Protein 2BM7 (pdb70)

B-factor: mean 30.58, std 14.45, range [1.15, 78.99]

Foldseek 3Di:
DEEPEEAEQEECALPEQELAEYECYEYAQYECENYEHDQYEYANYEHHQYEHAAYEHENYYYANYECHQYEHHAYHCPPHHYHAYECHNYEQALYEHEQHAQEQYEQALYEQHLNEHELYEHANYENHNYHQANHEHALYACHNYDDDLVNLVHYDHNNHHYDPVVVVSNVVSVVDDD/DAECEEEECAEQDQDECEQAEYECYEYAQYECANYEHEQHEYYLYEYHQYEHHQYEYENYAYANYEDHNYEHHQYNPPPYHDHAYEQACYECAPEECELYEQEQYECHLYECHLYHHECYEHAQYANHNYHQANHEHELYECENYHDDLVCLPRYDHHNYHYDPVVVQSSVVSVPDDDDDD/DEPEEAEQAEQPLHEQEQHEYEQYEAAAYEQENYEHANHEYELYERHQYEYAQYEQENYYYANYEDHNYEHHQYHPPPYHYHAYEQAQYEQACHEQEPYEQDQYEQACNEAHNYEYEQYEHAQHENHNYHQANHEHELYECENHDDDLVCLVHYDHHNYDYDPVVVLSSCVSVPDDDPPD

Solvent-accessible surface area: 23632 Å² total

Secondary structure (P-SEA, 3-state):
ccccccccccccccccccbbbbccbbbcccccccccccbbbbcccccccccccccccccbbbccccccbbbbccccccccccccccccccccccccccccccccccccccccccccccccccccccccccccccccccccccccccccaaaaaccccccccccaaaaaaaaaaacccc/cccccccccccccccccccbbbccbbbccccccccccccbbbcccccccccccccccccbbbccccccbbbbcccccccccccccccccccccccccccccccccccccccccccccccccccccccccccccccccccccccccccccccccccccccbbbcaaaaaaaaaaaccccccc/ccccccccccccccccccbbbccccccccccccccccbbbbcccccccccccccccccbbbcccccccccccccccccccccccccccccccccccccccccccccccccccccccccccccccccccccccccccccccccccccccccccccccccccccaaaaaaaaaaaccccccc

GO terms:
  GO:0008657 DNA topoisomerase type II (double strand cut, ATP-hydrolyzing) inhibitor activity (F, IDA)
  GO:0046677 response to antibiotic (P, IDA)
  GO:0042803 protein homodimerization activity (F, IPI)

Organism: Mycobacterium tuberculosis (strain CDC 1551 / Oshkosh) (NCBI:txid83331)

Structure (mmCIF, N/CA/C/O backbone):
data_2BM7
#
_entry.id   2BM7
#
_cell.length_a   84.080
_cell.length_b   84.080
_cell.length_c   147.122
_cell.angle_alpha   90.00
_cell.angle_beta   90.00
_cell.angle_gamma   120.00
#
_symmetry.space_group_name_H-M   'P 32 2 1'
#
loop_
_entity.id
_entity.type
_entity.pdbx_description
1 polymer 'PENTAPEPTIDE REPEAT FAMILY PROTEIN'
2 water water
#
loop_
_atom_site.group_PDB
_atom_site.id
_atom_site.type_symbol
_atom_site.label_atom_id
_atom_site.label_alt_id
_atom_site.label_comp_id
_atom_site.label_asym_id
_atom_site.label_entity_id
_atom_site.label_seq_id
_atom_site.pdbx_PDB_ins_code
_atom_site.Cartn_x
_atom_site.Cartn_y
_atom_site.Cartn_z
_atom_site.occupancy
_atom_site.B_iso_or_equiv
_atom_site.auth_seq_id
_atom_site.auth_comp_id
_atom_site.auth_asym_id
_atom_site.auth_atom_id
_atom_site.pdbx_PDB_model_num
ATOM 1 N N . GLN A 1 6 ? 17.972 54.074 -23.059 1.00 63.72 3 GLN A N 1
ATOM 2 C CA . GLN A 1 6 ? 17.683 55.396 -22.430 1.00 62.41 3 GLN A CA 1
ATOM 3 C C . GLN A 1 6 ? 16.393 56.050 -22.918 1.00 60.93 3 GLN A C 1
ATOM 4 O O . GLN A 1 6 ? 16.274 56.434 -24.082 1.00 60.93 3 GLN A O 1
ATOM 10 N N . TRP A 1 7 ? 15.422 56.162 -22.017 1.00 58.83 4 TRP A N 1
ATOM 11 C CA . TRP A 1 7 ? 14.150 56.791 -22.335 1.00 55.85 4 TRP A CA 1
ATOM 12 C C . TRP A 1 7 ? 14.163 58.170 -21.717 1.00 53.45 4 TRP A C 1
ATOM 13 O O . TRP A 1 7 ? 14.471 58.319 -20.544 1.00 52.37 4 TRP A O 1
ATOM 24 N N . VAL A 1 8 ? 13.820 59.178 -22.506 1.00 52.02 5 VAL A N 1
ATOM 25 C CA . VAL A 1 8 ? 13.831 60.553 -22.027 1.00 50.48 5 VAL A CA 1
ATOM 26 C C . VAL A 1 8 ? 12.683 61.364 -22.603 1.00 49.82 5 VAL A C 1
ATOM 27 O O . VAL A 1 8 ? 12.366 61.237 -23.790 1.00 48.89 5 VAL A O 1
ATOM 31 N N . ASP A 1 9 ? 12.072 62.197 -21.755 1.00 48.70 6 ASP A N 1
ATOM 32 C CA . ASP A 1 9 ? 10.966 63.057 -22.165 1.00 47.44 6 ASP A CA 1
ATOM 33 C C . ASP A 1 9 ? 9.905 62.242 -22.866 1.00 47.69 6 ASP A C 1
ATOM 34 O O . ASP A 1 9 ? 9.378 62.663 -23.901 1.00 48.38 6 ASP A O 1
ATOM 39 N N . CYS A 1 10 ? 9.616 61.060 -22.329 1.00 46.81 7 CYS A N 1
ATOM 40 C CA . CYS A 1 10 ? 8.606 60.206 -22.923 1.00 44.86 7 CYS A CA 1
ATOM 41 C C . CYS A 1 10 ? 7.663 59.757 -21.837 1.00 42.95 7 CYS A C 1
ATOM 42 O O . CYS A 1 10 ? 8.018 59.777 -20.667 1.00 42.83 7 CYS A O 1
ATOM 45 N N . GLU A 1 11 ? 6.451 59.389 -22.237 1.00 41.95 8 GLU A N 1
ATOM 46 C CA . GLU A 1 11 ? 5.422 58.931 -21.312 1.00 41.06 8 GLU A CA 1
ATOM 47 C C . GLU A 1 11 ? 5.092 57.484 -21.576 1.00 37.77 8 GLU A C 1
ATOM 48 O O . GLU A 1 11 ? 5.342 56.966 -22.654 1.00 38.83 8 GLU A O 1
ATOM 54 N N . PHE A 1 12 ? 4.503 56.843 -20.586 1.00 33.90 9 PHE A N 1
ATOM 55 C CA . PHE A 1 12 ? 4.133 55.450 -20.699 1.00 31.75 9 PHE A CA 1
ATOM 56 C C . PHE A 1 12 ? 2.920 55.327 -19.826 1.00 29.28 9 PHE A C 1
ATOM 57 O O . PHE A 1 12 ? 3.004 55.492 -18.608 1.00 29.04 9 PHE A O 1
ATOM 65 N N . THR A 1 13 ? 1.785 55.032 -20.430 1.00 26.65 10 THR A N 1
ATOM 66 C CA . THR A 1 13 ? 0.588 54.928 -19.627 1.00 25.14 10 THR A CA 1
ATOM 67 C C . THR A 1 13 ? -0.069 53.560 -19.734 1.00 24.09 10 THR A C 1
ATOM 68 O O . THR A 1 13 ? -0.307 53.068 -20.816 1.00 25.18 10 THR A O 1
ATOM 72 N N . GLY A 1 14 ? -0.345 52.940 -18.600 1.00 24.35 11 GLY A N 1
ATOM 73 C CA . GLY A 1 14 ? -1.003 51.653 -18.614 1.00 25.56 11 GLY A CA 1
ATOM 74 C C . GLY A 1 14 ? -0.260 50.456 -19.187 1.00 27.41 11 GLY A C 1
ATOM 75 O O . GLY A 1 14 ? -0.888 49.494 -19.628 1.00 26.42 11 GLY A O 1
ATOM 76 N N . ARG A 1 15 ? 1.063 50.473 -19.203 1.00 28.75 12 ARG A N 1
ATOM 77 C CA . ARG A 1 15 ? 1.721 49.301 -19.722 1.00 31.01 12 ARG A CA 1
ATOM 78 C C . ARG A 1 15 ? 2.363 48.419 -18.692 1.00 30.99 12 ARG A C 1
ATOM 79 O O . ARG A 1 15 ? 2.872 48.866 -17.665 1.00 31.00 12 ARG A O 1
ATOM 87 N N . ASP A 1 16 ? 2.290 47.139 -19.025 1.00 31.62 13 ASP A N 1
ATOM 88 C CA . ASP A 1 16 ? 2.769 46.016 -18.250 1.00 32.02 13 ASP A CA 1
ATOM 89 C C . ASP A 1 16 ? 4.202 45.605 -18.671 1.00 30.94 13 ASP A C 1
ATOM 90 O O . ASP A 1 16 ? 4.427 45.199 -19.803 1.00 30.48 13 ASP A O 1
ATOM 95 N N . PHE A 1 17 ? 5.154 45.762 -17.748 1.00 30.53 14 PHE A N 1
ATOM 96 C CA . PHE A 1 17 ? 6.569 45.425 -17.950 1.00 31.56 14 PHE A CA 1
ATOM 97 C C . PHE A 1 17 ? 6.877 44.142 -17.173 1.00 33.60 14 PHE A C 1
ATOM 98 O O . PHE A 1 17 ? 8.029 43.720 -17.096 1.00 34.30 14 PHE A O 1
ATOM 106 N N . ARG A 1 18 ? 5.856 43.545 -16.569 1.00 35.80 15 ARG A N 1
ATOM 107 C CA . ARG A 1 18 ? 6.043 42.325 -15.780 1.00 37.51 15 ARG A CA 1
ATOM 108 C C . ARG A 1 18 ? 7.160 41.405 -16.251 1.00 36.08 15 ARG A C 1
ATOM 109 O O . ARG A 1 18 ? 7.254 41.061 -17.427 1.00 33.04 15 ARG A O 1
ATOM 117 N N . ASP A 1 19 ? 7.996 41.032 -15.284 1.00 37.42 16 ASP A N 1
ATOM 118 C CA . ASP A 1 19 ? 9.134 40.128 -15.452 1.00 39.15 16 ASP A CA 1
ATOM 119 C C . ASP A 1 19 ? 10.196 40.479 -16.510 1.00 39.18 16 ASP A C 1
ATOM 120 O O . ASP A 1 19 ? 11.004 39.633 -16.875 1.00 39.53 16 ASP A O 1
ATOM 125 N N . GLU A 1 20 ? 10.215 41.715 -16.995 1.00 39.14 17 GLU A N 1
ATOM 126 C CA . GLU A 1 20 ? 11.223 42.086 -17.974 1.00 39.68 17 GLU A CA 1
ATOM 127 C C . GLU A 1 20 ? 12.505 42.445 -17.215 1.00 40.12 17 GLU A C 1
ATOM 128 O O . GLU A 1 20 ? 12.476 42.609 -15.994 1.00 40.71 17 GLU A O 1
ATOM 134 N N . ASP A 1 21 ? 13.621 42.570 -17.931 1.00 39.80 18 ASP A N 1
ATOM 135 C CA . ASP A 1 21 ? 14.903 42.928 -17.314 1.00 40.28 18 ASP A CA 1
ATOM 136 C C . ASP A 1 21 ? 15.373 44.323 -17.732 1.00 40.35 18 ASP A C 1
ATOM 137 O O . ASP A 1 21 ? 15.870 44.502 -18.845 1.00 39.92 18 ASP A O 1
ATOM 142 N N . LEU A 1 22 ? 15.253 45.298 -16.833 1.00 40.57 19 LEU A N 1
ATOM 143 C CA . LEU A 1 22 ? 15.666 46.665 -17.138 1.00 41.36 19 LEU A CA 1
ATOM 144 C C . LEU A 1 22 ? 16.958 47.075 -16.452 1.00 40.93 19 LEU A C 1
ATOM 145 O O . LEU A 1 22 ? 17.173 48.246 -16.155 1.00 41.66 19 LEU A O 1
ATOM 150 N N . SER A 1 23 ? 17.816 46.098 -16.215 1.00 41.42 20 SER A N 1
ATOM 151 C CA . SER A 1 23 ? 19.100 46.329 -15.580 1.00 42.19 20 SER A CA 1
ATOM 152 C C . SER A 1 23 ? 19.864 47.493 -16.199 1.00 42.30 20 SER A C 1
ATOM 153 O O . SER A 1 23 ? 19.891 47.651 -17.423 1.00 42.15 20 SER A O 1
ATOM 156 N N . ARG A 1 24 ? 20.479 48.299 -15.337 1.00 41.52 21 ARG A N 1
ATOM 157 C CA . ARG A 1 24 ? 21.270 49.445 -15.761 1.00 41.27 21 ARG A CA 1
ATOM 158 C C . ARG A 1 24 ? 20.518 50.537 -16.545 1.00 40.07 21 ARG A C 1
ATOM 159 O O . ARG A 1 24 ? 21.134 51.473 -17.043 1.00 39.16 21 ARG A O 1
ATOM 167 N N . LEU A 1 25 ? 19.189 50.433 -16.621 1.00 39.47 22 LEU A N 1
ATOM 168 C CA . LEU A 1 25 ? 18.345 51.409 -17.337 1.00 38.92 22 LEU A CA 1
ATOM 169 C C . LEU A 1 25 ? 18.446 52.849 -16.820 1.00 38.30 22 LEU A C 1
ATOM 170 O O . LEU A 1 25 ? 18.514 53.081 -15.610 1.00 39.57 22 LEU A O 1
ATOM 175 N N . HIS A 1 26 ? 18.447 53.813 -17.737 1.00 36.96 23 HIS A N 1
ATOM 176 C CA . HIS A 1 26 ? 18.506 55.229 -17.372 1.00 36.52 23 HIS A CA 1
ATOM 177 C C . HIS A 1 26 ? 17.297 55.946 -17.918 1.00 36.07 23 HIS A C 1
ATOM 178 O O . HIS A 1 26 ? 17.011 55.843 -19.108 1.00 36.11 23 HIS A O 1
ATOM 185 N N . THR A 1 27 ? 16.576 56.670 -17.066 1.00 35.98 24 THR A N 1
ATOM 186 C CA . THR A 1 27 ? 15.416 57.423 -17.548 1.00 35.38 24 THR A CA 1
ATOM 187 C C . THR A 1 27 ? 15.546 58.844 -17.074 1.00 36.18 24 THR A C 1
ATOM 188 O O . THR A 1 27 ? 16.095 59.096 -16.004 1.00 37.54 24 THR A O 1
ATOM 192 N N . GLU A 1 28 ? 15.052 59.776 -17.875 1.00 36.95 25 GLU A N 1
ATOM 193 C CA . GLU A 1 28 ? 15.076 61.177 -17.505 1.00 37.67 25 GLU A CA 1
ATOM 194 C C . GLU A 1 28 ? 13.770 61.824 -17.914 1.00 38.20 25 GLU A C 1
ATOM 195 O O . GLU A 1 28 ? 13.367 61.758 -19.079 1.00 38.31 25 GLU A O 1
ATOM 201 N N . ARG A 1 29 ? 13.123 62.462 -16.942 1.00 38.69 26 ARG A N 1
ATOM 202 C CA . ARG A 1 29 ? 11.843 63.114 -17.145 1.00 38.09 26 ARG A CA 1
ATOM 203 C C . ARG A 1 29 ? 10.930 62.109 -17.804 1.00 37.38 26 ARG A C 1
ATOM 204 O O . ARG A 1 29 ? 10.102 62.443 -18.645 1.00 38.53 26 ARG A O 1
ATOM 212 N N . ALA A 1 30 ? 11.106 60.853 -17.418 1.00 36.94 27 ALA A N 1
ATOM 213 C CA . ALA A 1 30 ? 10.275 59.784 -17.942 1.00 36.66 27 ALA A CA 1
ATOM 214 C C . ALA A 1 30 ? 9.056 59.724 -17.021 1.00 36.17 27 ALA A C 1
ATOM 215 O O . ALA A 1 30 ? 9.183 59.750 -15.790 1.00 36.67 27 ALA A O 1
ATOM 217 N N . MET A 1 31 ? 7.872 59.678 -17.613 1.00 35.17 28 MET A N 1
ATOM 218 C CA . MET A 1 31 ? 6.647 59.604 -16.828 1.00 33.89 28 MET A CA 1
ATOM 219 C C . MET A 1 31 ? 5.954 58.239 -17.005 1.00 31.31 28 MET A C 1
ATOM 220 O O . MET A 1 31 ? 5.560 57.869 -18.100 1.00 30.72 28 MET A O 1
ATOM 225 N N . PHE A 1 32 ? 5.833 57.480 -15.926 1.00 29.07 29 PHE A N 1
ATOM 226 C CA . PHE A 1 32 ? 5.191 56.171 -15.995 1.00 27.29 29 PHE A CA 1
ATOM 227 C C . PHE A 1 32 ? 3.907 56.181 -15.173 1.00 24.43 29 PHE A C 1
ATOM 228 O O . PHE A 1 32 ? 3.975 56.202 -13.958 1.00 21.86 29 PHE A O 1
ATOM 236 N N . SER A 1 33 ? 2.745 56.164 -15.811 1.00 23.56 30 SER A N 1
ATOM 237 C CA . SER A 1 33 ? 1.512 56.137 -15.033 1.00 25.16 30 SER A CA 1
ATOM 238 C C . SER A 1 33 ? 0.794 54.819 -15.150 1.00 24.59 30 SER A C 1
ATOM 239 O O . SER A 1 33 ? 0.484 54.361 -16.246 1.00 25.45 30 SER A O 1
ATOM 242 N N . GLU A 1 34 ? 0.522 54.211 -14.006 1.00 24.72 31 GLU A N 1
ATOM 243 C CA . GLU A 1 34 ? -0.179 52.930 -13.967 1.00 24.98 31 GLU A CA 1
ATOM 244 C C . GLU A 1 34 ? 0.528 51.856 -14.740 1.00 22.64 31 GLU A C 1
ATOM 245 O O . GLU A 1 34 ? -0.094 51.153 -15.528 1.00 21.41 31 GLU A O 1
ATOM 251 N N . CYS A 1 35 ? 1.828 51.739 -14.544 1.00 20.33 32 CYS A N 1
ATOM 252 C CA . CYS A 1 35 ? 2.547 50.720 -15.248 1.00 19.66 32 CYS A CA 1
ATOM 253 C C . CYS A 1 35 ? 2.812 49.620 -14.264 1.00 19.70 32 CYS A C 1
ATOM 254 O O . CYS A 1 35 ? 2.919 49.878 -13.073 1.00 19.60 32 CYS A O 1
ATOM 257 N N . ASP A 1 36 ? 2.854 48.379 -14.728 1.00 20.75 33 ASP A N 1
ATOM 258 C CA . ASP A 1 36 ? 3.139 47.295 -13.798 1.00 21.77 33 ASP A CA 1
ATOM 259 C C . ASP A 1 36 ? 4.566 46.791 -13.974 1.00 21.52 33 ASP A C 1
ATOM 260 O O . ASP A 1 36 ? 4.906 46.177 -14.984 1.00 24.63 33 ASP A O 1
ATOM 265 N N . PHE A 1 37 ? 5.398 47.065 -12.982 1.00 19.76 34 PHE A N 1
ATOM 266 C CA . PHE A 1 37 ? 6.786 46.670 -13.004 1.00 17.43 34 PHE A CA 1
ATOM 267 C C . PHE A 1 37 ? 6.941 45.479 -12.114 1.00 16.77 34 PHE A C 1
ATOM 268 O O . PHE A 1 37 ? 8.002 45.275 -11.516 1.00 15.63 34 PHE A O 1
ATOM 276 N N . SER A 1 38 ? 5.884 44.689 -12.002 1.00 17.87 35 SER A N 1
ATOM 277 C CA . SER A 1 38 ? 5.969 43.534 -11.130 1.00 20.05 35 SER A CA 1
ATOM 278 C C . SER A 1 38 ? 6.856 42.459 -11.736 1.00 21.47 35 SER A C 1
ATOM 279 O O . SER A 1 38 ? 6.750 42.132 -12.912 1.00 20.86 35 SER A O 1
ATOM 282 N N . GLY A 1 39 ? 7.777 41.961 -10.920 1.00 23.86 36 GLY A N 1
ATOM 283 C CA . GLY A 1 39 ? 8.692 40.922 -11.360 1.00 27.69 36 GLY A CA 1
ATOM 284 C C . GLY A 1 39 ? 9.880 41.429 -12.158 1.00 29.51 36 GLY A C 1
ATOM 285 O O . GLY A 1 39 ? 10.777 40.642 -12.512 1.00 29.90 36 GLY A O 1
ATOM 286 N N . VAL A 1 40 ? 9.884 42.737 -12.428 1.00 29.36 37 VAL A N 1
ATOM 287 C CA . VAL A 1 40 ? 10.939 43.401 -13.199 1.00 29.06 37 VAL A CA 1
ATOM 288 C C . VAL A 1 40 ? 12.265 43.513 -12.461 1.00 28.88 37 VAL A C 1
ATOM 289 O O . VAL A 1 40 ? 12.281 43.701 -11.241 1.00 28.78 37 VAL A O 1
ATOM 293 N N . ASN A 1 41 ? 13.373 43.394 -13.190 1.00 29.15 38 ASN A N 1
ATOM 294 C CA . ASN A 1 41 ? 14.685 43.566 -12.573 1.00 31.18 38 ASN A CA 1
ATOM 295 C C . ASN A 1 41 ? 15.192 44.946 -12.947 1.00 32.08 38 ASN A C 1
ATOM 296 O O . ASN A 1 41 ? 15.608 45.174 -14.086 1.00 32.77 38 ASN A O 1
ATOM 301 N N . LEU A 1 42 ? 15.155 45.862 -11.978 1.00 32.70 39 LEU A N 1
ATOM 302 C CA . LEU A 1 42 ? 15.641 47.225 -12.174 1.00 31.94 39 LEU A CA 1
ATOM 303 C C . LEU A 1 42 ? 16.940 47.554 -11.422 1.00 31.28 39 LEU A C 1
ATOM 304 O O . LEU A 1 42 ? 17.228 48.721 -11.163 1.00 33.02 39 LEU A O 1
ATOM 309 N N . ALA A 1 43 ? 17.728 46.533 -11.096 1.00 30.29 40 ALA A N 1
ATOM 310 C CA . ALA A 1 43 ? 18.990 46.736 -10.403 1.00 30.49 40 ALA A CA 1
ATOM 311 C C . ALA A 1 43 ? 19.855 47.748 -11.162 1.00 31.19 40 ALA A C 1
ATOM 312 O O . ALA A 1 43 ? 19.814 47.811 -12.394 1.00 30.91 40 ALA A O 1
ATOM 314 N N . GLU A 1 44 ? 20.638 48.530 -10.418 1.00 32.59 41 GLU A N 1
ATOM 315 C CA . GLU A 1 44 ? 21.531 49.554 -10.978 1.00 33.37 41 GLU A CA 1
ATOM 316 C C . GLU A 1 44 ? 20.821 50.674 -11.762 1.00 32.69 41 GLU A C 1
ATOM 317 O O . GLU A 1 44 ? 21.479 51.563 -12.286 1.00 33.28 41 GLU A O 1
ATOM 323 N N . SER A 1 45 ? 19.501 50.652 -11.870 1.00 32.29 42 SER A N 1
ATOM 324 C CA . SER A 1 45 ? 18.854 51.704 -12.649 1.00 32.27 42 SER A CA 1
ATOM 325 C C . SER A 1 45 ? 19.130 53.090 -12.087 1.00 32.43 42 SER A C 1
ATOM 326 O O . SER A 1 45 ? 19.371 53.241 -10.892 1.00 31.50 42 SER A O 1
ATOM 329 N N . GLN A 1 46 ? 19.124 54.085 -12.974 1.00 32.89 43 GLN A N 1
ATOM 330 C CA . GLN A 1 46 ? 19.352 55.492 -12.625 1.00 34.78 43 GLN A CA 1
ATOM 331 C C . GLN A 1 46 ? 18.245 56.384 -13.204 1.00 34.66 43 GLN A C 1
ATOM 332 O O . GLN A 1 46 ? 17.941 56.323 -14.407 1.00 34.39 43 GLN A O 1
ATOM 338 N N . HIS A 1 47 ? 17.661 57.232 -12.360 1.00 33.58 44 HIS A N 1
ATOM 339 C CA . HIS A 1 47 ? 16.566 58.088 -12.792 1.00 32.42 44 HIS A CA 1
ATOM 340 C C . HIS A 1 47 ? 16.745 59.524 -12.317 1.00 32.00 44 HIS A C 1
ATOM 341 O O . HIS A 1 47 ? 17.202 59.752 -11.205 1.00 32.57 44 HIS A O 1
ATOM 348 N N . ARG A 1 48 ? 16.374 60.481 -13.172 1.00 31.28 45 ARG A N 1
ATOM 349 C CA . ARG A 1 48 ? 16.490 61.905 -12.871 1.00 29.69 45 ARG A CA 1
ATOM 350 C C . ARG A 1 48 ? 15.215 62.632 -13.310 1.00 28.15 45 ARG A C 1
ATOM 351 O O . ARG A 1 48 ? 14.899 62.709 -14.496 1.00 26.62 45 ARG A O 1
ATOM 359 N N . GLY A 1 49 ? 14.473 63.157 -12.342 1.00 27.35 46 GLY A N 1
ATOM 360 C CA . GLY A 1 49 ? 13.249 63.876 -12.655 1.00 25.49 46 GLY A CA 1
ATOM 361 C C . GLY A 1 49 ? 12.139 63.041 -13.263 1.00 24.11 46 GLY A C 1
ATOM 362 O O . GLY A 1 49 ? 11.369 63.523 -14.077 1.00 23.98 46 GLY A O 1
ATOM 363 N N . SER A 1 50 ? 12.033 61.786 -12.872 1.00 23.06 47 SER A N 1
ATOM 364 C CA . SER A 1 50 ? 10.992 60.973 -13.445 1.00 22.97 47 SER A CA 1
ATOM 365 C C . SER A 1 50 ? 9.840 60.698 -12.486 1.00 21.87 47 SER A C 1
ATOM 366 O O . SER A 1 50 ? 9.960 60.865 -11.263 1.00 21.50 47 SER A O 1
ATOM 369 N N . ALA A 1 51 ? 8.710 60.301 -13.049 1.00 20.26 48 ALA A N 1
ATOM 370 C CA . ALA A 1 51 ? 7.548 60.023 -12.230 1.00 20.67 48 ALA A C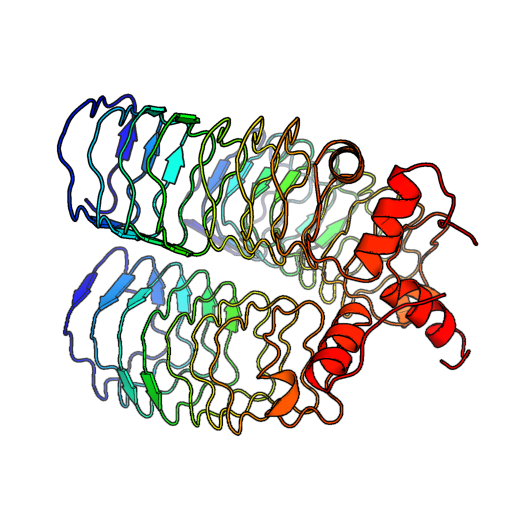A 1
ATOM 371 C C . ALA A 1 51 ? 7.011 58.614 -12.437 1.00 20.87 48 ALA A C 1
ATOM 372 O O . ALA A 1 51 ? 6.882 58.130 -13.570 1.00 20.81 48 ALA A O 1
ATOM 374 N N . PHE A 1 52 ? 6.731 57.945 -11.329 1.00 21.05 49 PHE A N 1
ATOM 375 C CA . PHE A 1 52 ? 6.170 56.594 -11.364 1.00 21.92 49 PHE A CA 1
ATOM 376 C C . PHE A 1 52 ? 4.872 56.789 -10.596 1.00 21.75 49 PHE A C 1
ATOM 377 O O . PHE A 1 52 ? 4.777 56.575 -9.377 1.00 21.62 49 PHE A O 1
ATOM 385 N N . ARG A 1 53 ? 3.885 57.246 -11.342 1.00 21.72 50 ARG A N 1
ATOM 386 C CA . ARG A 1 53 ? 2.599 57.556 -10.787 1.00 25.05 50 ARG A CA 1
ATOM 387 C C . ARG A 1 53 ? 1.656 56.358 -10.787 1.00 23.84 50 ARG A C 1
ATOM 388 O O . ARG A 1 53 ? 1.278 55.840 -11.832 1.00 24.01 50 ARG A O 1
ATOM 396 N N . ASN A 1 54 ? 1.301 55.912 -9.590 1.00 23.62 51 ASN A N 1
ATOM 397 C CA . ASN A 1 54 ? 0.388 54.786 -9.402 1.00 23.59 51 ASN A CA 1
ATOM 398 C C . ASN A 1 54 ? 0.804 53.533 -10.149 1.00 24.23 51 ASN A C 1
ATOM 399 O O . ASN A 1 54 ? -0.009 52.874 -10.798 1.00 25.71 51 ASN A O 1
ATOM 404 N N . CYS A 1 55 ? 2.085 53.211 -10.042 1.00 22.89 52 CYS A N 1
ATOM 405 C CA . CYS A 1 55 ? 2.615 52.039 -10.679 1.00 21.78 52 CYS A CA 1
ATOM 406 C C . CYS A 1 55 ? 2.589 50.889 -9.708 1.00 22.05 52 CYS A C 1
ATOM 407 O O . CYS A 1 55 ? 2.639 51.095 -8.505 1.00 23.24 52 CYS A O 1
ATOM 410 N N . THR A 1 56 ? 2.499 49.678 -10.240 1.00 22.29 53 THR A N 1
ATOM 411 C CA . THR A 1 56 ? 2.499 48.481 -9.420 1.00 22.93 53 THR A CA 1
ATOM 412 C C . THR A 1 56 ? 3.923 47.925 -9.386 1.00 23.77 53 THR A C 1
ATOM 413 O O . THR A 1 56 ? 4.525 47.681 -10.428 1.00 24.05 53 THR A O 1
ATOM 417 N N . PHE A 1 57 ? 4.458 47.738 -8.183 1.00 24.77 54 PHE A N 1
ATOM 418 C CA . PHE A 1 57 ? 5.811 47.217 -7.989 1.00 24.90 54 PHE A CA 1
ATOM 419 C C . PHE A 1 57 ? 5.753 46.000 -7.078 1.00 27.29 54 PHE A C 1
ATOM 420 O O . PHE A 1 57 ? 6.180 46.056 -5.921 1.00 26.60 54 PHE A O 1
ATOM 428 N N . GLU A 1 58 ? 5.199 44.906 -7.592 1.00 31.01 55 GLU A N 1
ATOM 429 C CA . GLU A 1 58 ? 5.100 43.676 -6.811 1.00 34.22 55 GLU A CA 1
ATOM 430 C C . GLU A 1 58 ? 6.339 42.854 -7.128 1.00 34.70 55 GLU A C 1
ATOM 431 O O . GLU A 1 58 ? 6.588 42.516 -8.286 1.00 35.05 55 GLU A O 1
ATOM 437 N N . ARG A 1 59 ? 7.122 42.557 -6.094 1.00 35.29 56 ARG A N 1
ATOM 438 C CA . ARG A 1 59 ? 8.364 41.791 -6.241 1.00 35.64 56 ARG A CA 1
ATOM 439 C C . ARG A 1 59 ? 9.240 42.303 -7.379 1.00 33.28 56 ARG A C 1
ATOM 440 O O . ARG A 1 59 ? 9.421 41.617 -8.376 1.00 33.11 56 ARG A O 1
ATOM 448 N N . THR A 1 60 ? 9.778 43.506 -7.222 1.00 31.53 57 THR A N 1
ATOM 449 C CA . THR A 1 60 ? 10.646 44.103 -8.229 1.00 30.22 57 THR A CA 1
ATOM 450 C C . THR A 1 60 ? 12.010 44.303 -7.598 1.00 28.38 57 THR A C 1
ATOM 451 O O . THR A 1 60 ? 12.115 44.488 -6.389 1.00 27.52 57 THR A O 1
ATOM 455 N N . THR A 1 61 ? 13.060 44.284 -8.398 1.00 27.32 58 THR A N 1
ATOM 456 C CA . THR A 1 61 ? 14.370 44.489 -7.812 1.00 27.00 58 THR A CA 1
ATOM 457 C C . THR A 1 61 ? 14.902 45.860 -8.182 1.00 28.96 58 THR A C 1
ATOM 458 O O . THR A 1 61 ? 15.217 46.127 -9.344 1.00 29.28 58 THR A O 1
ATOM 462 N N . LEU A 1 62 ? 14.992 46.728 -7.177 1.00 30.60 59 LEU A N 1
ATOM 463 C CA . LEU A 1 62 ? 15.462 48.087 -7.378 1.00 32.18 59 LEU A CA 1
ATOM 464 C C . LEU A 1 62 ? 16.727 48.404 -6.636 1.00 34.13 59 LEU A C 1
ATOM 465 O O . LEU A 1 62 ? 17.067 49.572 -6.521 1.00 34.70 59 LEU A O 1
ATOM 470 N N . TRP A 1 63 ? 17.439 47.404 -6.127 1.00 36.64 60 TRP A N 1
ATOM 471 C CA . TRP A 1 63 ? 18.644 47.736 -5.379 1.00 39.30 60 TRP A CA 1
ATOM 472 C C . TRP A 1 63 ? 19.827 48.290 -6.169 1.00 39.16 60 TRP A C 1
ATOM 473 O O . TRP A 1 63 ? 20.069 47.919 -7.315 1.00 39.53 60 TRP A O 1
ATOM 484 N N . HIS A 1 64 ? 20.554 49.190 -5.513 1.00 39.31 61 HIS A N 1
ATOM 485 C CA . HIS A 1 64 ? 21.702 49.898 -6.079 1.00 39.84 61 HIS A CA 1
ATOM 486 C C . HIS A 1 64 ? 21.230 50.885 -7.127 1.00 39.57 61 HIS A C 1
ATOM 487 O O . HIS A 1 64 ? 22.002 51.326 -7.971 1.00 40.75 61 HIS A O 1
ATOM 494 N N . SER A 1 65 ? 19.952 51.242 -7.057 1.00 39.23 62 SER A N 1
ATOM 495 C CA . SER A 1 65 ? 19.379 52.190 -7.994 1.00 37.94 62 SER A CA 1
ATOM 496 C C . SER A 1 65 ? 19.714 53.598 -7.549 1.00 36.63 62 SER A C 1
ATOM 497 O O . SER A 1 65 ? 20.441 53.800 -6.578 1.00 36.98 62 SER A O 1
ATOM 500 N N . THR A 1 66 ? 19.169 54.567 -8.270 1.00 35.08 63 THR A N 1
ATOM 501 C CA . THR A 1 66 ? 19.364 55.977 -7.965 1.00 34.45 63 THR A CA 1
ATOM 502 C C . THR A 1 66 ? 18.201 56.835 -8.500 1.00 35.15 63 THR A C 1
ATOM 503 O O . THR A 1 66 ? 18.050 57.019 -9.708 1.00 35.09 63 THR A O 1
ATOM 507 N N . PHE A 1 67 ? 17.373 57.349 -7.595 1.00 34.55 64 PHE A N 1
ATOM 508 C CA . PHE A 1 67 ? 16.257 58.194 -7.991 1.00 33.69 64 PHE A CA 1
ATOM 509 C C . PHE A 1 67 ? 16.575 59.599 -7.512 1.00 33.83 64 PHE A C 1
ATOM 510 O O . PHE A 1 67 ? 16.792 59.810 -6.321 1.00 33.91 64 PHE A O 1
ATOM 518 N N . ALA A 1 68 ? 16.614 60.553 -8.442 1.00 33.80 65 ALA A N 1
ATOM 519 C CA . ALA A 1 68 ? 16.913 61.944 -8.113 1.00 33.86 65 ALA A CA 1
ATOM 520 C C . ALA A 1 68 ? 15.783 62.864 -8.580 1.00 34.99 65 ALA A C 1
ATOM 521 O O . ALA A 1 68 ? 15.532 62.994 -9.787 1.00 35.30 65 ALA A O 1
ATOM 523 N N . GLN A 1 69 ? 15.114 63.513 -7.620 1.00 35.48 66 GLN A N 1
ATOM 524 C CA . GLN A 1 69 ? 13.977 64.392 -7.910 1.00 34.59 66 GLN A CA 1
ATOM 525 C C . GLN A 1 69 ? 13.010 63.565 -8.735 1.00 34.02 66 GLN A C 1
ATOM 526 O O . GLN A 1 69 ? 12.751 63.871 -9.900 1.00 34.46 66 GLN A O 1
ATOM 532 N N . CYS A 1 70 ? 12.520 62.486 -8.132 1.00 32.28 67 CYS A N 1
ATOM 533 C CA . CYS A 1 70 ? 11.579 61.596 -8.784 1.00 30.38 67 CYS A CA 1
ATOM 534 C C . CYS A 1 70 ? 10.363 61.451 -7.907 1.00 29.75 67 CYS A C 1
ATOM 535 O O . CYS A 1 70 ? 10.419 61.675 -6.689 1.00 29.45 67 CYS A O 1
ATOM 538 N N . SER A 1 71 ? 9.262 61.066 -8.531 1.00 28.40 68 SER A N 1
ATOM 539 C CA . SER A 1 71 ? 8.032 60.874 -7.799 1.00 28.29 68 SER A CA 1
ATOM 540 C C . SER A 1 71 ? 7.608 59.411 -7.804 1.00 28.19 68 SER A C 1
ATOM 541 O O . SER A 1 71 ? 7.811 58.689 -8.793 1.00 28.11 68 SER A O 1
ATOM 544 N N . MET A 1 72 ? 7.021 58.989 -6.685 1.00 26.35 69 MET A N 1
ATOM 545 C CA . MET A 1 72 ? 6.492 57.638 -6.518 1.00 24.46 69 MET A CA 1
ATOM 546 C C . MET A 1 72 ? 5.032 57.817 -6.073 1.00 22.43 69 MET A C 1
ATOM 547 O O . MET A 1 72 ? 4.455 56.958 -5.400 1.00 20.83 69 MET A O 1
ATOM 552 N N . LEU A 1 73 ? 4.450 58.952 -6.447 1.00 20.87 70 LEU A N 1
ATOM 553 C CA . LEU A 1 73 ? 3.074 59.253 -6.074 1.00 21.84 70 LEU A CA 1
ATOM 554 C C . LEU A 1 73 ? 2.186 58.062 -6.268 1.00 21.38 70 LEU A C 1
ATOM 555 O O . LEU A 1 73 ? 2.024 57.595 -7.388 1.00 22.86 70 LEU A O 1
ATOM 560 N N . GLY A 1 74 ? 1.636 57.569 -5.166 1.00 20.80 71 GLY A N 1
ATOM 561 C CA . GLY A 1 74 ? 0.729 56.442 -5.203 1.00 21.36 71 GLY A CA 1
ATOM 562 C C . GLY A 1 74 ? 1.198 55.057 -5.627 1.00 22.41 71 GLY A C 1
ATOM 563 O O . GLY A 1 74 ? 0.408 54.104 -5.573 1.00 23.01 71 GLY A O 1
ATOM 564 N N . SER A 1 75 ? 2.446 54.907 -6.058 1.00 22.33 72 SER A N 1
ATOM 565 C CA . SER A 1 75 ? 2.903 53.577 -6.458 1.00 21.45 72 SER A CA 1
ATOM 566 C C . SER A 1 75 ? 2.849 52.581 -5.289 1.00 23.35 72 SER A C 1
ATOM 567 O O . SER A 1 75 ? 2.960 52.971 -4.112 1.00 23.03 72 SER A O 1
ATOM 570 N N . VAL A 1 76 ? 2.657 51.300 -5.622 1.00 24.33 73 VAL A N 1
ATOM 571 C CA . VAL A 1 76 ? 2.521 50.254 -4.617 1.00 25.69 73 VAL A CA 1
ATOM 572 C C . VAL A 1 76 ? 3.626 49.205 -4.639 1.00 26.40 73 VAL A C 1
ATOM 573 O O . VAL A 1 76 ? 3.757 48.452 -5.606 1.00 26.89 73 VAL A O 1
ATOM 577 N N . PHE A 1 77 ? 4.380 49.133 -3.539 1.00 25.80 74 PHE A N 1
ATOM 578 C CA . PHE A 1 77 ? 5.511 48.227 -3.413 1.00 24.10 74 PHE A CA 1
ATOM 579 C C . PHE A 1 77 ? 5.208 47.034 -2.539 1.00 24.56 74 PHE A C 1
ATOM 580 O O . PHE A 1 77 ? 4.880 47.196 -1.363 1.00 26.43 74 PHE A O 1
ATOM 588 N N . VAL A 1 78 ? 5.341 45.835 -3.105 1.00 23.19 75 VAL A N 1
ATOM 589 C CA . VAL A 1 78 ? 5.066 44.617 -2.355 1.00 22.41 75 VAL A CA 1
ATOM 590 C C . VAL A 1 78 ? 6.228 43.648 -2.470 1.00 22.73 75 VAL A C 1
ATOM 591 O O . VAL A 1 78 ? 6.565 43.210 -3.568 1.00 21.62 75 VAL A O 1
ATOM 595 N N . ALA A 1 79 ? 6.828 43.304 -1.329 1.00 24.63 76 ALA A N 1
ATOM 596 C CA . ALA A 1 79 ? 7.983 42.407 -1.297 1.00 26.34 76 ALA A CA 1
ATOM 597 C C . ALA A 1 79 ? 8.971 42.808 -2.394 1.00 28.66 76 ALA A C 1
ATOM 598 O O . ALA A 1 79 ? 9.172 42.077 -3.370 1.00 29.44 76 ALA A O 1
ATOM 600 N N . CYS A 1 80 ? 9.565 43.987 -2.236 1.00 30.26 77 CYS A N 1
ATOM 601 C CA . CYS A 1 80 ? 10.532 44.516 -3.194 1.00 31.29 77 CYS A CA 1
ATOM 602 C C . CYS A 1 80 ? 11.926 44.600 -2.592 1.00 31.57 77 CYS A C 1
ATOM 603 O O . CYS A 1 80 ? 12.099 44.675 -1.379 1.00 32.27 77 CYS A O 1
ATOM 606 N N . ARG A 1 81 ? 12.928 44.605 -3.444 1.00 31.82 78 ARG A N 1
ATOM 607 C CA . ARG A 1 81 ? 14.276 44.711 -2.956 1.00 33.78 78 ARG A CA 1
ATOM 608 C C . ARG A 1 81 ? 14.623 46.188 -3.099 1.00 33.56 78 ARG A C 1
ATOM 609 O O . ARG A 1 81 ? 14.897 46.666 -4.195 1.00 34.80 78 ARG A O 1
ATOM 617 N N . LEU A 1 82 ? 14.580 46.923 -1.994 1.00 32.70 79 LEU A N 1
ATOM 618 C CA . LEU A 1 82 ? 14.871 48.347 -2.053 1.00 32.56 79 LEU A CA 1
ATOM 619 C C . LEU A 1 82 ? 16.176 48.766 -1.396 1.00 33.06 79 LEU A C 1
ATOM 620 O O . LEU A 1 82 ? 16.386 49.958 -1.162 1.00 33.62 79 LEU A O 1
ATOM 625 N N . ARG A 1 83 ? 17.057 47.820 -1.094 1.00 32.67 80 ARG A N 1
ATOM 626 C CA . ARG A 1 83 ? 18.296 48.212 -0.449 1.00 32.24 80 ARG A CA 1
ATOM 627 C C . ARG A 1 83 ? 19.546 47.415 -0.780 1.00 31.80 80 ARG A C 1
ATOM 628 O O . ARG A 1 83 ? 19.509 46.185 -0.910 1.00 31.60 80 ARG A O 1
ATOM 636 N N . PRO A 1 84 ? 20.692 48.112 -0.856 1.00 30.85 81 PRO A N 1
ATOM 637 C CA . PRO A 1 84 ? 20.800 49.558 -0.635 1.00 30.11 81 PRO A CA 1
ATOM 638 C C . PRO A 1 84 ? 20.093 50.330 -1.725 1.00 29.97 81 PRO A C 1
ATOM 639 O O . PRO A 1 84 ? 19.755 49.778 -2.753 1.00 30.27 81 PRO A O 1
ATOM 643 N N . LEU A 1 85 ? 19.889 51.620 -1.509 1.00 30.58 82 LEU A N 1
ATOM 644 C CA . LEU A 1 85 ? 19.198 52.437 -2.491 1.00 31.50 82 LEU A CA 1
ATOM 645 C C . LEU A 1 85 ? 19.525 53.897 -2.246 1.00 32.15 82 LEU A C 1
ATOM 646 O O . LEU A 1 85 ? 19.694 54.316 -1.097 1.00 33.37 82 LEU A O 1
ATOM 651 N N . THR A 1 86 ? 19.614 54.677 -3.314 1.00 32.18 83 THR A N 1
ATOM 652 C CA . THR A 1 86 ? 19.930 56.086 -3.148 1.00 33.34 83 THR A CA 1
ATOM 653 C C . THR A 1 86 ? 18.808 57.015 -3.557 1.00 34.31 83 THR A C 1
ATOM 654 O O . THR A 1 86 ? 18.541 57.224 -4.738 1.00 34.44 83 THR A O 1
ATOM 658 N N . LEU A 1 87 ? 18.156 57.581 -2.560 1.00 35.51 84 LEU A N 1
ATOM 659 C CA . LEU A 1 87 ? 17.067 58.493 -2.814 1.00 36.64 84 LEU A CA 1
ATOM 660 C C . LEU A 1 87 ? 17.589 59.890 -2.590 1.00 37.72 84 LEU A C 1
ATOM 661 O O . LEU A 1 87 ? 18.236 60.176 -1.579 1.00 40.05 84 LEU A O 1
ATOM 666 N N . ASP A 1 88 ? 17.348 60.755 -3.558 1.00 37.69 85 ASP A N 1
ATOM 667 C CA . ASP A 1 88 ? 17.771 62.137 -3.437 1.00 36.35 85 ASP A CA 1
ATOM 668 C C . ASP A 1 88 ? 16.566 62.952 -3.854 1.00 34.71 85 ASP A C 1
ATOM 669 O O . ASP A 1 88 ? 16.328 63.198 -5.036 1.00 32.96 85 ASP A O 1
ATOM 674 N N . ASP A 1 89 ? 15.788 63.327 -2.842 1.00 34.34 86 ASP A N 1
ATOM 675 C CA . ASP A 1 89 ? 14.566 64.094 -3.020 1.00 31.99 86 ASP A CA 1
ATOM 676 C C . ASP A 1 89 ? 13.570 63.297 -3.893 1.00 28.63 86 ASP A C 1
ATOM 677 O O . ASP A 1 89 ? 13.401 63.565 -5.084 1.00 27.80 86 ASP A O 1
ATOM 682 N N . VAL A 1 90 ? 12.944 62.292 -3.283 1.00 24.88 87 VAL A N 1
ATOM 683 C CA . VAL A 1 90 ? 11.965 61.445 -3.963 1.00 21.75 87 VAL A CA 1
ATOM 684 C C . VAL A 1 90 ? 10.634 61.689 -3.271 1.00 19.54 87 VAL A C 1
ATOM 685 O O . VAL A 1 90 ? 10.579 61.730 -2.050 1.00 18.22 87 VAL A O 1
ATOM 689 N N . ASP A 1 91 ? 9.557 61.861 -4.025 1.00 18.44 88 ASP A N 1
ATOM 690 C CA . ASP A 1 91 ? 8.270 62.122 -3.381 1.00 19.76 88 ASP A CA 1
ATOM 691 C C . ASP A 1 91 ? 7.429 60.869 -3.209 1.00 21.42 88 ASP A C 1
ATOM 692 O O . ASP A 1 91 ? 6.921 60.316 -4.180 1.00 22.54 88 ASP A O 1
ATOM 697 N N . PHE A 1 92 ? 7.267 60.429 -1.969 1.00 21.51 89 PHE A N 1
ATOM 698 C CA . PHE A 1 92 ? 6.490 59.223 -1.727 1.00 22.07 89 PHE A CA 1
ATOM 699 C C . PHE A 1 92 ? 5.062 59.491 -1.318 1.00 21.89 89 PHE A C 1
ATOM 700 O O . PHE A 1 92 ? 4.463 58.668 -0.648 1.00 22.34 89 PHE A O 1
ATOM 708 N N . THR A 1 93 ? 4.515 60.638 -1.701 1.00 21.15 90 THR A N 1
ATOM 709 C CA . THR A 1 93 ? 3.131 60.913 -1.348 1.00 21.65 90 THR A CA 1
ATOM 710 C C . THR A 1 93 ? 2.259 59.717 -1.755 1.00 21.51 90 THR A C 1
ATOM 711 O O . THR A 1 93 ? 2.422 59.155 -2.834 1.00 21.84 90 THR A O 1
ATOM 715 N N . LEU A 1 94 ? 1.367 59.310 -0.860 1.00 21.62 91 LEU A N 1
ATOM 716 C CA . LEU A 1 94 ? 0.439 58.207 -1.107 1.00 22.14 91 LEU A CA 1
ATOM 717 C C . LEU A 1 94 ? 1.006 56.837 -1.561 1.00 22.43 91 LEU A C 1
ATOM 718 O O . LEU A 1 94 ? 0.262 56.005 -2.057 1.00 24.02 91 LEU A O 1
ATOM 723 N N . ALA A 1 95 ? 2.295 56.583 -1.396 1.00 21.18 92 ALA A N 1
ATOM 724 C CA . ALA A 1 95 ? 2.843 55.301 -1.834 1.00 21.21 92 ALA A CA 1
ATOM 725 C C . ALA A 1 95 ? 2.556 54.192 -0.823 1.00 20.86 92 ALA A C 1
ATOM 726 O O . ALA A 1 95 ? 2.328 54.454 0.362 1.00 22.05 92 ALA A O 1
ATOM 728 N N . VAL A 1 96 ? 2.563 52.952 -1.274 1.00 18.73 93 VAL A N 1
ATOM 729 C CA . VAL A 1 96 ? 2.331 51.854 -0.344 1.00 20.51 93 VAL A CA 1
ATOM 730 C C . VAL A 1 96 ? 3.638 51.067 -0.143 1.00 20.45 93 VAL A C 1
ATOM 731 O O . VAL A 1 96 ? 4.084 50.332 -1.030 1.00 21.35 93 VAL A O 1
ATOM 735 N N . LEU A 1 97 ? 4.247 51.224 1.027 1.00 19.47 94 LEU A N 1
ATOM 736 C CA . LEU A 1 97 ? 5.500 50.547 1.322 1.00 19.88 94 LEU A CA 1
ATOM 737 C C . LEU A 1 97 ? 5.332 49.500 2.402 1.00 19.51 94 LEU A C 1
ATOM 738 O O . LEU A 1 97 ? 6.315 49.053 3.010 1.00 19.47 94 LEU A O 1
ATOM 743 N N . GLY A 1 98 ? 4.080 49.118 2.639 1.00 19.54 95 GLY A N 1
ATOM 744 C CA . GLY A 1 98 ? 3.778 48.122 3.654 1.00 18.56 95 GLY A CA 1
ATOM 745 C C . GLY A 1 98 ? 4.636 46.863 3.586 1.00 17.85 95 GLY A C 1
ATOM 746 O O . GLY A 1 98 ? 4.882 46.304 2.511 1.00 17.84 95 GLY A O 1
ATOM 747 N N . GLY A 1 99 ? 5.118 46.438 4.749 1.00 17.24 96 GLY A N 1
ATOM 748 C CA . GLY A 1 99 ? 5.928 45.240 4.838 1.00 17.58 96 GLY A CA 1
ATOM 749 C C . GLY A 1 99 ? 7.235 45.161 4.078 1.00 18.10 96 GLY A C 1
ATOM 750 O O . GLY A 1 99 ? 7.823 44.085 4.002 1.00 18.81 96 GLY A O 1
ATOM 751 N N . ASN A 1 100 ? 7.695 46.264 3.499 1.00 18.85 97 ASN A N 1
ATOM 752 C CA . ASN A 1 100 ? 8.968 46.240 2.791 1.00 18.91 97 ASN A CA 1
ATOM 753 C C . ASN A 1 100 ? 10.092 46.489 3.778 1.00 20.10 97 ASN A C 1
ATOM 754 O O . ASN A 1 100 ? 9.858 46.955 4.902 1.00 19.36 97 ASN A O 1
ATOM 759 N N . ASP A 1 101 ? 11.316 46.167 3.360 1.00 22.04 98 ASP A N 1
ATOM 760 C CA . ASP A 1 101 ? 12.500 46.387 4.191 1.00 22.62 98 ASP A CA 1
ATOM 761 C C . ASP A 1 101 ? 13.244 47.597 3.640 1.00 21.57 98 ASP A C 1
ATOM 762 O O . ASP A 1 101 ? 13.755 47.563 2.519 1.00 22.33 98 ASP A O 1
ATOM 767 N N . LEU A 1 102 ? 13.274 48.682 4.406 1.00 20.79 99 LEU A N 1
ATOM 768 C CA . LEU A 1 102 ? 13.979 49.882 3.956 1.00 21.02 99 LEU A CA 1
ATOM 769 C C . LEU A 1 102 ? 15.085 50.262 4.937 1.00 20.86 99 LEU A C 1
ATOM 770 O O . LEU A 1 102 ? 15.531 51.418 4.988 1.00 19.51 99 LEU A O 1
ATOM 775 N N . ARG A 1 103 ? 15.541 49.262 5.690 1.00 20.24 100 ARG A N 1
ATOM 776 C CA . ARG A 1 103 ? 16.566 49.477 6.685 1.00 21.32 100 ARG A CA 1
ATOM 777 C C . ARG A 1 103 ? 17.837 50.100 6.164 1.00 19.90 100 ARG A C 1
ATOM 778 O O . ARG A 1 103 ? 18.436 49.621 5.202 1.00 19.19 100 ARG A O 1
ATOM 786 N N . GLY A 1 104 ? 18.235 51.175 6.835 1.00 18.46 101 GLY A N 1
ATOM 787 C CA . GLY A 1 104 ? 19.430 51.890 6.465 1.00 18.94 101 GLY A CA 1
ATOM 788 C C . GLY A 1 104 ? 19.243 52.916 5.375 1.00 19.50 101 GLY A C 1
ATOM 789 O O . GLY A 1 104 ? 20.155 53.685 5.114 1.00 19.49 101 GLY A O 1
ATOM 790 N N . LEU A 1 105 ? 18.085 52.949 4.726 1.00 20.25 102 LEU A N 1
ATOM 791 C CA . LEU A 1 105 ? 17.902 53.938 3.660 1.00 21.57 102 LEU A CA 1
ATOM 792 C C . LEU A 1 105 ? 17.879 55.375 4.169 1.00 22.07 102 LEU A C 1
ATOM 793 O O . LEU A 1 105 ? 17.186 55.703 5.130 1.00 22.23 102 LEU A O 1
ATOM 798 N N . ASN A 1 106 ? 18.662 56.229 3.525 1.00 22.81 103 ASN A N 1
ATOM 799 C CA . ASN A 1 106 ? 18.678 57.636 3.875 1.00 23.11 103 ASN A CA 1
ATOM 800 C C . ASN A 1 106 ? 17.476 58.221 3.119 1.00 22.94 103 ASN A C 1
ATOM 801 O O . ASN A 1 106 ? 17.442 58.204 1.888 1.00 24.03 103 ASN A O 1
ATOM 806 N N . LEU A 1 107 ? 16.488 58.730 3.845 1.00 21.23 104 LEU A N 1
ATOM 807 C CA . LEU A 1 107 ? 15.296 59.264 3.201 1.00 19.57 104 LEU A CA 1
ATOM 808 C C . LEU A 1 107 ? 15.144 60.717 3.531 1.00 18.89 104 LEU A C 1
ATOM 809 O O . LEU A 1 107 ? 14.015 61.234 3.595 1.00 18.69 104 LEU A O 1
ATOM 814 N N . THR A 1 108 ? 16.294 61.353 3.755 1.00 17.71 105 THR A N 1
ATOM 815 C CA . THR A 1 108 ? 16.411 62.770 4.093 1.00 14.86 105 THR A CA 1
ATOM 816 C C . THR A 1 108 ? 15.603 63.679 3.194 1.00 15.14 105 THR A C 1
ATOM 817 O O . THR A 1 108 ? 15.751 63.667 1.967 1.00 13.29 105 THR A O 1
ATOM 821 N N . GLY A 1 109 ? 14.753 64.468 3.846 1.00 16.80 106 GLY A N 1
ATOM 822 C CA . GLY A 1 109 ? 13.901 65.414 3.157 1.00 19.38 106 GLY A CA 1
ATOM 823 C C . GLY A 1 109 ? 12.992 64.770 2.140 1.00 21.25 106 GLY A C 1
ATOM 824 O O . GLY A 1 109 ? 12.686 65.359 1.112 1.00 23.09 106 GLY A O 1
ATOM 825 N N . CYS A 1 110 ? 12.557 63.550 2.404 1.00 22.55 107 CYS A N 1
ATOM 826 C CA . CYS A 1 110 ? 11.677 62.907 1.459 1.00 24.15 107 CYS A CA 1
ATOM 827 C C . CYS A 1 110 ? 10.251 63.055 1.929 1.00 23.17 107 CYS A C 1
ATOM 828 O O . CYS A 1 110 ? 9.976 62.965 3.126 1.00 24.05 107 CYS A O 1
ATOM 831 N N . ARG A 1 111 ? 9.354 63.316 0.988 1.00 22.53 108 ARG A N 1
ATOM 832 C CA . ARG A 1 111 ? 7.926 63.458 1.284 1.00 23.17 108 ARG A CA 1
ATOM 833 C C . ARG A 1 111 ? 7.270 62.081 1.464 1.00 20.68 108 ARG A C 1
ATOM 834 O O . ARG A 1 111 ? 7.290 61.259 0.544 1.00 19.54 108 ARG A O 1
ATOM 842 N N . LEU A 1 112 ? 6.684 61.847 2.638 1.00 18.76 109 LEU A N 1
ATOM 843 C CA . LEU A 1 112 ? 5.972 60.600 2.943 1.00 17.15 109 LEU A CA 1
ATOM 844 C C . LEU A 1 112 ? 4.587 60.970 3.462 1.00 16.59 109 LEU A C 1
ATOM 845 O O . LEU A 1 112 ? 4.136 60.458 4.475 1.00 18.20 109 LEU A O 1
ATOM 850 N N . ARG A 1 113 ? 3.916 61.880 2.774 1.00 16.24 110 ARG A N 1
ATOM 851 C CA . ARG A 1 113 ? 2.597 62.323 3.195 1.00 16.20 110 ARG A CA 1
ATOM 852 C C . ARG A 1 113 ? 1.562 61.285 2.797 1.00 14.51 110 ARG A C 1
ATOM 853 O O . ARG A 1 113 ? 1.432 60.981 1.614 1.00 14.90 110 ARG A O 1
ATOM 861 N N . GLU A 1 114 ? 0.824 60.750 3.772 1.00 13.39 111 GLU A N 1
ATOM 862 C CA . GLU A 1 114 ? -0.199 59.746 3.498 1.00 13.84 111 GLU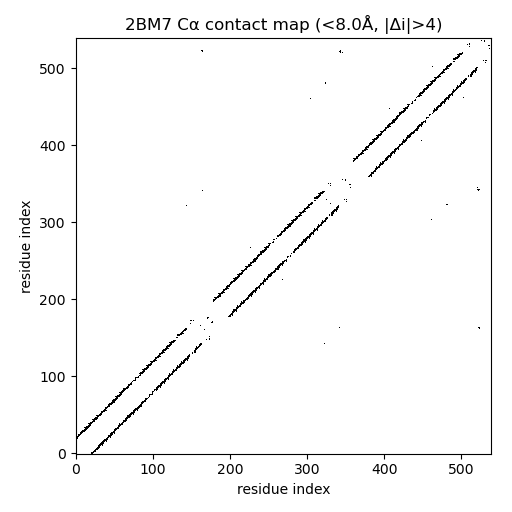 A CA 1
ATOM 863 C C . GLU A 1 114 ? 0.437 58.423 3.076 1.00 14.70 111 GLU A C 1
ATOM 864 O O . GLU A 1 114 ? -0.222 57.580 2.474 1.00 16.64 111 GLU A O 1
ATOM 870 N N . THR A 1 115 ? 1.712 58.233 3.351 1.00 13.52 112 THR A N 1
ATOM 871 C CA . THR A 1 115 ? 2.346 57.001 2.947 1.00 13.85 112 THR A CA 1
ATOM 872 C C . THR A 1 115 ? 1.990 55.868 3.876 1.00 12.37 112 THR A C 1
ATOM 873 O O . THR A 1 115 ? 1.883 56.059 5.071 1.00 12.60 112 THR A O 1
ATOM 877 N N . SER A 1 116 ? 1.801 54.679 3.327 1.00 13.48 113 SER A N 1
ATOM 878 C CA . SER A 1 116 ? 1.512 53.527 4.174 1.00 14.65 113 SER A CA 1
ATOM 879 C C . SER A 1 116 ? 2.821 52.877 4.581 1.00 15.07 113 SER A C 1
ATOM 880 O O . SER A 1 116 ? 3.559 52.383 3.740 1.00 15.58 113 SER A O 1
ATOM 883 N N . LEU A 1 117 ? 3.109 52.874 5.873 1.00 16.34 114 LEU A N 1
ATOM 884 C CA . LEU A 1 117 ? 4.327 52.247 6.349 1.00 17.91 114 LEU A CA 1
ATOM 885 C C . LEU A 1 117 ? 4.018 51.090 7.290 1.00 20.22 114 LEU A C 1
ATOM 886 O O . LEU A 1 117 ? 4.837 50.794 8.165 1.00 21.74 114 LEU A O 1
ATOM 891 N N . VAL A 1 118 ? 2.863 50.428 7.096 1.00 20.99 115 VAL A N 1
ATOM 892 C CA . VAL A 1 118 ? 2.422 49.305 7.951 1.00 20.50 115 VAL A CA 1
ATOM 893 C C . VAL A 1 118 ? 3.343 48.101 7.856 1.00 18.01 115 VAL A C 1
ATOM 894 O O . VAL A 1 118 ? 3.620 47.591 6.782 1.00 17.99 115 VAL A O 1
ATOM 898 N N . ASP A 1 119 ? 3.807 47.642 9.001 1.00 17.43 116 ASP A N 1
ATOM 899 C CA . ASP A 1 119 ? 4.734 46.527 9.038 1.00 20.36 116 ASP A CA 1
ATOM 900 C C . ASP A 1 119 ? 5.953 46.821 8.201 1.00 21.26 116 ASP A C 1
ATOM 901 O O . ASP A 1 119 ? 6.666 45.907 7.794 1.00 21.86 116 ASP A O 1
ATOM 906 N N . THR A 1 120 ? 6.180 48.105 7.938 1.00 21.05 117 THR A N 1
ATOM 907 C CA . THR A 1 120 ? 7.338 48.517 7.190 1.00 20.47 117 THR A CA 1
ATOM 908 C C . THR A 1 120 ? 8.524 48.562 8.135 1.00 21.13 117 THR A C 1
ATOM 909 O O . THR A 1 120 ? 8.456 49.126 9.233 1.00 23.06 117 THR A O 1
ATOM 913 N N . ASP A 1 121 ? 9.606 47.934 7.703 1.00 21.35 118 ASP A N 1
ATOM 914 C CA . ASP A 1 121 ? 10.847 47.885 8.463 1.00 21.68 118 ASP A CA 1
ATOM 915 C C . ASP A 1 121 ? 11.664 49.151 8.130 1.00 21.47 118 ASP A C 1
ATOM 916 O O . ASP A 1 121 ? 12.176 49.279 7.018 1.00 23.20 118 ASP A O 1
ATOM 921 N N . LEU A 1 122 ? 11.779 50.093 9.062 1.00 20.64 119 LEU A N 1
ATOM 922 C CA . LEU A 1 122 ? 12.564 51.304 8.796 1.00 19.37 119 LEU A CA 1
ATOM 923 C C . LEU A 1 122 ? 13.743 51.503 9.769 1.00 20.46 119 LEU A C 1
ATOM 924 O O . LEU A 1 122 ? 14.297 52.608 9.869 1.00 19.96 119 LEU A O 1
ATOM 929 N N . ARG A 1 123 ? 14.122 50.437 10.477 1.00 19.94 120 ARG A N 1
ATOM 930 C CA . ARG A 1 123 ? 15.217 50.507 11.437 1.00 20.95 120 ARG A CA 1
ATOM 931 C C . ARG A 1 123 ? 16.518 51.114 10.928 1.00 21.49 120 ARG A C 1
ATOM 932 O O . ARG A 1 123 ? 17.002 50.784 9.849 1.00 22.07 120 ARG A O 1
ATOM 940 N N . LYS A 1 124 ? 17.075 52.012 11.735 1.00 21.88 121 LYS A N 1
ATOM 941 C CA . LYS A 1 124 ? 18.316 52.699 11.428 1.00 21.78 121 LYS A CA 1
ATOM 942 C C . LYS A 1 124 ? 18.186 53.687 10.267 1.00 21.73 121 LYS A C 1
ATOM 943 O O . LYS A 1 124 ? 19.172 54.328 9.889 1.00 22.55 121 LYS A O 1
ATOM 949 N N . CYS A 1 125 ? 16.995 53.802 9.686 1.00 20.77 122 CYS A N 1
ATOM 950 C CA . CYS A 1 125 ? 16.788 54.755 8.594 1.00 21.70 122 CYS A CA 1
ATOM 951 C C . CYS A 1 125 ? 17.029 56.187 9.068 1.00 21.79 122 CYS A C 1
ATOM 952 O O . CYS A 1 125 ? 16.871 56.506 10.252 1.00 21.84 122 CYS A O 1
ATOM 955 N N . VAL A 1 126 ? 17.396 57.037 8.113 1.00 21.25 123 VAL A N 1
ATOM 956 C CA . VAL A 1 126 ? 17.654 58.454 8.330 1.00 19.57 123 VAL A CA 1
ATOM 957 C C . VAL A 1 126 ? 16.455 59.180 7.704 1.00 20.34 123 VAL A C 1
ATOM 958 O O . VAL A 1 126 ? 16.226 59.092 6.490 1.00 20.28 123 VAL A O 1
ATOM 962 N N . LEU A 1 127 ? 15.693 59.875 8.546 1.00 20.70 124 LEU A N 1
ATOM 963 C CA . LEU A 1 127 ? 14.494 60.607 8.138 1.00 18.84 124 LEU A CA 1
ATOM 964 C C . LEU A 1 127 ? 14.611 62.087 8.477 1.00 19.67 124 LEU A C 1
ATOM 965 O O . LEU A 1 127 ? 13.603 62.808 8.529 1.00 17.96 124 LEU A O 1
ATOM 970 N N . ARG A 1 128 ? 15.843 62.542 8.710 1.00 19.87 125 ARG A N 1
ATOM 971 C CA . ARG A 1 128 ? 16.051 63.950 9.019 1.00 20.13 125 ARG A CA 1
ATOM 972 C C . ARG A 1 128 ? 15.265 64.802 8.037 1.00 17.62 125 ARG A C 1
ATOM 973 O O . ARG A 1 128 ? 15.367 64.625 6.841 1.00 17.94 125 ARG A O 1
ATOM 981 N N . GLY A 1 129 ? 14.437 65.692 8.557 1.00 17.40 126 GLY A N 1
ATOM 982 C CA . GLY A 1 129 ? 13.658 66.579 7.708 1.00 16.90 126 GLY A CA 1
ATOM 983 C C . GLY A 1 129 ? 12.548 66.022 6.837 1.00 17.67 126 GLY A C 1
ATOM 984 O O . GLY A 1 129 ? 11.961 66.744 6.026 1.00 19.00 126 GLY A O 1
ATOM 985 N N . ALA A 1 130 ? 12.207 64.755 6.991 1.00 18.00 127 ALA A N 1
ATOM 986 C CA . ALA A 1 130 ? 11.162 64.208 6.126 1.00 16.91 127 ALA A CA 1
ATOM 987 C C . ALA A 1 130 ? 9.765 64.533 6.635 1.00 15.52 127 ALA A C 1
ATOM 988 O O . ALA A 1 130 ? 9.562 64.755 7.834 1.00 14.57 127 ALA A O 1
ATOM 990 N N . ASP A 1 131 ? 8.809 64.540 5.713 1.00 14.37 128 ASP A N 1
ATOM 991 C CA . ASP A 1 131 ? 7.415 64.828 6.034 1.00 14.68 128 ASP A CA 1
ATOM 992 C C . ASP A 1 131 ? 6.554 63.554 6.076 1.00 14.17 128 ASP A C 1
ATOM 993 O O . ASP A 1 131 ? 6.282 62.958 5.031 1.00 12.90 128 ASP A O 1
ATOM 998 N N . LEU A 1 132 ? 6.134 63.140 7.278 1.00 14.80 129 LEU A N 1
ATOM 999 C CA . LEU A 1 132 ? 5.305 61.930 7.430 1.00 16.77 129 LEU A CA 1
ATOM 1000 C C . LEU A 1 132 ? 3.864 62.262 7.789 1.00 16.79 129 LEU A C 1
ATOM 1001 O O . LEU A 1 132 ? 3.110 61.398 8.206 1.00 18.27 129 LEU A O 1
ATOM 1006 N N . SER A 1 133 ? 3.479 63.516 7.655 1.00 18.48 130 SER A N 1
ATOM 1007 C CA . SER A 1 133 ? 2.108 63.909 7.987 1.00 18.65 130 SER A CA 1
ATOM 1008 C C . SER A 1 133 ? 1.095 62.969 7.345 1.00 17.53 130 SER A C 1
ATOM 1009 O O . SER A 1 133 ? 1.039 62.839 6.119 1.00 15.36 130 SER A O 1
ATOM 1012 N N . GLY A 1 134 ? 0.306 62.303 8.183 1.00 17.51 131 GLY A N 1
ATOM 1013 C CA . GLY A 1 134 ? -0.715 61.402 7.673 1.00 17.35 131 GLY A CA 1
ATOM 1014 C C . GLY A 1 134 ? -0.246 60.047 7.180 1.00 18.51 131 GLY A C 1
ATOM 1015 O O . GLY A 1 134 ? -0.940 59.382 6.389 1.00 19.14 131 GLY A O 1
ATOM 1016 N N . ALA A 1 135 ? 0.931 59.627 7.620 1.00 15.95 132 ALA A N 1
ATOM 1017 C CA . ALA A 1 135 ? 1.419 58.334 7.203 1.00 16.46 132 ALA A CA 1
ATOM 1018 C C . ALA A 1 135 ? 0.730 57.324 8.106 1.00 16.81 132 ALA A C 1
ATOM 1019 O O . ALA A 1 135 ? 0.328 57.660 9.233 1.00 16.58 132 ALA A O 1
ATOM 1021 N N . ARG A 1 136 ? 0.577 56.098 7.610 1.00 18.95 133 ARG A N 1
ATOM 1022 C CA . ARG A 1 136 ? -0.026 55.039 8.411 1.00 21.13 133 ARG A CA 1
ATOM 1023 C C . ARG A 1 136 ? 1.162 54.199 8.889 1.00 19.04 133 ARG A C 1
ATOM 1024 O O . ARG A 1 136 ? 1.879 53.594 8.083 1.00 18.76 133 ARG A O 1
ATOM 1032 N N . THR A 1 137 ? 1.365 54.214 10.212 1.00 17.57 134 THR A N 1
ATOM 1033 C CA . THR A 1 137 ? 2.505 53.566 10.863 1.00 17.85 134 THR A CA 1
ATOM 1034 C C . THR A 1 137 ? 2.251 52.340 11.751 1.00 17.85 134 THR A C 1
ATOM 1035 O O . THR A 1 137 ? 3.062 51.994 12.616 1.00 18.21 134 THR A O 1
ATOM 1039 N N . THR A 1 138 ? 1.122 51.694 11.531 1.00 18.69 135 THR A N 1
ATOM 1040 C CA . THR A 1 138 ? 0.749 50.487 12.261 1.00 18.92 135 THR A CA 1
ATOM 1041 C C . THR A 1 138 ? 1.832 49.402 12.058 1.00 18.76 135 THR A C 1
ATOM 1042 O O . THR A 1 138 ? 2.077 48.959 10.937 1.00 18.13 135 THR A O 1
ATOM 1046 N N . GLY A 1 139 ? 2.478 48.976 13.138 1.00 19.88 136 GLY A N 1
ATOM 1047 C CA . GLY A 1 139 ? 3.521 47.961 13.029 1.00 20.14 136 GLY A CA 1
ATOM 1048 C C . GLY A 1 139 ? 4.824 48.465 12.409 1.00 21.29 136 GLY A C 1
ATOM 1049 O O . GLY A 1 139 ? 5.764 47.681 12.145 1.00 21.00 136 GLY A O 1
ATOM 1050 N N . ALA A 1 140 ? 4.882 49.777 12.168 1.00 19.06 137 ALA A N 1
ATOM 1051 C CA . ALA A 1 140 ? 6.055 50.400 11.573 1.00 17.07 137 ALA A CA 1
ATOM 1052 C C . ALA A 1 140 ? 7.226 50.299 12.546 1.00 17.16 137 ALA A C 1
ATOM 1053 O O . ALA A 1 140 ? 7.069 50.519 13.744 1.00 15.82 137 ALA A O 1
ATOM 1055 N N . ARG A 1 141 ? 8.398 49.940 12.036 1.00 19.20 138 ARG A N 1
ATOM 1056 C CA . ARG A 1 141 ? 9.586 49.812 12.900 1.00 21.10 138 ARG A CA 1
ATOM 1057 C C . ARG A 1 141 ? 10.589 50.952 12.701 1.00 20.06 138 ARG A C 1
ATOM 1058 O O . ARG A 1 141 ? 11.320 50.985 11.706 1.00 21.62 138 ARG A O 1
ATOM 1066 N N . LEU A 1 142 ? 10.623 51.883 13.648 1.00 17.17 139 LEU A N 1
ATOM 1067 C CA . LEU A 1 142 ? 11.521 53.020 13.526 1.00 16.38 139 LEU A CA 1
ATOM 1068 C C . LEU A 1 142 ? 12.672 53.027 14.527 1.00 16.85 139 LEU A C 1
ATOM 1069 O O . LEU A 1 142 ? 13.285 54.067 14.764 1.00 16.36 139 LEU A O 1
ATOM 1074 N N . ASP A 1 143 ? 12.954 51.852 15.097 1.00 17.59 140 ASP A N 1
ATOM 1075 C CA . ASP A 1 143 ? 14.014 51.634 16.083 1.00 16.74 140 ASP A CA 1
ATOM 1076 C C . ASP A 1 143 ? 15.361 52.083 15.582 1.00 16.17 140 ASP A C 1
ATOM 1077 O O . ASP A 1 143 ? 15.870 51.523 14.621 1.00 15.11 140 ASP A O 1
ATOM 1082 N N . ASP A 1 144 ? 15.936 53.080 16.253 1.00 16.46 141 ASP A N 1
ATOM 1083 C CA . ASP A 1 144 ? 17.242 53.656 15.893 1.00 16.30 141 ASP A CA 1
ATOM 1084 C C . ASP A 1 144 ? 17.154 54.535 14.698 1.00 16.33 141 ASP A C 1
ATOM 1085 O O . ASP A 1 144 ? 18.168 54.862 14.105 1.00 18.76 141 ASP A O 1
ATOM 1090 N N . ALA A 1 145 ? 15.957 54.895 14.298 1.00 15.89 142 ALA A N 1
ATOM 1091 C CA . ALA A 1 145 ? 15.871 55.759 13.160 1.00 17.59 142 ALA A CA 1
ATOM 1092 C C . ALA A 1 145 ? 16.202 57.167 13.619 1.00 18.98 142 ALA A C 1
ATOM 1093 O O . ALA A 1 145 ? 15.950 57.550 14.772 1.00 21.29 142 ALA A O 1
ATOM 1095 N N . ASP A 1 146 ? 16.777 57.936 12.705 1.00 18.77 143 ASP A N 1
ATOM 1096 C CA . ASP A 1 146 ? 17.134 59.308 12.964 1.00 17.63 143 ASP A CA 1
ATOM 1097 C C . ASP A 1 146 ? 15.915 60.158 12.549 1.00 18.15 143 ASP A C 1
ATOM 1098 O O . ASP A 1 146 ? 15.706 60.450 11.362 1.00 17.39 143 ASP A O 1
ATOM 1103 N N . LEU A 1 147 ? 15.103 60.549 13.529 1.00 17.10 144 LEU A N 1
ATOM 1104 C CA . LEU A 1 147 ? 13.907 61.313 13.227 1.00 16.56 144 LEU A CA 1
ATOM 1105 C C . LEU A 1 147 ? 14.055 62.825 13.291 1.00 16.56 144 LEU A C 1
ATOM 1106 O O . LEU A 1 147 ? 13.069 63.559 13.146 1.00 18.38 144 LEU A O 1
ATOM 1111 N N . ARG A 1 148 ? 15.279 63.304 13.458 1.00 16.72 145 ARG A N 1
ATOM 1112 C CA . ARG A 1 148 ? 15.486 64.740 13.599 1.00 15.18 145 ARG A CA 1
ATOM 1113 C C . ARG A 1 148 ? 14.871 65.679 12.581 1.00 15.39 145 ARG A C 1
ATOM 1114 O O . ARG A 1 148 ? 15.086 65.571 11.364 1.00 14.33 145 ARG A O 1
ATOM 1122 N N . GLY A 1 149 ? 14.062 66.596 13.104 1.00 14.94 146 GLY A N 1
ATOM 1123 C CA . GLY A 1 149 ? 13.435 67.591 12.261 1.00 14.69 146 GLY A CA 1
ATOM 1124 C C . GLY A 1 149 ? 12.351 67.099 11.334 1.00 16.48 146 GLY A C 1
ATOM 1125 O O . GLY A 1 149 ? 11.859 67.858 10.488 1.00 16.20 146 GLY A O 1
ATOM 1126 N N . ALA A 1 150 ? 11.946 65.842 11.483 1.00 16.36 147 ALA A N 1
ATOM 1127 C CA . ALA A 1 150 ? 10.910 65.338 10.607 1.00 15.57 147 ALA A CA 1
ATOM 1128 C C . ALA A 1 150 ? 9.534 65.720 11.171 1.00 15.11 147 ALA A C 1
ATOM 1129 O O . ALA A 1 150 ? 9.371 65.903 12.381 1.00 14.79 147 ALA A O 1
ATOM 1131 N N . THR A 1 151 ? 8.553 65.874 10.292 1.00 13.54 148 THR A N 1
ATOM 1132 C CA . THR A 1 151 ? 7.217 66.205 10.747 1.00 14.46 148 THR A CA 1
ATOM 1133 C C . THR A 1 151 ? 6.445 64.904 10.956 1.00 15.04 148 THR A C 1
ATOM 1134 O O . THR A 1 151 ? 6.376 64.067 10.050 1.00 16.39 148 THR A O 1
ATOM 1138 N N . VAL A 1 152 ? 5.874 64.720 12.145 1.00 13.86 149 VAL A N 1
ATOM 1139 C CA . VAL A 1 152 ? 5.151 63.493 12.400 1.00 13.05 149 VAL A CA 1
ATOM 1140 C C . VAL A 1 152 ? 3.928 63.709 13.257 1.00 14.40 149 VAL A C 1
ATOM 1141 O O . VAL A 1 152 ? 3.981 64.459 14.229 1.00 14.98 149 VAL A O 1
ATOM 1145 N N . ASP A 1 153 ? 2.825 63.046 12.896 1.00 13.81 150 ASP A N 1
ATOM 1146 C CA . ASP A 1 153 ? 1.590 63.157 13.669 1.00 12.47 150 ASP A CA 1
ATOM 1147 C C . ASP A 1 153 ? 1.712 62.525 15.042 1.00 12.68 150 ASP A C 1
ATOM 1148 O O . ASP A 1 153 ? 2.560 61.671 15.280 1.00 12.44 150 ASP A O 1
ATOM 1153 N N . PRO A 1 154 ? 0.848 62.938 15.968 1.00 13.00 151 PRO A N 1
ATOM 1154 C CA . PRO A 1 154 ? 0.870 62.384 17.325 1.00 12.78 151 PRO A CA 1
ATOM 1155 C C . PRO A 1 154 ? 0.690 60.875 17.318 1.00 13.50 151 PRO A C 1
ATOM 1156 O O . PRO A 1 154 ? 1.332 60.170 18.088 1.00 15.89 151 PRO A O 1
ATOM 1160 N N . VAL A 1 155 ? -0.184 60.393 16.434 1.00 14.70 152 VAL A N 1
ATOM 1161 C CA . VAL A 1 155 ? -0.471 58.964 16.298 1.00 12.97 152 VAL A CA 1
ATOM 1162 C C . VAL A 1 155 ? 0.779 58.104 16.072 1.00 13.58 152 VAL A C 1
ATOM 1163 O O . VAL A 1 155 ? 0.806 56.947 16.494 1.00 13.46 152 VAL A O 1
ATOM 1167 N N . LEU A 1 156 ? 1.795 58.646 15.399 1.00 13.23 153 LEU A N 1
ATOM 1168 C CA . LEU A 1 156 ? 3.031 57.885 15.175 1.00 14.93 153 LEU A CA 1
ATOM 1169 C C . LEU A 1 156 ? 3.667 57.471 16.508 1.00 17.20 153 LEU A C 1
ATOM 1170 O O . LEU A 1 156 ? 3.944 56.270 16.713 1.00 16.99 153 LEU A O 1
ATOM 1175 N N . TRP A 1 157 ? 3.865 58.448 17.411 1.00 18.32 154 TRP A N 1
ATOM 1176 C CA . TRP A 1 157 ? 4.469 58.198 18.735 1.00 19.11 154 TRP A CA 1
ATOM 1177 C C . TRP A 1 157 ? 3.766 57.062 19.450 1.00 21.13 154 TRP A C 1
ATOM 1178 O O . TRP A 1 157 ? 4.343 56.404 20.304 1.00 23.16 154 TRP A O 1
ATOM 1189 N N . ARG A 1 158 ? 2.510 56.826 19.114 1.00 22.80 155 ARG A N 1
ATOM 1190 C CA . ARG A 1 158 ? 1.794 55.761 19.778 1.00 24.47 155 ARG A CA 1
ATOM 1191 C C . ARG A 1 158 ? 1.589 54.503 18.943 1.00 24.77 155 ARG A C 1
ATOM 1192 O O . ARG A 1 158 ? 0.760 53.671 19.311 1.00 25.16 155 ARG A O 1
ATOM 1200 N N . THR A 1 159 ? 2.307 54.348 17.827 1.00 23.30 156 THR A N 1
ATOM 1201 C CA . THR A 1 159 ? 2.122 53.142 17.019 1.00 22.63 156 THR A CA 1
ATOM 1202 C C . THR A 1 159 ? 3.371 52.449 16.539 1.00 21.90 156 THR A C 1
ATOM 1203 O O . THR A 1 159 ? 3.340 51.253 16.260 1.00 23.49 156 THR A O 1
ATOM 1207 N N . ALA A 1 160 ? 4.451 53.202 16.404 1.00 20.57 157 ALA A N 1
ATOM 1208 C CA . ALA A 1 160 ? 5.722 52.661 15.922 1.00 19.31 157 ALA A CA 1
ATOM 1209 C C . ALA A 1 160 ? 6.694 52.220 17.040 1.00 18.50 157 ALA A C 1
ATOM 1210 O O . ALA A 1 160 ? 6.697 52.786 18.139 1.00 18.96 157 ALA A O 1
ATOM 1212 N N . SER A 1 161 ? 7.506 51.195 16.800 1.00 16.12 158 SER A N 1
ATOM 1213 C CA . SER A 1 161 ? 8.446 50.856 17.859 1.00 16.86 158 SER A CA 1
ATOM 1214 C C . SER A 1 161 ? 9.531 51.924 17.674 1.00 16.16 158 SER A C 1
ATOM 1215 O O . SER A 1 161 ? 9.995 52.157 16.545 1.00 15.62 158 SER A O 1
ATOM 1218 N N . LEU A 1 162 ? 9.899 52.591 18.766 1.00 14.31 159 LEU A N 1
ATOM 1219 C CA . LEU A 1 162 ? 10.885 53.673 18.719 1.00 14.94 159 LEU A CA 1
ATOM 1220 C C . LEU A 1 162 ? 12.159 53.499 19.578 1.00 14.99 159 LEU A C 1
ATOM 1221 O O . LEU A 1 162 ? 12.855 54.472 19.868 1.00 14.57 159 LEU A O 1
ATOM 1226 N N . VAL A 1 163 ? 12.467 52.265 19.959 1.00 13.82 160 VAL A N 1
ATOM 1227 C CA . VAL A 1 163 ? 13.626 52.000 20.793 1.00 14.09 160 VAL A CA 1
ATOM 1228 C C . VAL A 1 163 ? 14.879 52.565 20.184 1.00 13.85 160 VAL A C 1
ATOM 1229 O O . VAL A 1 163 ? 15.358 52.061 19.176 1.00 16.16 160 VAL A O 1
ATOM 1233 N N . GLY A 1 164 ? 15.424 53.604 20.795 1.00 14.33 161 GLY A N 1
ATOM 1234 C CA . GLY A 1 164 ? 16.630 54.199 20.250 1.00 13.45 161 GLY A CA 1
ATOM 1235 C C . GLY A 1 164 ? 16.395 55.150 19.084 1.00 13.54 161 GLY A C 1
ATOM 1236 O O . GLY A 1 164 ? 17.350 55.640 18.501 1.00 16.39 161 GLY A O 1
ATOM 1237 N N . ALA A 1 165 ? 15.148 55.407 18.709 1.00 13.90 162 ALA A N 1
ATOM 1238 C CA . ALA A 1 165 ? 14.881 56.360 17.632 1.00 13.87 162 ALA A CA 1
ATOM 1239 C C . ALA A 1 165 ? 15.447 57.714 18.113 1.00 12.96 162 ALA A C 1
ATOM 1240 O O . ALA A 1 165 ? 15.239 58.098 19.264 1.00 12.32 162 ALA A O 1
ATOM 1242 N N . ARG A 1 166 ? 16.155 58.433 17.253 1.00 11.18 163 ARG A N 1
ATOM 1243 C CA . ARG A 1 166 ? 16.733 59.698 17.683 1.00 11.41 163 ARG A CA 1
ATOM 1244 C C . ARG A 1 166 ? 15.852 60.890 17.339 1.00 11.70 163 ARG A C 1
ATOM 1245 O O . ARG A 1 166 ? 15.480 61.111 16.180 1.00 13.76 163 ARG A O 1
ATOM 1253 N N . VAL A 1 167 ? 15.527 61.665 18.365 1.00 10.20 164 VAL A N 1
ATOM 1254 C CA . VAL A 1 167 ? 14.602 62.774 18.215 1.00 9.52 164 VAL A CA 1
ATOM 1255 C C . VAL A 1 167 ? 15.113 64.144 18.640 1.00 10.29 164 VAL A C 1
ATOM 1256 O O . VAL A 1 167 ? 16.161 64.282 19.276 1.00 9.97 164 VAL A O 1
ATOM 1260 N N . ASP A 1 168 ? 14.335 65.160 18.288 1.00 10.81 165 ASP A N 1
ATOM 1261 C CA . ASP A 1 168 ? 14.645 66.536 18.636 1.00 11.72 165 ASP A CA 1
ATOM 1262 C C . ASP A 1 168 ? 13.770 67.014 19.827 1.00 13.61 165 ASP A C 1
ATOM 1263 O O . ASP A 1 168 ? 12.791 66.364 20.201 1.00 14.88 165 ASP A O 1
ATOM 1268 N N . VAL A 1 169 ? 14.132 68.144 20.428 1.00 15.43 166 VAL A N 1
ATOM 1269 C CA . VAL A 1 169 ? 13.373 68.666 21.557 1.00 16.15 166 VAL A CA 1
ATOM 1270 C C . VAL A 1 169 ? 11.872 68.714 21.249 1.00 16.89 166 VAL A C 1
ATOM 1271 O O . VAL A 1 169 ? 11.040 68.374 22.101 1.00 16.98 166 VAL A O 1
ATOM 1275 N N . ASP A 1 170 ? 11.523 69.125 20.033 1.00 16.33 167 ASP A N 1
ATOM 1276 C CA . ASP A 1 170 ? 10.111 69.203 19.676 1.00 17.20 167 ASP A CA 1
ATOM 1277 C C . ASP A 1 170 ? 9.447 67.838 19.750 1.00 16.45 167 ASP A C 1
ATOM 1278 O O . ASP A 1 170 ? 8.369 67.701 20.336 1.00 15.75 167 ASP A O 1
ATOM 1283 N N . GLN A 1 171 ? 10.100 66.832 19.165 1.00 14.49 168 GLN A N 1
ATOM 1284 C CA . GLN A 1 171 ? 9.553 65.500 19.171 1.00 13.08 168 GLN A CA 1
ATOM 1285 C C . GLN A 1 171 ? 9.466 64.906 20.583 1.00 14.90 168 GLN A C 1
ATOM 1286 O O . GLN A 1 171 ? 8.416 64.347 20.966 1.00 15.65 168 GLN A O 1
ATOM 1292 N N . ALA A 1 172 ? 10.542 65.019 21.363 1.00 13.53 169 ALA A N 1
ATOM 1293 C CA . ALA A 1 172 ? 10.515 64.506 22.734 1.00 11.96 169 ALA A CA 1
ATOM 1294 C C . ALA A 1 172 ? 9.308 65.086 23.464 1.00 11.53 169 ALA A C 1
ATOM 1295 O O . ALA A 1 172 ? 8.609 64.360 24.176 1.00 11.23 169 ALA A O 1
ATOM 1297 N N . VAL A 1 173 ? 9.080 66.394 23.293 1.00 9.81 170 VAL A N 1
ATOM 1298 C CA . VAL A 1 173 ? 7.948 67.078 23.930 1.00 9.88 170 VAL A CA 1
ATOM 1299 C C . VAL A 1 173 ? 6.592 66.549 23.433 1.00 10.69 170 VAL A C 1
ATOM 1300 O O . VAL A 1 173 ? 5.666 66.342 24.225 1.00 12.38 170 VAL A O 1
ATOM 1304 N N . ALA A 1 174 ? 6.478 66.339 22.130 1.00 9.76 171 ALA A N 1
ATOM 1305 C CA . ALA A 1 174 ? 5.232 65.853 21.547 1.00 12.24 171 ALA A CA 1
ATOM 1306 C C . ALA A 1 174 ? 4.932 64.391 21.931 1.00 13.77 171 ALA A C 1
ATOM 1307 O O . ALA A 1 174 ? 3.770 63.968 21.919 1.00 13.37 171 ALA A O 1
ATOM 1309 N N . PHE A 1 175 ? 5.990 63.642 22.272 1.00 15.26 172 PHE A N 1
ATOM 1310 C CA . PHE A 1 175 ? 5.878 62.236 22.667 1.00 15.28 172 PHE A CA 1
ATOM 1311 C C . PHE A 1 175 ? 5.094 62.171 23.974 1.00 16.23 172 PHE A C 1
ATOM 1312 O O . PHE A 1 175 ? 4.163 61.364 24.100 1.00 16.06 172 PHE A O 1
ATOM 1320 N N . ALA A 1 176 ? 5.498 63.028 24.923 1.00 16.28 173 ALA A N 1
ATOM 1321 C CA . ALA A 1 176 ? 4.886 63.184 26.258 1.00 16.68 173 ALA A CA 1
ATOM 1322 C C . ALA A 1 176 ? 3.450 63.692 26.128 1.00 17.75 173 ALA A C 1
ATOM 1323 O O . ALA A 1 176 ? 2.580 63.353 26.925 1.00 17.30 173 ALA A O 1
ATOM 1325 N N . ALA A 1 177 ? 3.232 64.543 25.129 1.00 18.87 174 ALA A N 1
ATOM 1326 C CA . ALA A 1 177 ? 1.926 65.106 24.854 1.00 18.64 174 ALA A CA 1
ATOM 1327 C C . ALA A 1 177 ? 1.034 63.979 24.358 1.00 19.67 174 ALA A C 1
ATOM 1328 O O . ALA A 1 177 ? -0.094 63.836 24.801 1.00 20.79 174 ALA A O 1
ATOM 1330 N N . ALA A 1 178 ? 1.556 63.167 23.443 1.00 20.01 175 ALA A N 1
ATOM 1331 C CA . ALA A 1 178 ? 0.786 62.066 22.899 1.00 19.80 175 ALA A CA 1
ATOM 1332 C C . ALA A 1 178 ? 0.493 61.036 23.982 1.00 21.23 175 ALA A C 1
ATOM 1333 O O . ALA A 1 178 ? -0.121 59.999 23.707 1.00 22.39 175 ALA A O 1
ATOM 1335 N N . HIS A 1 179 ? 0.938 61.321 25.207 1.00 20.95 176 HIS A N 1
ATOM 1336 C CA . HIS A 1 179 ? 0.697 60.439 26.345 1.00 21.56 176 HIS A CA 1
ATOM 1337 C C . HIS A 1 179 ? -0.016 61.204 27.447 1.00 21.49 176 HIS A C 1
ATOM 1338 O O . HIS A 1 179 ? 0.050 60.845 28.617 1.00 19.82 176 HIS A O 1
ATOM 1345 N N . GLY A 1 180 ? -0.684 62.280 27.051 1.00 21.44 177 GLY A N 1
ATOM 1346 C CA . GLY A 1 180 ? -1.443 63.071 27.989 1.00 22.00 177 GLY A CA 1
ATOM 1347 C C . GLY A 1 180 ? -0.742 63.982 28.969 1.00 23.24 177 GLY A C 1
ATOM 1348 O O . GLY A 1 180 ? -1.437 64.671 29.711 1.00 22.58 177 GLY A O 1
ATOM 1349 N N . LEU A 1 181 ? 0.594 63.983 29.013 1.00 25.13 178 LEU A N 1
ATOM 1350 C CA . LEU A 1 181 ? 1.310 64.873 29.938 1.00 27.96 178 LEU A CA 1
ATOM 1351 C C . LEU A 1 181 ? 1.252 66.278 29.359 1.00 29.75 178 LEU A C 1
ATOM 1352 O O . LEU A 1 181 ? 1.357 66.458 28.143 1.00 28.97 178 LEU A O 1
ATOM 1357 N N . CYS A 1 182 ? 1.100 67.275 30.224 1.00 32.34 179 CYS A N 1
ATOM 1358 C CA . CYS A 1 182 ? 0.980 68.657 29.756 1.00 35.40 179 CYS A CA 1
ATOM 1359 C C . CYS A 1 182 ? 2.168 69.589 29.988 1.00 35.03 179 CYS A C 1
ATOM 1360 O O . CYS A 1 182 ? 2.721 69.651 31.084 1.00 33.33 179 CYS A O 1
ATOM 1363 N N . LEU A 1 183 ? 2.553 70.307 28.934 1.00 37.46 180 LEU A N 1
ATOM 1364 C CA . LEU A 1 183 ? 3.683 71.236 29.002 1.00 40.99 180 LEU A CA 1
ATOM 1365 C C . LEU A 1 183 ? 3.328 72.664 28.640 1.00 42.53 180 LEU A C 1
ATOM 1366 O O . LEU A 1 183 ? 2.310 72.875 27.960 1.00 44.68 180 LEU A O 1
ATOM 1371 N N . ALA A 1 184 ? 4.103 73.557 29.026 1.00 45.98 181 ALA A N 1
ATOM 1372 N N . GLN B 1 6 ? 1.035 73.926 -26.057 1.00 66.03 3 GLN B N 1
ATOM 1373 C CA . GLN B 1 6 ? 2.262 73.423 -25.371 1.00 66.06 3 GLN B CA 1
ATOM 1374 C C . GLN B 1 6 ? 3.513 74.168 -25.807 1.00 64.05 3 GLN B C 1
ATOM 1375 O O . GLN B 1 6 ? 4.108 73.844 -26.829 1.00 63.59 3 GLN B O 1
ATOM 1381 N N . TRP B 1 7 ? 3.911 75.167 -25.025 1.00 62.39 4 TRP B N 1
ATOM 1382 C CA . TRP B 1 7 ? 5.102 75.937 -25.344 1.00 60.58 4 TRP B CA 1
ATOM 1383 C C . TRP B 1 7 ? 6.316 75.279 -24.709 1.00 59.24 4 TRP B C 1
ATOM 1384 O O . TRP B 1 7 ? 6.390 75.114 -23.493 1.00 58.99 4 TRP B O 1
ATOM 1395 N N . VAL B 1 8 ? 7.263 74.888 -25.551 1.00 57.98 5 VAL B N 1
ATOM 1396 C CA . VAL B 1 8 ? 8.467 74.233 -25.080 1.00 57.19 5 VAL B CA 1
ATOM 1397 C C . VAL B 1 8 ? 9.735 74.985 -25.493 1.00 57.76 5 VAL B C 1
ATOM 1398 O O . VAL B 1 8 ? 9.765 75.663 -26.521 1.00 57.63 5 VAL B O 1
ATOM 1402 N N . ASP B 1 9 ? 10.762 74.881 -24.649 1.00 58.14 6 ASP B N 1
ATOM 1403 C CA . ASP B 1 9 ? 12.080 75.483 -24.864 1.00 58.48 6 ASP B CA 1
ATOM 1404 C C . ASP B 1 9 ? 12.140 76.820 -25.605 1.00 59.04 6 ASP B C 1
ATOM 1405 O O . ASP B 1 9 ? 13.077 77.060 -26.375 1.00 59.77 6 ASP B O 1
ATOM 1410 N N . CYS B 1 10 ? 11.164 77.693 -25.366 1.00 59.07 7 CYS B N 1
ATOM 1411 C CA . CYS B 1 10 ? 11.128 78.997 -26.033 1.00 58.81 7 CYS B CA 1
ATOM 1412 C C . CYS B 1 10 ? 11.100 80.170 -25.058 1.00 58.29 7 CYS B C 1
ATOM 1413 O O . CYS B 1 10 ? 10.681 80.030 -23.909 1.00 58.53 7 CYS B O 1
ATOM 1416 N N . GLU B 1 11 ? 11.554 81.330 -25.526 1.00 57.68 8 GLU B N 1
ATOM 1417 C CA . GLU B 1 11 ? 11.567 82.534 -24.704 1.00 56.19 8 GLU B CA 1
ATOM 1418 C C . GLU B 1 11 ? 10.489 83.472 -25.187 1.00 54.56 8 GLU B C 1
ATOM 1419 O O . GLU B 1 11 ? 9.930 83.288 -26.263 1.00 54.60 8 GLU B O 1
ATOM 1425 N N . PHE B 1 12 ? 10.212 84.479 -24.369 1.00 52.87 9 PHE B N 1
ATOM 1426 C CA . PHE B 1 12 ? 9.219 85.500 -24.657 1.00 50.49 9 PHE B CA 1
ATOM 1427 C C . PHE B 1 12 ? 9.687 86.705 -23.847 1.00 47.39 9 PHE B C 1
ATOM 1428 O O . PHE B 1 12 ? 10.247 86.548 -22.761 1.00 46.67 9 PHE B O 1
ATOM 1436 N N . THR B 1 13 ? 9.479 87.902 -24.379 1.00 43.96 10 THR B N 1
ATOM 1437 C CA . THR B 1 13 ? 9.911 89.116 -23.695 1.00 40.78 10 THR B CA 1
ATOM 1438 C C . THR B 1 13 ? 9.052 90.322 -24.029 1.00 39.60 10 THR B C 1
ATOM 1439 O O . THR B 1 13 ? 8.928 90.685 -25.185 1.00 39.90 10 THR B O 1
ATOM 1443 N N . GLY B 1 14 ? 8.477 90.957 -23.019 1.00 39.03 11 GLY B N 1
ATOM 1444 C CA . GLY B 1 14 ? 7.637 92.109 -23.280 1.00 40.41 11 GLY B CA 1
ATOM 1445 C C . GLY B 1 14 ? 6.367 91.691 -24.004 1.00 41.22 11 GLY B C 1
ATOM 1446 O O . GLY B 1 14 ? 5.612 92.527 -24.499 1.00 39.21 11 GLY B O 1
ATOM 1447 N N . ARG B 1 15 ? 6.139 90.380 -24.057 1.00 42.21 12 ARG B N 1
ATOM 1448 C CA . ARG B 1 15 ? 4.975 89.823 -24.723 1.00 42.97 12 ARG B CA 1
ATOM 1449 C C . ARG B 1 15 ? 3.714 90.176 -23.963 1.00 42.08 12 ARG B C 1
ATOM 1450 O O . ARG B 1 15 ? 3.668 90.041 -22.739 1.00 43.05 12 ARG B O 1
ATOM 1458 N N . ASP B 1 16 ? 2.696 90.630 -24.693 1.00 40.11 13 ASP B N 1
ATOM 1459 C CA . ASP B 1 16 ? 1.420 91.003 -24.095 1.00 37.92 13 ASP B CA 1
ATOM 1460 C C . ASP B 1 16 ? 0.325 89.947 -24.331 1.00 37.75 13 ASP B C 1
ATOM 1461 O O . ASP B 1 16 ? -0.168 89.755 -25.447 1.00 37.96 13 ASP B O 1
ATOM 1466 N N . PHE B 1 17 ? -0.054 89.265 -23.256 1.00 37.59 14 PHE B N 1
ATOM 1467 C CA . PHE B 1 17 ? -1.066 88.221 -23.323 1.00 36.89 14 PHE B CA 1
ATOM 1468 C C . PHE B 1 17 ? -2.368 88.646 -22.685 1.00 36.28 14 PHE B C 1
ATOM 1469 O O . PHE B 1 17 ? -3.275 87.834 -22.524 1.00 36.13 14 PHE B O 1
ATOM 1477 N N . ARG B 1 18 ? -2.461 89.919 -22.324 1.00 36.49 15 ARG B N 1
ATOM 1478 C CA . ARG B 1 18 ? -3.665 90.436 -21.686 1.00 37.81 15 ARG B CA 1
ATOM 1479 C C . ARG B 1 18 ? -4.984 89.859 -22.194 1.00 37.81 15 ARG B C 1
ATOM 1480 O O . ARG B 1 18 ? -5.229 89.776 -23.398 1.00 37.00 15 ARG B O 1
ATOM 1488 N N . ASP B 1 19 ? -5.818 89.458 -21.239 1.00 39.18 16 ASP B N 1
ATOM 1489 C CA . ASP B 1 19 ? -7.166 88.934 -21.478 1.00 39.41 16 ASP B CA 1
ATOM 1490 C C . ASP B 1 19 ? -7.350 87.743 -22.419 1.00 39.15 16 ASP B C 1
ATOM 1491 O O . ASP B 1 19 ? -8.429 87.589 -22.980 1.00 38.76 16 ASP B O 1
ATOM 1496 N N . GLU B 1 20 ? -6.329 86.911 -22.605 1.00 38.81 17 GLU B N 1
ATOM 1497 C CA . GLU B 1 20 ? -6.486 85.750 -23.479 1.00 39.97 17 GLU B CA 1
ATOM 1498 C C . GLU B 1 20 ? -6.828 84.498 -22.663 1.00 41.33 17 GLU B C 1
ATOM 1499 O O . GLU B 1 20 ? -6.656 84.466 -21.441 1.00 39.87 17 GLU B O 1
ATOM 1505 N N . ASP B 1 21 ? -7.318 83.466 -23.348 1.00 42.65 18 ASP B N 1
ATOM 1506 C CA . ASP B 1 21 ? -7.707 82.222 -22.688 1.00 43.18 18 ASP B CA 1
ATOM 1507 C C . ASP B 1 21 ? -6.698 81.083 -22.875 1.00 42.43 18 ASP B C 1
ATOM 1508 O O . ASP B 1 21 ? -6.808 80.293 -23.816 1.00 41.48 18 ASP B O 1
ATOM 1513 N N . LEU B 1 22 ? -5.733 80.990 -21.963 1.00 41.64 19 LEU B N 1
ATOM 1514 C CA . LEU B 1 22 ? -4.709 79.949 -22.036 1.00 40.89 19 LEU B CA 1
ATOM 1515 C C . LEU B 1 22 ? -5.028 78.771 -21.109 1.00 41.15 19 LEU B C 1
ATOM 1516 O O . LEU B 1 22 ? -4.122 78.214 -20.484 1.00 41.65 19 LEU B O 1
ATOM 1521 N N . SER B 1 23 ? -6.311 78.405 -21.018 1.00 41.16 20 SER B N 1
ATOM 1522 C CA . SER B 1 23 ? -6.753 77.296 -20.176 1.00 39.81 20 SER B CA 1
ATOM 1523 C C . SER B 1 23 ? -5.961 76.065 -20.541 1.00 40.11 20 SER B C 1
ATOM 1524 O O . SER B 1 23 ? -5.511 75.920 -21.669 1.00 39.30 20 SER B O 1
ATOM 1527 N N . ARG B 1 24 ? -5.800 75.180 -19.568 1.00 42.09 21 ARG B N 1
ATOM 1528 C CA . ARG B 1 24 ? -5.067 73.932 -19.731 1.00 42.94 21 ARG B CA 1
ATOM 1529 C C . ARG B 1 24 ? -3.713 74.072 -20.422 1.00 42.31 21 ARG B C 1
ATOM 1530 O O . ARG B 1 24 ? -3.162 73.095 -20.910 1.00 42.71 21 ARG B O 1
ATOM 1538 N N . LEU B 1 25 ? -3.162 75.279 -20.449 1.00 42.00 22 LEU B N 1
ATOM 1539 C CA . LEU B 1 25 ? -1.870 75.502 -21.089 1.00 42.47 22 LEU B CA 1
ATOM 1540 C C . LEU B 1 25 ? -0.725 74.747 -20.411 1.00 43.16 22 LEU B C 1
ATOM 1541 O O . LEU B 1 25 ? -0.681 74.637 -19.180 1.00 43.22 22 LEU B O 1
ATOM 1546 N N . HIS B 1 26 ? 0.198 74.246 -21.232 1.00 43.69 23 HIS B N 1
ATOM 1547 C CA . HIS B 1 26 ? 1.371 73.486 -20.791 1.00 44.82 23 HIS B CA 1
ATOM 1548 C C . HIS B 1 26 ? 2.628 74.162 -21.312 1.00 44.77 23 HIS B C 1
ATOM 1549 O O . HIS B 1 26 ? 2.685 74.518 -22.487 1.00 44.66 23 HIS B O 1
ATOM 1556 N N . THR B 1 27 ? 3.631 74.351 -20.459 1.00 44.55 24 THR B N 1
ATOM 1557 C CA . THR B 1 27 ? 4.897 74.925 -20.922 1.00 44.81 24 THR B CA 1
ATOM 1558 C C . THR B 1 27 ? 5.991 74.116 -20.269 1.00 45.40 24 THR B C 1
ATOM 1559 O O . THR B 1 27 ? 5.790 73.543 -19.199 1.00 44.48 24 THR B O 1
ATOM 1563 N N . GLU B 1 28 ? 7.138 74.041 -20.926 1.00 46.93 25 GLU B N 1
ATOM 1564 C CA . GLU B 1 28 ? 8.265 73.312 -20.375 1.00 49.16 25 GLU B CA 1
ATOM 1565 C C . GLU B 1 28 ? 9.529 74.069 -20.731 1.00 49.22 25 GLU B C 1
ATOM 1566 O O . GLU B 1 28 ? 9.874 74.202 -21.906 1.00 49.98 25 GLU B O 1
ATOM 1572 N N . ARG B 1 29 ? 10.219 74.563 -19.710 1.00 48.57 26 ARG B N 1
ATOM 1573 C CA . ARG B 1 29 ? 11.433 75.329 -19.919 1.00 47.39 26 ARG B CA 1
ATOM 1574 C C . ARG B 1 29 ? 11.124 76.558 -20.758 1.00 46.00 26 ARG B C 1
ATOM 1575 O O . ARG B 1 29 ? 11.959 77.005 -21.534 1.00 47.24 26 ARG B O 1
ATOM 1583 N N . ALA B 1 30 ? 9.912 77.083 -20.619 1.00 43.71 27 ALA B N 1
ATOM 1584 C CA . ALA B 1 30 ? 9.520 78.285 -21.337 1.00 41.81 27 ALA B CA 1
ATOM 1585 C C . ALA B 1 30 ? 9.904 79.425 -20.415 1.00 40.97 27 ALA B C 1
ATOM 1586 O O . ALA B 1 30 ? 9.709 79.327 -19.209 1.00 40.13 27 ALA B O 1
ATOM 1588 N N . MET B 1 31 ? 10.458 80.499 -20.959 1.00 40.93 28 MET B N 1
ATOM 1589 C CA . MET B 1 31 ? 10.836 81.621 -20.115 1.00 41.39 28 MET B CA 1
ATOM 1590 C C . MET B 1 31 ? 10.197 82.914 -20.617 1.00 40.38 28 MET B C 1
ATOM 1591 O O . MET B 1 31 ? 10.365 83.297 -21.771 1.00 41.41 28 MET B O 1
ATOM 1596 N N . PHE B 1 32 ? 9.443 83.573 -19.748 1.00 38.80 29 PHE B N 1
ATOM 1597 C CA . PHE B 1 32 ? 8.770 84.824 -20.087 1.00 37.84 29 PHE B CA 1
ATOM 1598 C C . PHE B 1 32 ? 9.395 85.956 -19.276 1.00 37.26 29 PHE B 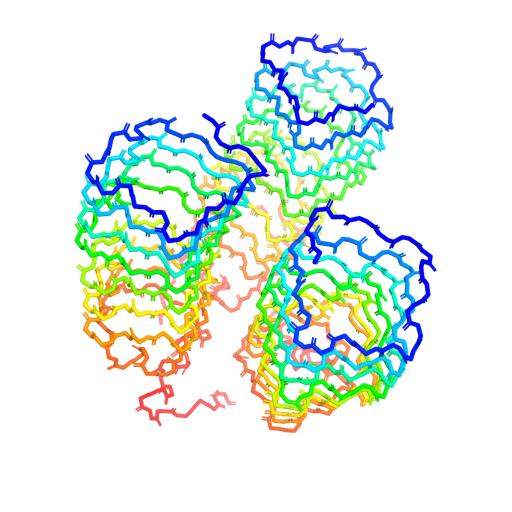C 1
ATOM 1599 O O . PHE B 1 32 ? 9.682 85.772 -18.098 1.00 38.96 29 PHE B O 1
ATOM 1607 N N . SER B 1 33 ? 9.612 87.121 -19.878 1.00 35.58 30 SER B N 1
ATOM 1608 C CA . SER B 1 33 ? 10.160 88.249 -19.121 1.00 35.01 30 SER B CA 1
ATOM 1609 C C . SER B 1 33 ? 9.319 89.482 -19.381 1.00 35.40 30 SER B C 1
ATOM 1610 O O . SER B 1 33 ? 9.075 89.839 -20.532 1.00 36.68 30 SER B O 1
ATOM 1613 N N . GLU B 1 34 ? 8.880 90.144 -18.322 1.00 34.33 31 GLU B N 1
ATOM 1614 C CA . GLU B 1 34 ? 8.073 91.344 -18.481 1.00 33.47 31 GLU B CA 1
ATOM 1615 C C . GLU B 1 34 ? 6.868 91.104 -19.381 1.00 32.32 31 GLU B C 1
ATOM 1616 O O . GLU B 1 34 ? 6.558 91.925 -20.250 1.00 32.50 31 GLU B O 1
ATOM 1622 N N . CYS B 1 35 ? 6.183 89.986 -19.182 1.00 29.18 32 CYS B N 1
ATOM 1623 C CA . CYS B 1 35 ? 5.018 89.712 -19.996 1.00 27.44 32 CYS B CA 1
ATOM 1624 C C . CYS B 1 35 ? 3.791 90.045 -19.174 1.00 27.06 32 CYS B C 1
ATOM 1625 O O . CYS B 1 35 ? 3.833 89.900 -17.951 1.00 28.59 32 CYS B O 1
ATOM 1628 N N . ASP B 1 36 ? 2.721 90.529 -19.811 1.00 25.51 33 ASP B N 1
ATOM 1629 C CA . ASP B 1 36 ? 1.487 90.839 -19.068 1.00 24.82 33 ASP B CA 1
ATOM 1630 C C . ASP B 1 36 ? 0.424 89.755 -19.281 1.00 23.81 33 ASP B C 1
ATOM 1631 O O . ASP B 1 36 ? -0.013 89.521 -20.404 1.00 25.05 33 ASP B O 1
ATOM 1636 N N . PHE B 1 37 ? 0.013 89.101 -18.203 1.00 21.83 34 PHE B N 1
ATOM 1637 C CA . PHE B 1 37 ? -0.993 88.052 -18.257 1.00 20.12 34 PHE B CA 1
ATOM 1638 C C . PHE B 1 37 ? -2.198 88.554 -17.504 1.00 21.25 34 PHE B C 1
ATOM 1639 O O . PHE B 1 37 ? -2.977 87.749 -17.015 1.00 23.49 34 PHE B O 1
ATOM 1647 N N . SER B 1 38 ? -2.366 89.862 -17.371 1.00 21.77 35 SER B N 1
ATOM 1648 C CA . SER B 1 38 ? -3.524 90.351 -16.623 1.00 22.81 35 SER B CA 1
ATOM 1649 C C . SER B 1 38 ? -4.811 89.926 -17.308 1.00 24.46 35 SER B C 1
ATOM 1650 O O . SER B 1 38 ? -4.897 89.940 -18.531 1.00 25.25 35 SER B O 1
ATOM 1653 N N . GLY B 1 39 ? -5.806 89.517 -16.520 1.00 26.19 36 GLY B N 1
ATOM 1654 C CA . GLY B 1 39 ? -7.070 89.071 -17.097 1.00 26.55 36 GLY B CA 1
ATOM 1655 C C . GLY B 1 39 ? -7.038 87.680 -17.735 1.00 25.69 36 GLY B C 1
ATOM 1656 O O . GLY B 1 39 ? -8.067 87.106 -18.071 1.00 24.49 36 GLY B O 1
ATOM 1657 N N . VAL B 1 40 ? -5.843 87.138 -17.919 1.00 25.47 37 VAL B N 1
ATOM 1658 C CA . VAL B 1 40 ? -5.689 85.811 -18.497 1.00 23.86 37 VAL B CA 1
ATOM 1659 C C . VAL B 1 40 ? -6.300 84.721 -17.613 1.00 23.81 37 VAL B C 1
ATOM 1660 O O . VAL B 1 40 ? -6.341 84.829 -16.386 1.00 23.11 37 VAL B O 1
ATOM 1664 N N . ASN B 1 41 ? -6.801 83.677 -18.257 1.00 24.79 38 ASN B N 1
ATOM 1665 C CA . ASN B 1 41 ? -7.343 82.529 -17.548 1.00 25.36 38 ASN B CA 1
ATOM 1666 C C . ASN B 1 41 ? -6.320 81.421 -17.758 1.00 25.34 38 ASN B C 1
ATOM 1667 O O . ASN B 1 41 ? -6.221 80.892 -18.868 1.00 24.96 38 ASN B O 1
ATOM 1672 N N . LEU B 1 42 ? -5.539 81.097 -16.718 1.00 25.64 39 LEU B N 1
ATOM 1673 C CA . LEU B 1 42 ? -4.563 79.993 -16.798 1.00 24.51 39 LEU B CA 1
ATOM 1674 C C . LEU B 1 42 ? -4.990 78.801 -15.921 1.00 22.83 39 LEU B C 1
ATOM 1675 O O . LEU B 1 42 ? -4.150 78.081 -15.390 1.00 22.85 39 LEU B O 1
ATOM 1680 N N . ALA B 1 43 ? -6.300 78.610 -15.782 1.00 21.21 40 ALA B N 1
ATOM 1681 C CA . ALA B 1 43 ? -6.858 77.522 -14.996 1.00 21.37 40 ALA B CA 1
ATOM 1682 C C . ALA B 1 43 ? -6.275 76.232 -15.540 1.00 22.76 40 ALA B C 1
ATOM 1683 O O . ALA B 1 43 ? -5.903 76.172 -16.698 1.00 23.02 40 ALA B O 1
ATOM 1685 N N . GLU B 1 44 ? -6.205 75.205 -14.701 1.00 24.25 41 GLU B N 1
ATOM 1686 C CA . GLU B 1 44 ? -5.661 73.903 -15.068 1.00 27.32 41 GLU B CA 1
ATOM 1687 C C . GLU B 1 44 ? -4.358 73.940 -15.846 1.00 27.98 41 GLU B C 1
ATOM 1688 O O . GLU B 1 44 ? -3.990 72.931 -16.439 1.00 29.39 41 GLU B O 1
ATOM 1694 N N . SER B 1 45 ? -3.642 75.055 -15.874 1.00 28.49 42 SER B N 1
ATOM 1695 C CA . SER B 1 45 ? -2.402 75.032 -16.643 1.00 29.60 42 SER B CA 1
ATOM 1696 C C . SER B 1 45 ? -1.329 74.284 -15.870 1.00 30.40 42 SER B C 1
ATOM 1697 O O . SER B 1 45 ? -1.424 74.103 -14.651 1.00 29.05 42 SER B O 1
ATOM 1700 N N . GLN B 1 46 ? -0.319 73.826 -16.597 1.00 31.98 43 GLN B N 1
ATOM 1701 C CA . GLN B 1 46 ? 0.791 73.106 -15.987 1.00 33.91 43 GLN B CA 1
ATOM 1702 C C . GLN B 1 46 ? 2.114 73.594 -16.580 1.00 33.28 43 GLN B C 1
ATOM 1703 O O . GLN B 1 46 ? 2.257 73.759 -17.807 1.00 31.06 43 GLN B O 1
ATOM 1709 N N . HIS B 1 47 ? 3.076 73.831 -15.692 1.00 33.12 44 HIS B N 1
ATOM 1710 C CA . HIS B 1 47 ? 4.374 74.331 -16.102 1.00 33.72 44 HIS B CA 1
ATOM 1711 C C . HIS B 1 47 ? 5.490 73.574 -15.391 1.00 35.16 44 HIS B C 1
ATOM 1712 O O . HIS B 1 47 ? 5.399 73.280 -14.196 1.00 34.97 44 HIS B O 1
ATOM 1719 N N . ARG B 1 48 ? 6.535 73.263 -16.157 1.00 37.84 45 ARG B N 1
ATOM 1720 C CA . ARG B 1 48 ? 7.712 72.541 -15.680 1.00 39.18 45 ARG B CA 1
ATOM 1721 C C . ARG B 1 48 ? 8.952 73.372 -16.018 1.00 38.32 45 ARG B C 1
ATOM 1722 O O . ARG B 1 48 ? 9.183 73.704 -17.182 1.00 38.03 45 ARG B O 1
ATOM 1730 N N . GLY B 1 49 ? 9.738 73.707 -14.998 1.00 37.60 46 GLY B N 1
ATOM 1731 C CA . GLY B 1 49 ? 10.964 74.463 -15.198 1.00 35.33 46 GLY B CA 1
ATOM 1732 C C . GLY B 1 49 ? 10.817 75.775 -15.934 1.00 34.83 46 GLY B C 1
ATOM 1733 O O . GLY B 1 49 ? 11.769 76.249 -16.555 1.00 34.53 46 GLY B O 1
ATOM 1734 N N . SER B 1 50 ? 9.624 76.362 -15.883 1.00 34.45 47 SER B N 1
ATOM 1735 C CA . SER B 1 50 ? 9.380 77.646 -16.541 1.00 32.28 47 SER B CA 1
ATOM 1736 C C . SER B 1 50 ? 9.753 78.786 -15.615 1.00 30.09 47 SER B C 1
ATOM 1737 O O . SER B 1 50 ? 9.862 78.614 -14.394 1.00 27.76 47 SER B O 1
ATOM 1740 N N . ALA B 1 51 ? 9.952 79.951 -16.214 1.00 29.60 48 ALA B N 1
ATOM 1741 C CA . ALA B 1 51 ? 10.324 81.142 -15.468 1.00 30.39 48 ALA B CA 1
ATOM 1742 C C . ALA B 1 51 ? 9.420 82.294 -15.832 1.00 30.55 48 ALA B C 1
ATOM 1743 O O . ALA B 1 51 ? 9.118 82.503 -16.999 1.00 32.06 48 ALA B O 1
ATOM 1745 N N . PHE B 1 52 ? 8.979 83.048 -14.836 1.00 30.95 49 PHE B N 1
ATOM 1746 C CA . PHE B 1 52 ? 8.129 84.202 -15.099 1.00 30.39 49 PHE B CA 1
ATOM 1747 C C . PHE B 1 52 ? 8.824 85.395 -14.479 1.00 30.79 49 PHE B C 1
ATOM 1748 O O . PHE B 1 52 ? 8.391 85.933 -13.461 1.00 32.85 49 PHE B O 1
ATOM 1756 N N . ARG B 1 53 ? 9.934 85.793 -15.089 1.00 30.36 50 ARG B N 1
ATOM 1757 C CA . ARG B 1 53 ? 10.710 86.923 -14.594 1.00 30.25 50 ARG B CA 1
ATOM 1758 C C . ARG B 1 53 ? 10.042 88.291 -14.792 1.00 27.36 50 ARG B C 1
ATOM 1759 O O . ARG B 1 53 ? 9.722 88.703 -15.910 1.00 26.61 50 ARG B O 1
ATOM 1767 N N . ASN B 1 54 ? 9.832 88.986 -13.683 1.00 25.30 51 ASN B N 1
ATOM 1768 C CA . ASN B 1 54 ? 9.206 90.311 -13.687 1.00 23.05 51 ASN B CA 1
ATOM 1769 C C . ASN B 1 54 ? 7.999 90.346 -14.595 1.0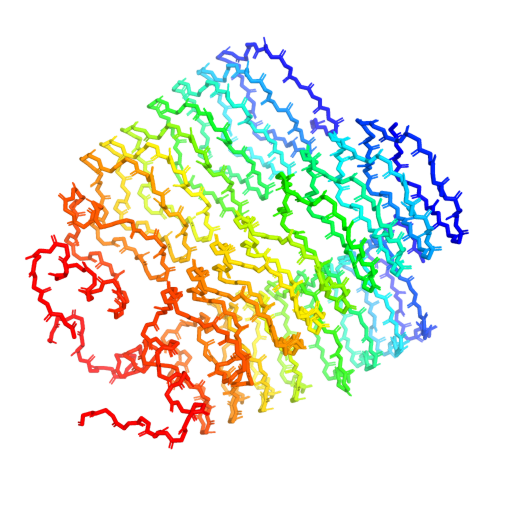0 20.81 51 ASN B C 1
ATOM 1770 O O . ASN B 1 54 ? 7.982 91.096 -15.555 1.00 20.05 51 ASN B O 1
ATOM 1775 N N . CYS B 1 55 ? 6.993 89.532 -14.298 1.00 19.87 52 CYS B N 1
ATOM 1776 C CA . CYS B 1 55 ? 5.782 89.495 -15.108 1.00 19.41 52 CYS B CA 1
ATOM 1777 C C . CYS B 1 55 ? 4.598 90.029 -14.342 1.00 19.26 52 CYS B C 1
ATOM 1778 O O . CYS B 1 55 ? 4.622 90.067 -13.124 1.00 21.11 52 CYS B O 1
ATOM 1781 N N . THR B 1 56 ? 3.558 90.446 -15.046 1.00 19.45 53 THR B N 1
ATOM 1782 C CA . THR B 1 56 ? 2.384 91.005 -14.376 1.00 19.71 53 THR B CA 1
ATOM 1783 C C . THR B 1 56 ? 1.142 90.100 -14.403 1.00 20.17 53 THR B C 1
ATOM 1784 O O . THR B 1 56 ? 0.636 89.770 -15.466 1.00 20.06 53 THR B O 1
ATOM 1788 N N . PHE B 1 57 ? 0.647 89.701 -13.237 1.00 20.00 54 PHE B N 1
ATOM 1789 C CA . PHE B 1 57 ? -0.556 88.871 -13.185 1.00 19.96 54 PHE B CA 1
ATOM 1790 C C . PHE B 1 57 ? -1.634 89.668 -12.463 1.00 20.59 54 PHE B C 1
ATOM 1791 O O . PHE B 1 57 ? -1.912 89.432 -11.293 1.00 21.40 54 PHE B O 1
ATOM 1799 N N . GLU B 1 58 ? -2.228 90.634 -13.145 1.00 21.23 55 GLU B N 1
ATOM 1800 C CA . GLU B 1 58 ? -3.271 91.422 -12.517 1.00 23.50 55 GLU B CA 1
ATOM 1801 C C . GLU B 1 58 ? -4.660 90.809 -12.839 1.00 24.13 55 GLU B C 1
ATOM 1802 O O . GLU B 1 58 ? -5.095 90.747 -14.011 1.00 22.60 55 GLU B O 1
ATOM 1808 N N . ARG B 1 59 ? -5.327 90.325 -11.785 1.00 25.77 56 ARG B N 1
ATOM 1809 C CA . ARG B 1 59 ? -6.649 89.687 -11.892 1.00 27.53 56 ARG B CA 1
ATOM 1810 C C . ARG B 1 59 ? -6.536 88.426 -12.742 1.00 27.38 56 ARG B C 1
ATOM 1811 O O . ARG B 1 59 ? -7.413 88.123 -13.548 1.00 28.55 56 ARG B O 1
ATOM 1819 N N . THR B 1 60 ? -5.439 87.700 -12.568 1.00 26.48 57 THR B N 1
ATOM 1820 C CA . THR B 1 60 ? -5.195 86.480 -13.325 1.00 25.62 57 THR B CA 1
ATOM 1821 C C . THR B 1 60 ? -5.726 85.226 -12.616 1.00 25.60 57 THR B C 1
ATOM 1822 O O . THR B 1 60 ? -5.560 85.033 -11.394 1.00 24.21 57 THR B O 1
ATOM 1826 N N . THR B 1 61 ? -6.358 84.363 -13.399 1.00 25.19 58 THR B N 1
ATOM 1827 C CA . THR B 1 61 ? -6.914 83.127 -12.853 1.00 25.77 58 THR B CA 1
ATOM 1828 C C . THR B 1 61 ? -5.921 81.954 -12.940 1.00 25.26 58 THR B C 1
ATOM 1829 O O . THR B 1 61 ? -5.546 81.493 -14.033 1.00 25.43 58 THR B O 1
ATOM 1833 N N . LEU B 1 62 ? -5.513 81.467 -11.776 1.00 23.72 59 LEU B N 1
ATOM 1834 C CA . LEU B 1 62 ? -4.573 80.383 -11.727 1.00 23.84 59 LEU B CA 1
ATOM 1835 C C . LEU B 1 62 ? -5.037 79.133 -10.966 1.00 24.70 59 LEU B C 1
ATOM 1836 O O . LEU B 1 62 ? -4.255 78.175 -10.838 1.00 26.25 59 LEU B O 1
ATOM 1841 N N . TRP B 1 63 ? -6.276 79.088 -10.477 1.00 21.83 60 TRP B N 1
ATOM 1842 C CA . TRP B 1 63 ? -6.657 77.902 -9.720 1.00 21.54 60 TRP B CA 1
ATOM 1843 C C . TRP B 1 63 ? -6.592 76.575 -10.462 1.00 22.95 60 TRP B C 1
ATOM 1844 O O . TRP B 1 63 ? -6.824 76.496 -11.672 1.00 22.99 60 TRP B O 1
ATOM 1855 N N . HIS B 1 64 ? -6.259 75.537 -9.696 1.00 23.38 61 HIS B N 1
ATOM 1856 C CA . HIS B 1 64 ? -6.113 74.164 -10.174 1.00 24.02 61 HIS B CA 1
ATOM 1857 C C . HIS B 1 64 ? -4.935 73.989 -11.117 1.00 23.45 61 HIS B C 1
ATOM 1858 O O . HIS B 1 64 ? -4.896 73.053 -11.912 1.00 24.88 61 HIS B O 1
ATOM 1865 N N . SER B 1 65 ? -3.957 74.869 -11.018 1.00 22.16 62 SER B N 1
ATOM 1866 C CA . SER B 1 65 ? -2.802 74.751 -11.888 1.00 23.68 62 SER B CA 1
ATOM 1867 C C . SER B 1 65 ? -1.664 74.067 -11.140 1.00 22.57 62 SER B C 1
ATOM 1868 O O . SER B 1 65 ? -1.736 73.900 -9.930 1.00 22.62 62 SER B O 1
ATOM 1871 N N . THR B 1 66 ? -0.630 73.662 -11.870 1.00 22.91 63 THR B N 1
ATOM 1872 C CA . THR B 1 66 ? 0.546 73.026 -11.282 1.00 24.45 63 THR B CA 1
ATOM 1873 C C . THR B 1 66 ? 1.841 73.661 -11.791 1.00 26.60 63 THR B C 1
ATOM 1874 O O . THR B 1 66 ? 2.119 73.687 -12.995 1.00 26.83 63 THR B O 1
ATOM 1878 N N . PHE B 1 67 ? 2.631 74.186 -10.865 1.00 27.57 64 PHE B N 1
ATOM 1879 C CA . PHE B 1 67 ? 3.912 74.768 -11.229 1.00 27.78 64 PHE B CA 1
ATOM 1880 C C . PHE B 1 67 ? 4.924 73.881 -10.533 1.00 27.41 64 PHE B C 1
ATOM 1881 O O . PHE B 1 67 ? 4.891 73.728 -9.308 1.00 29.24 64 PHE B O 1
ATOM 1889 N N . ALA B 1 68 ? 5.804 73.269 -11.302 1.00 26.38 65 ALA B N 1
ATOM 1890 C CA . ALA B 1 68 ? 6.824 72.431 -10.702 1.00 25.85 65 ALA B CA 1
ATOM 1891 C C . ALA B 1 68 ? 8.194 72.979 -11.149 1.00 25.58 65 ALA B C 1
ATOM 1892 O O . ALA B 1 68 ? 8.417 73.199 -12.343 1.00 24.29 65 ALA B O 1
ATOM 1894 N N . GLN B 1 69 ? 9.088 73.228 -10.189 1.00 25.46 66 GLN B N 1
ATOM 1895 C CA . GLN B 1 69 ? 10.422 73.763 -10.490 1.00 26.74 66 GLN B CA 1
ATOM 1896 C C . GLN B 1 69 ? 10.315 75.038 -11.319 1.00 26.70 66 GLN B C 1
ATOM 1897 O O . GLN B 1 69 ? 10.944 75.156 -12.367 1.00 27.48 66 GLN B O 1
ATOM 1903 N N . CYS B 1 70 ? 9.501 75.985 -10.871 1.00 26.82 67 CYS B N 1
ATOM 1904 C CA . CYS B 1 70 ? 9.332 77.227 -11.616 1.00 26.04 67 CYS B CA 1
ATOM 1905 C C . CYS B 1 70 ? 9.824 78.450 -10.845 1.00 24.66 67 CYS B C 1
ATOM 1906 O O . CYS B 1 70 ? 9.919 78.449 -9.614 1.00 21.73 67 CYS B O 1
ATOM 1909 N N . SER B 1 71 ? 10.142 79.483 -11.610 1.00 24.18 68 SER B N 1
ATOM 1910 C CA . SER B 1 71 ? 10.628 80.743 -11.077 1.00 26.33 68 SER B CA 1
ATOM 1911 C C . SER B 1 71 ? 9.562 81.811 -11.266 1.00 27.24 68 SER B C 1
ATOM 1912 O O . SER B 1 71 ? 8.984 81.938 -12.351 1.00 28.52 68 SER B O 1
ATOM 1915 N N . MET B 1 72 ? 9.303 82.583 -10.222 1.00 27.38 69 MET B N 1
ATOM 1916 C CA . MET B 1 72 ? 8.320 83.649 -10.319 1.00 28.14 69 MET B CA 1
ATOM 1917 C C . MET B 1 72 ? 9.012 84.955 -9.970 1.00 27.44 69 MET B C 1
ATOM 1918 O O . MET B 1 72 ? 8.368 85.945 -9.613 1.00 27.91 69 MET B O 1
ATOM 1923 N N . LEU B 1 73 ? 10.337 84.943 -10.082 1.00 26.34 70 LEU B N 1
ATOM 1924 C CA . LEU B 1 73 ? 11.161 86.103 -9.751 1.00 25.87 70 LEU B CA 1
ATOM 1925 C C . LEU B 1 73 ? 10.624 87.468 -10.153 1.00 25.93 70 LEU B C 1
ATOM 1926 O O . LEU B 1 73 ? 10.356 87.726 -11.327 1.00 28.60 70 LEU B O 1
ATOM 1931 N N . GLY B 1 74 ? 10.474 88.343 -9.172 1.00 24.24 71 GLY B N 1
ATOM 1932 C CA . GLY B 1 74 ? 10.026 89.694 -9.446 1.00 21.97 71 GLY B CA 1
ATOM 1933 C C . GLY B 1 74 ? 8.615 89.945 -9.933 1.00 20.99 71 GLY B C 1
ATOM 1934 O O . GLY B 1 74 ? 8.260 91.094 -10.152 1.00 21.17 71 GLY B O 1
ATOM 1935 N N . SER B 1 75 ? 7.783 88.922 -10.088 1.00 19.99 72 SER B N 1
ATOM 1936 C CA . SER B 1 75 ? 6.436 89.196 -10.585 1.00 18.99 72 SER B CA 1
ATOM 1937 C C . SER B 1 75 ? 5.429 89.781 -9.592 1.00 17.84 72 SER B C 1
ATOM 1938 O O . SER B 1 75 ? 5.548 89.629 -8.380 1.00 17.92 72 SER B O 1
ATOM 1941 N N . VAL B 1 76 ? 4.443 90.478 -10.141 1.00 17.66 73 VAL B N 1
ATOM 1942 C CA . VAL B 1 76 ? 3.401 91.153 -9.369 1.00 17.34 73 VAL B CA 1
ATOM 1943 C C . VAL B 1 76 ? 2.043 90.528 -9.566 1.00 18.17 73 VAL B C 1
ATOM 1944 O O . VAL B 1 76 ? 1.491 90.551 -10.680 1.00 18.59 73 VAL B O 1
ATOM 1948 N N . PHE B 1 77 ? 1.515 89.974 -8.476 1.00 18.25 74 PHE B N 1
ATOM 1949 C CA . PHE B 1 77 ? 0.212 89.318 -8.483 1.00 16.97 74 PHE B CA 1
ATOM 1950 C C . PHE B 1 77 ? -0.791 90.216 -7.801 1.00 15.56 74 PHE B C 1
ATOM 1951 O O . PHE B 1 77 ? -0.564 90.693 -6.697 1.00 15.98 74 PHE B O 1
ATOM 1959 N N . VAL B 1 78 ? -1.898 90.467 -8.470 1.00 14.71 75 VAL B N 1
ATOM 1960 C CA . VAL B 1 78 ? -2.903 91.334 -7.893 1.00 15.14 75 VAL B CA 1
ATOM 1961 C C . VAL B 1 78 ? -4.280 90.716 -8.007 1.00 15.27 75 VAL B C 1
ATOM 1962 O O . VAL B 1 78 ? -4.753 90.423 -9.117 1.00 14.32 75 VAL B O 1
ATOM 1966 N N . ALA B 1 79 ? -4.900 90.501 -6.852 1.00 15.82 76 ALA B N 1
ATOM 1967 C CA . ALA B 1 79 ? -6.241 89.922 -6.783 1.00 19.16 76 ALA B CA 1
ATOM 1968 C C . ALA B 1 79 ? -6.401 88.742 -7.723 1.00 20.57 76 ALA B C 1
ATOM 1969 O O . ALA B 1 79 ? -7.335 88.703 -8.526 1.00 21.19 76 ALA B O 1
ATOM 1971 N N . CYS B 1 80 ? -5.480 87.793 -7.620 1.00 21.94 77 CYS B N 1
ATOM 1972 C CA . CYS B 1 80 ? -5.510 86.586 -8.430 1.00 23.83 77 CYS B CA 1
ATOM 1973 C C . CYS B 1 80 ? -6.290 85.481 -7.725 1.00 25.06 77 CYS B C 1
ATOM 1974 O O . CYS B 1 80 ? -6.448 85.494 -6.500 1.00 25.07 77 CYS B O 1
ATOM 1977 N N . ARG B 1 81 ? -6.794 84.534 -8.510 1.00 27.29 78 ARG B N 1
ATOM 1978 C CA . ARG B 1 81 ? -7.503 83.377 -7.956 1.00 28.82 78 ARG B CA 1
ATOM 1979 C C . ARG B 1 81 ? -6.397 82.326 -7.891 1.00 28.96 78 ARG B C 1
ATOM 1980 O O . ARG B 1 81 ? -6.149 81.642 -8.901 1.00 28.91 78 ARG B O 1
ATOM 1988 N N . LEU B 1 82 ? -5.729 82.204 -6.738 1.00 27.22 79 LEU B N 1
ATOM 1989 C CA . LEU B 1 82 ? -4.627 81.258 -6.615 1.00 27.31 79 LEU B CA 1
ATOM 1990 C C . LEU B 1 82 ? -4.926 79.952 -5.888 1.00 30.38 79 LEU B C 1
ATOM 1991 O O . LEU B 1 82 ? -4.017 79.147 -5.645 1.00 31.64 79 LEU B O 1
ATOM 1996 N N . ARG B 1 83 ? -6.179 79.714 -5.528 1.00 31.94 80 ARG B N 1
ATOM 1997 C CA . ARG B 1 83 ? -6.466 78.493 -4.798 1.00 32.12 80 ARG B CA 1
ATOM 1998 C C . ARG B 1 83 ? -7.639 77.734 -5.329 1.00 34.03 80 ARG B C 1
ATOM 1999 O O . ARG B 1 83 ? -8.668 78.321 -5.649 1.00 34.98 80 ARG B O 1
ATOM 2007 N N . PRO B 1 84 ? -7.493 76.402 -5.439 1.00 35.24 81 PRO B N 1
ATOM 2008 C CA . PRO B 1 84 ? -6.266 75.693 -5.071 1.00 34.84 81 PRO B CA 1
ATOM 2009 C C . PRO B 1 84 ? -5.244 75.868 -6.171 1.00 34.99 81 PRO B C 1
ATOM 2010 O O . PRO B 1 84 ? -5.572 76.293 -7.270 1.00 36.65 81 PRO B O 1
ATOM 2014 N N . LEU B 1 85 ? -4.008 75.499 -5.881 1.00 35.55 82 LEU B N 1
ATOM 2015 C CA . LEU B 1 85 ? -2.910 75.648 -6.826 1.00 34.61 82 LEU B CA 1
ATOM 2016 C C . LEU B 1 85 ? -1.800 74.734 -6.322 1.00 34.11 82 LEU B C 1
ATOM 2017 O O . LEU B 1 85 ? -1.734 74.447 -5.141 1.00 32.59 82 LEU B O 1
ATOM 2022 N N . THR B 1 86 ? -0.932 74.267 -7.204 1.00 35.78 83 THR B N 1
ATOM 2023 C CA . THR B 1 86 ? 0.148 73.383 -6.772 1.00 38.36 83 THR B CA 1
ATOM 2024 C C . THR B 1 86 ? 1.545 73.955 -7.028 1.00 40.09 83 THR B C 1
ATOM 2025 O O . THR B 1 86 ? 2.052 73.937 -8.155 1.00 40.75 83 THR B O 1
ATOM 2029 N N . LEU B 1 87 ? 2.161 74.456 -5.966 1.00 41.15 84 LEU B N 1
ATOM 2030 C CA . LEU B 1 87 ? 3.498 75.021 -6.042 1.00 42.28 84 LEU B CA 1
ATOM 2031 C C . LEU B 1 87 ? 4.470 74.027 -5.442 1.00 43.57 84 LEU B C 1
ATOM 2032 O O . LEU B 1 87 ? 4.548 73.861 -4.220 1.00 43.81 84 LEU B O 1
ATOM 2037 N N . ASP B 1 88 ? 5.205 73.357 -6.312 1.00 43.10 85 ASP B N 1
ATOM 2038 C CA . ASP B 1 88 ? 6.181 72.382 -5.881 1.00 43.63 85 ASP B CA 1
ATOM 2039 C C . ASP B 1 88 ? 7.515 72.958 -6.365 1.00 42.29 85 ASP B C 1
ATOM 2040 O O . ASP B 1 88 ? 7.754 72.965 -7.571 1.00 43.73 85 ASP B O 1
ATOM 2045 N N . ASP B 1 89 ? 8.377 73.420 -5.445 1.00 39.76 86 ASP B N 1
ATOM 2046 C CA . ASP B 1 89 ? 9.654 74.067 -5.805 1.00 37.64 86 ASP B CA 1
ATOM 2047 C C . ASP B 1 89 ? 9.442 75.370 -6.558 1.00 35.55 86 ASP B C 1
ATOM 2048 O O . ASP B 1 89 ? 9.959 75.561 -7.657 1.00 36.49 86 ASP B O 1
ATOM 2053 N N . VAL B 1 90 ? 8.672 76.276 -5.993 1.00 32.27 87 VAL B N 1
ATOM 2054 C CA . VAL B 1 90 ? 8.494 77.525 -6.695 1.00 29.10 87 VAL B CA 1
ATOM 2055 C C . VAL B 1 90 ? 9.217 78.671 -6.009 1.00 26.54 87 VAL B C 1
ATOM 2056 O O . VAL B 1 90 ? 9.132 78.850 -4.790 1.00 25.03 87 VAL B O 1
ATOM 2060 N N . ASP B 1 91 ? 9.933 79.439 -6.825 1.00 24.50 88 ASP B N 1
ATOM 2061 C CA . ASP B 1 91 ? 10.704 80.584 -6.366 1.00 23.54 88 ASP B CA 1
ATOM 2062 C C . ASP B 1 91 ? 9.870 81.882 -6.438 1.00 24.38 88 ASP B C 1
ATOM 2063 O O . ASP B 1 91 ? 9.441 82.290 -7.524 1.00 24.64 88 ASP B O 1
ATOM 2068 N N . PHE B 1 92 ? 9.615 82.513 -5.292 1.00 22.94 89 PHE B N 1
ATOM 2069 C CA . PHE B 1 92 ? 8.854 83.756 -5.285 1.00 22.30 89 PHE B CA 1
ATOM 2070 C C . PHE B 1 92 ? 9.739 84.876 -4.795 1.00 21.95 89 PHE B C 1
ATOM 2071 O O . PHE B 1 92 ? 9.286 85.822 -4.161 1.00 25.05 89 PHE B O 1
ATOM 2079 N N . THR B 1 93 ? 11.021 84.762 -5.086 1.00 20.20 90 THR B N 1
ATOM 2080 C CA . THR B 1 93 ? 11.961 85.786 -4.675 1.00 19.29 90 THR B CA 1
ATOM 2081 C C . THR B 1 93 ? 11.556 87.152 -5.263 1.00 19.66 90 THR B C 1
ATOM 2082 O O . THR B 1 93 ? 11.218 87.271 -6.455 1.00 17.96 90 THR B O 1
ATOM 2086 N N . LEU B 1 94 ? 11.594 88.170 -4.402 1.00 19.66 91 LEU B N 1
ATOM 2087 C CA . LEU B 1 94 ? 11.279 89.551 -4.765 1.00 17.88 91 LEU B CA 1
ATOM 2088 C C . LEU B 1 94 ? 9.948 89.738 -5.461 1.00 18.09 91 LEU B C 1
ATOM 2089 O O . LEU B 1 94 ? 9.724 90.801 -6.049 1.00 17.64 91 LEU B O 1
ATOM 2094 N N . ALA B 1 95 ? 9.078 88.718 -5.427 1.00 16.50 92 ALA B N 1
ATOM 2095 C CA . ALA B 1 95 ? 7.766 88.842 -6.067 1.00 13.95 92 ALA B CA 1
ATOM 2096 C C . ALA B 1 95 ? 6.860 89.587 -5.131 1.00 13.32 92 ALA B C 1
ATOM 2097 O O . ALA B 1 95 ? 7.125 89.737 -3.937 1.00 13.91 92 ALA B O 1
ATOM 2099 N N . VAL B 1 96 ? 5.749 90.023 -5.672 1.00 12.76 93 VAL B N 1
ATOM 2100 C CA . VAL B 1 96 ? 4.799 90.771 -4.883 1.00 10.21 93 VAL B CA 1
ATOM 2101 C C . VAL B 1 96 ? 3.511 90.002 -4.881 1.00 7.70 93 VAL B C 1
ATOM 2102 O O . VAL B 1 96 ? 2.946 89.780 -5.949 1.00 6.70 93 VAL B O 1
ATOM 2106 N N . LEU B 1 97 ? 3.059 89.591 -3.701 1.00 6.79 94 LEU B N 1
ATOM 2107 C CA . LEU B 1 97 ? 1.796 88.850 -3.569 1.00 9.08 94 LEU B CA 1
ATOM 2108 C C . LEU B 1 97 ? 0.895 89.615 -2.598 1.00 10.95 94 LEU B C 1
ATOM 2109 O O . LEU B 1 97 ? -0.102 89.084 -2.096 1.00 11.23 94 LEU B O 1
ATOM 2114 N N . GLY B 1 98 ? 1.262 90.864 -2.322 1.00 10.85 95 GLY B N 1
ATOM 2115 C CA . GLY B 1 98 ? 0.478 91.653 -1.399 1.00 13.42 95 GLY B CA 1
ATOM 2116 C C . GLY B 1 98 ? -0.985 91.690 -1.791 1.00 14.66 95 GLY B C 1
ATOM 2117 O O . GLY B 1 98 ? -1.308 91.768 -2.976 1.00 14.53 95 GLY B O 1
ATOM 2118 N N . GLY B 1 99 ? -1.861 91.612 -0.790 1.00 16.17 96 GLY B N 1
ATOM 2119 C CA . GLY B 1 99 ? -3.295 91.654 -1.025 1.00 17.32 96 GLY B CA 1
ATOM 2120 C C . GLY B 1 99 ? -3.935 90.343 -1.441 1.00 17.41 96 GLY B C 1
ATOM 2121 O O . GLY B 1 99 ? -5.122 90.109 -1.212 1.00 18.01 96 GLY B O 1
ATOM 2122 N N . ASN B 1 100 ? -3.164 89.486 -2.082 1.00 17.32 97 ASN B N 1
ATOM 2123 C CA . ASN B 1 100 ? -3.697 88.199 -2.479 1.00 17.83 97 ASN B CA 1
ATOM 2124 C C . ASN B 1 100 ? -4.183 87.331 -1.325 1.00 18.98 97 ASN B C 1
ATOM 2125 O O . ASN B 1 100 ? -3.756 87.476 -0.173 1.00 20.70 97 ASN B O 1
ATOM 2130 N N . ASP B 1 101 ? -5.082 86.415 -1.662 1.00 20.45 98 ASP B N 1
ATOM 2131 C CA . ASP B 1 101 ? -5.642 85.458 -0.717 1.00 21.15 98 ASP B CA 1
ATOM 2132 C C . ASP B 1 101 ? -4.999 84.105 -1.058 1.00 21.11 98 ASP B C 1
ATOM 2133 O O . ASP B 1 101 ? -5.298 83.518 -2.089 1.00 21.41 98 ASP B O 1
ATOM 2138 N N . LEU B 1 102 ? -4.064 83.649 -0.224 1.00 21.65 99 LEU B N 1
ATOM 2139 C CA . LEU B 1 102 ? -3.391 82.363 -0.465 1.00 22.80 99 LEU B CA 1
ATOM 2140 C C . LEU B 1 102 ? -3.675 81.422 0.696 1.00 22.47 99 LEU B C 1
ATOM 2141 O O . LEU B 1 102 ? -2.837 80.591 1.050 1.00 24.41 99 LEU B O 1
ATOM 2146 N N . ARG B 1 103 ? -4.862 81.576 1.279 1.00 21.13 100 ARG B N 1
ATOM 2147 C CA . ARG B 1 103 ? -5.314 80.769 2.397 1.00 19.53 100 ARG B CA 1
ATOM 2148 C C . ARG B 1 103 ? -5.314 79.271 2.094 1.00 18.24 100 ARG B C 1
ATOM 2149 O O . ARG B 1 103 ? -5.753 78.831 1.024 1.00 17.46 100 ARG B O 1
ATOM 2157 N N . GLY B 1 104 ? -4.801 78.510 3.059 1.00 16.36 101 GLY B N 1
ATOM 2158 C CA . GLY B 1 104 ? -4.749 77.069 2.964 1.00 14.83 101 GLY B CA 1
ATOM 2159 C C . GLY B 1 104 ? -3.835 76.471 1.931 1.00 15.54 101 GLY B C 1
ATOM 2160 O O . GLY B 1 104 ? -3.813 75.254 1.795 1.00 16.46 101 GLY B O 1
ATOM 2161 N N . LEU B 1 105 ? -3.092 77.290 1.194 1.00 15.31 102 LEU B N 1
ATOM 2162 C CA . LEU B 1 105 ? -2.176 76.759 0.190 1.00 16.53 102 LEU B CA 1
ATOM 2163 C C . LEU B 1 105 ? -0.945 76.134 0.830 1.00 16.88 102 LEU B C 1
ATOM 2164 O O . LEU B 1 105 ? -0.466 76.649 1.825 1.00 18.02 102 LEU B O 1
ATOM 2169 N N . ASN B 1 106 ? -0.434 75.032 0.275 1.00 17.88 103 ASN B N 1
ATOM 2170 C CA . ASN B 1 106 ? 0.783 74.422 0.814 1.00 19.19 103 ASN B CA 1
ATOM 2171 C C . ASN B 1 106 ? 1.965 75.134 0.151 1.00 21.07 103 ASN B C 1
ATOM 2172 O O . ASN B 1 106 ? 2.142 75.049 -1.069 1.00 20.92 103 ASN B O 1
ATOM 2177 N N . LEU B 1 107 ? 2.768 75.843 0.936 1.00 21.89 104 LEU B N 1
ATOM 2178 C CA . LEU B 1 107 ? 3.898 76.561 0.359 1.00 25.73 104 LEU B CA 1
ATOM 2179 C C . LEU B 1 107 ? 5.250 75.980 0.781 1.00 28.23 104 LEU B C 1
ATOM 2180 O O . LEU B 1 107 ? 6.304 76.640 0.680 1.00 27.35 104 LEU B O 1
ATOM 2185 N N . THR B 1 108 ? 5.205 74.732 1.242 1.00 29.03 105 THR B N 1
ATOM 2186 C CA . THR B 1 108 ? 6.392 74.051 1.690 1.00 30.10 105 THR B CA 1
ATOM 2187 C C . THR B 1 108 ? 7.543 74.207 0.717 1.00 30.80 105 THR B C 1
ATOM 2188 O O . THR B 1 108 ? 7.361 74.193 -0.503 1.00 28.46 105 THR B O 1
ATOM 2192 N N . GLY B 1 109 ? 8.733 74.387 1.283 1.00 32.61 106 GLY B N 1
ATOM 2193 C CA . GLY B 1 109 ? 9.907 74.554 0.465 1.00 35.83 106 GLY B CA 1
ATOM 2194 C C . GLY B 1 109 ? 9.654 75.466 -0.727 1.00 37.98 106 GLY B C 1
ATOM 2195 O O . GLY B 1 109 ? 9.688 75.032 -1.885 1.00 40.82 106 GLY B O 1
ATOM 2196 N N . CYS B 1 110 ? 9.341 76.728 -0.456 1.00 37.16 107 CYS B N 1
ATOM 2197 C CA . CYS B 1 110 ? 9.154 77.689 -1.531 1.00 34.27 107 CYS B CA 1
ATOM 2198 C C . CYS B 1 110 ? 10.028 78.829 -1.145 1.00 30.29 107 CYS B C 1
ATOM 2199 O O . CYS B 1 110 ? 10.239 79.084 0.039 1.00 29.55 107 CYS B O 1
ATOM 2202 N N . ARG B 1 111 ? 10.572 79.505 -2.133 1.00 25.84 108 ARG B N 1
ATOM 2203 C CA . ARG B 1 111 ? 11.420 80.620 -1.800 1.00 22.85 108 ARG B CA 1
ATOM 2204 C C . ARG B 1 111 ? 10.595 81.896 -1.710 1.00 18.21 108 ARG B C 1
ATOM 2205 O O . ARG B 1 111 ? 10.032 82.357 -2.694 1.00 17.30 108 ARG B O 1
ATOM 2213 N N . LEU B 1 112 ? 10.511 82.437 -0.510 1.00 13.67 109 LEU B N 1
ATOM 2214 C CA . LEU B 1 112 ? 9.777 83.647 -0.293 1.00 14.44 109 LEU B CA 1
ATOM 2215 C C . LEU B 1 112 ? 10.670 84.830 0.114 1.00 14.12 109 LEU B C 1
ATOM 2216 O O . LEU B 1 112 ? 10.211 85.836 0.642 1.00 13.99 109 LEU B O 1
ATOM 2221 N N . ARG B 1 113 ? 11.952 84.690 -0.185 1.00 14.22 110 ARG B N 1
ATOM 2222 C CA . ARG B 1 113 ? 12.990 85.675 0.106 1.00 17.22 110 ARG B CA 1
ATOM 2223 C C . ARG B 1 113 ? 12.728 87.051 -0.500 1.00 16.44 110 ARG B C 1
ATOM 2224 O O . ARG B 1 113 ? 12.599 87.201 -1.720 1.00 14.91 110 ARG B O 1
ATOM 2232 N N . GLU B 1 114 ? 12.677 88.060 0.357 1.00 17.31 111 GLU B N 1
ATOM 2233 C CA . GLU B 1 114 ? 12.402 89.407 -0.101 1.00 19.35 111 GLU B CA 1
ATOM 2234 C C . GLU B 1 114 ? 11.044 89.420 -0.811 1.00 17.60 111 GLU B C 1
ATOM 2235 O O . GLU B 1 114 ? 10.844 90.216 -1.710 1.00 19.40 111 GLU B O 1
ATOM 2241 N N . THR B 1 115 ? 10.120 88.548 -0.420 1.00 14.66 112 THR B N 1
ATOM 2242 C CA . THR B 1 115 ? 8.805 88.497 -1.068 1.00 14.26 112 THR B CA 1
ATOM 2243 C C . THR B 1 115 ? 7.799 89.447 -0.437 1.00 13.30 112 THR B C 1
ATOM 2244 O O . THR B 1 115 ? 7.688 89.493 0.782 1.00 15.40 112 THR B O 1
ATOM 2248 N N . SER B 1 116 ? 7.054 90.220 -1.210 1.00 11.09 113 SER B N 1
ATOM 2249 C CA . SER B 1 116 ? 6.107 91.059 -0.496 1.00 12.81 113 SER B CA 1
ATOM 2250 C C . SER B 1 116 ? 4.837 90.287 -0.113 1.00 14.01 113 SER B C 1
ATOM 2251 O O . SER B 1 116 ? 4.190 89.645 -0.964 1.00 14.09 113 SER B O 1
ATOM 2254 N N . LEU B 1 117 ? 4.489 90.343 1.169 1.00 13.23 114 LEU B N 1
ATOM 2255 C CA . LEU B 1 117 ? 3.319 89.635 1.669 1.00 15.50 114 LEU B CA 1
ATOM 2256 C C . LEU B 1 117 ? 2.407 90.613 2.390 1.00 18.84 114 LEU B C 1
ATOM 2257 O O . LEU B 1 117 ? 1.552 90.209 3.177 1.00 21.78 114 LEU B O 1
ATOM 2262 N N . VAL B 1 118 ? 2.587 91.905 2.108 1.00 20.32 115 VAL B N 1
ATOM 2263 C CA . VAL B 1 118 ? 1.789 92.958 2.743 1.00 19.95 115 VAL B CA 1
ATOM 2264 C C . VAL B 1 118 ? 0.289 92.689 2.549 1.00 20.18 115 VAL B C 1
ATOM 2265 O O . VAL B 1 118 ? -0.211 92.626 1.420 1.00 19.53 115 VAL B O 1
ATOM 2269 N N . ASP B 1 119 ? -0.408 92.508 3.665 1.00 20.55 116 ASP B N 1
ATOM 2270 C CA . ASP B 1 119 ? -1.832 92.204 3.665 1.00 22.72 116 ASP B CA 1
ATOM 2271 C C . ASP B 1 119 ? -2.103 90.961 2.866 1.00 21.07 116 ASP B C 1
ATOM 2272 O O . ASP B 1 119 ? -3.135 90.842 2.205 1.00 21.28 116 ASP B O 1
ATOM 2277 N N . THR B 1 120 ? -1.166 90.033 2.892 1.00 18.96 117 THR B N 1
ATOM 2278 C CA . THR B 1 120 ? -1.412 88.816 2.174 1.00 18.91 117 THR B CA 1
ATOM 2279 C C . THR B 1 120 ? -2.079 87.873 3.145 1.00 17.51 117 THR B C 1
ATOM 2280 O O . THR B 1 120 ? -1.703 87.814 4.303 1.00 18.35 117 THR B O 1
ATOM 2284 N N . ASP B 1 121 ? -3.088 87.161 2.673 1.00 16.24 118 ASP B N 1
ATOM 2285 C CA . ASP B 1 121 ? -3.824 86.227 3.508 1.00 17.02 118 ASP B CA 1
ATOM 2286 C C . ASP B 1 121 ? -3.221 84.817 3.367 1.00 16.68 118 ASP B C 1
ATOM 2287 O O . ASP B 1 121 ? -3.446 84.118 2.370 1.00 18.15 118 ASP B O 1
ATOM 2292 N N . LEU B 1 122 ? -2.442 84.426 4.372 1.00 15.33 119 LEU B N 1
ATOM 2293 C CA . LEU B 1 122 ? -1.765 83.133 4.416 1.00 16.62 119 LEU B CA 1
ATOM 2294 C C . LEU B 1 122 ? -2.308 82.236 5.522 1.00 17.20 119 LEU B C 1
ATOM 2295 O O . LEU B 1 122 ? -1.639 81.301 5.947 1.00 18.03 119 LEU B O 1
ATOM 2300 N N . ARG B 1 123 ? -3.516 82.525 5.997 1.00 18.78 120 ARG B N 1
ATOM 2301 C CA . ARG B 1 123 ? -4.106 81.728 7.063 1.00 18.46 120 ARG B CA 1
ATOM 2302 C C . ARG B 1 123 ? -4.191 80.257 6.707 1.00 18.54 120 ARG B C 1
ATOM 2303 O O . ARG B 1 123 ? -4.399 79.885 5.542 1.00 17.87 120 ARG B O 1
ATOM 2311 N N . LYS B 1 124 ? -3.989 79.426 7.726 1.00 17.70 121 LYS B N 1
ATOM 2312 C CA . LYS B 1 124 ? -3.978 77.981 7.567 1.00 17.40 121 LYS B CA 1
ATOM 2313 C C . LYS B 1 124 ? -3.025 77.483 6.469 1.00 16.47 121 LYS B C 1
ATOM 2314 O O . LYS B 1 124 ? -3.173 76.364 5.970 1.00 18.17 121 LYS B O 1
ATOM 2320 N N . CYS B 1 125 ? -2.042 78.297 6.100 1.00 13.32 122 CYS B N 1
ATOM 2321 C CA . CYS B 1 125 ? -1.073 77.883 5.091 1.00 13.42 122 CYS B CA 1
ATOM 2322 C C . CYS B 1 125 ? -0.024 76.966 5.719 1.00 13.24 122 CYS B C 1
ATOM 2323 O O . CYS B 1 125 ? 0.192 76.971 6.932 1.00 12.92 122 CYS B O 1
ATOM 2326 N N . VAL B 1 126 ? 0.656 76.190 4.898 1.00 12.07 123 VAL B N 1
ATOM 2327 C CA . VAL B 1 126 ? 1.687 75.338 5.447 1.00 12.50 123 VAL B CA 1
ATOM 2328 C C . VAL B 1 126 ? 2.966 75.904 4.887 1.00 13.95 123 VAL B C 1
ATOM 2329 O O . VAL B 1 126 ? 3.184 75.896 3.676 1.00 15.89 123 VAL B O 1
ATOM 2333 N N . LEU B 1 127 ? 3.813 76.408 5.768 1.00 13.82 124 LEU B N 1
ATOM 2334 C CA . LEU B 1 127 ? 5.070 76.996 5.329 1.00 13.86 124 LEU B CA 1
ATOM 2335 C C . LEU B 1 127 ? 6.311 76.308 5.888 1.00 11.65 124 LEU B C 1
ATOM 2336 O O . LEU B 1 127 ? 7.379 76.918 5.942 1.00 10.99 124 LEU B O 1
ATOM 2341 N N . ARG B 1 128 ? 6.161 75.050 6.301 1.00 9.11 125 ARG B N 1
ATOM 2342 C CA . ARG B 1 128 ? 7.271 74.280 6.847 1.00 7.15 125 ARG B CA 1
ATOM 2343 C C . ARG B 1 128 ? 8.518 74.398 5.990 1.00 5.16 125 ARG B C 1
ATOM 2344 O O . ARG B 1 128 ? 8.496 74.132 4.795 1.00 3.86 125 ARG B O 1
ATOM 2352 N N . GLY B 1 129 ? 9.599 74.859 6.615 1.00 5.75 126 GLY B N 1
ATOM 2353 C CA . GLY B 1 129 ? 10.867 75.032 5.929 1.00 7.03 126 GLY B CA 1
ATOM 2354 C C . GLY B 1 129 ? 10.952 76.095 4.840 1.00 10.02 126 GLY B C 1
ATOM 2355 O O . GLY B 1 129 ? 11.944 76.188 4.112 1.00 8.22 126 GLY B O 1
ATOM 2356 N N . ALA B 1 130 ? 9.911 76.899 4.696 1.00 12.77 127 ALA B N 1
ATOM 2357 C CA . ALA B 1 130 ? 9.950 77.927 3.674 1.00 14.25 127 ALA B CA 1
ATOM 2358 C C . ALA B 1 130 ? 10.911 79.015 4.164 1.00 16.09 127 ALA B C 1
ATOM 2359 O O . ALA B 1 130 ? 10.994 79.315 5.365 1.00 17.74 127 ALA B O 1
ATOM 2361 N N . ASP B 1 131 ? 11.665 79.568 3.231 1.00 15.85 128 ASP B N 1
ATOM 2362 C CA . ASP B 1 131 ? 12.607 80.615 3.524 1.00 15.26 128 ASP B CA 1
ATOM 2363 C C . ASP B 1 131 ? 11.793 81.873 3.376 1.00 15.12 128 ASP B C 1
ATOM 2364 O O . ASP B 1 131 ? 11.382 82.189 2.268 1.00 14.41 128 ASP B O 1
ATOM 2369 N N . LEU B 1 132 ? 11.527 82.561 4.492 1.00 16.82 129 LEU B N 1
ATOM 2370 C CA . LEU B 1 132 ? 10.752 83.822 4.503 1.00 16.18 129 LEU B CA 1
ATOM 2371 C C . LEU B 1 132 ? 11.637 85.022 4.839 1.00 16.90 129 LEU B C 1
ATOM 2372 O O . LEU B 1 132 ? 11.133 86.106 5.120 1.00 17.29 129 LEU B O 1
ATOM 2377 N N . SER B 1 133 ? 12.956 84.806 4.810 1.00 17.66 130 SER B N 1
ATOM 2378 C CA . SER B 1 133 ? 13.962 85.835 5.095 1.00 16.93 130 SER B CA 1
ATOM 2379 C C . SER B 1 133 ? 13.709 87.091 4.289 1.00 14.85 130 SER B C 1
ATOM 2380 O O . SER B 1 133 ? 13.495 87.018 3.093 1.00 15.64 130 SER B O 1
ATOM 2383 N N . GLY B 1 134 ? 13.766 88.242 4.933 1.00 13.51 131 GLY B N 1
ATOM 2384 C CA . GLY B 1 134 ? 13.567 89.481 4.215 1.00 16.05 131 GLY B CA 1
ATOM 2385 C C . GLY B 1 134 ? 12.209 89.685 3.540 1.00 18.83 131 GLY B C 1
ATOM 2386 O O . GLY B 1 134 ? 12.071 90.506 2.617 1.00 19.14 131 GLY B O 1
ATOM 2387 N N . ALA B 1 135 ? 11.201 88.942 3.980 1.00 18.05 132 ALA B N 1
ATOM 2388 C CA . ALA B 1 135 ? 9.888 89.103 3.414 1.00 18.32 132 ALA B CA 1
ATOM 2389 C C . ALA B 1 135 ? 9.262 90.311 4.102 1.00 19.60 132 ALA B C 1
ATOM 2390 O O . ALA B 1 135 ? 9.478 90.548 5.290 1.00 19.62 132 ALA B O 1
ATOM 2392 N N . ARG B 1 136 ? 8.502 91.089 3.355 1.00 20.05 133 ARG B N 1
ATOM 2393 C CA . ARG B 1 136 ? 7.851 92.228 3.961 1.00 22.10 133 ARG B CA 1
ATOM 2394 C C . ARG B 1 136 ? 6.477 91.695 4.389 1.00 21.19 133 ARG B C 1
ATOM 2395 O O . ARG B 1 136 ? 5.660 91.348 3.547 1.00 21.62 133 ARG B O 1
ATOM 2403 N N . THR B 1 137 ? 6.223 91.624 5.691 1.00 21.19 134 THR B N 1
ATOM 2404 C CA . THR B 1 137 ? 4.967 91.032 6.172 1.00 20.94 134 THR B CA 1
ATOM 2405 C C . THR B 1 137 ? 3.968 91.936 6.907 1.00 22.10 134 THR B C 1
ATOM 2406 O O . THR B 1 137 ? 3.074 91.445 7.618 1.00 22.82 134 THR B O 1
ATOM 2410 N N . THR B 1 138 ? 4.085 93.246 6.715 1.00 22.79 135 THR B N 1
ATOM 2411 C CA . THR B 1 138 ? 3.182 94.166 7.399 1.00 23.69 135 THR B CA 1
ATOM 2412 C C . THR B 1 138 ? 1.703 93.888 7.093 1.00 22.31 135 THR B C 1
ATOM 2413 O O . THR B 1 138 ? 1.269 93.994 5.961 1.00 21.42 135 THR B O 1
ATOM 2417 N N . GLY B 1 139 ? 0.938 93.528 8.116 1.00 23.64 136 GLY B N 1
ATOM 2418 C CA . GLY B 1 139 ? -0.479 93.261 7.925 1.00 23.50 136 GLY B CA 1
ATOM 2419 C C . GLY B 1 139 ? -0.759 91.865 7.410 1.00 23.85 136 GLY B C 1
ATOM 2420 O O . GLY B 1 139 ? -1.914 91.490 7.180 1.00 25.71 136 GLY B O 1
ATOM 2421 N N . ALA B 1 140 ? 0.309 91.097 7.222 1.00 23.31 137 ALA B N 1
ATOM 2422 C CA . ALA B 1 140 ? 0.205 89.719 6.754 1.00 22.01 137 ALA B CA 1
ATOM 2423 C C . ALA B 1 140 ? -0.631 88.915 7.764 1.00 20.82 137 ALA B C 1
ATOM 2424 O O . ALA B 1 140 ? -0.530 89.142 8.974 1.00 21.23 137 ALA B O 1
ATOM 2426 N N . ARG B 1 141 ? -1.462 87.998 7.272 1.00 19.91 138 ARG B N 1
ATOM 2427 C CA . ARG B 1 141 ? -2.304 87.152 8.145 1.00 19.04 138 ARG B CA 1
ATOM 2428 C C . ARG B 1 141 ? -1.773 85.706 8.158 1.00 16.43 138 ARG B C 1
ATOM 2429 O O . ARG B 1 141 ? -1.985 84.962 7.195 1.00 14.22 138 ARG B O 1
ATOM 2437 N N . LEU B 1 142 ? -1.089 85.317 9.238 1.00 13.63 139 LEU B N 1
ATOM 2438 C CA . LEU B 1 142 ? -0.532 83.973 9.339 1.00 12.95 139 LEU B CA 1
ATOM 2439 C C . LEU B 1 142 ? -1.192 83.096 10.392 1.00 14.57 139 LEU B C 1
ATOM 2440 O O . LEU B 1 142 ? -0.606 82.115 10.853 1.00 15.06 139 LEU B O 1
ATOM 2445 N N . ASP B 1 143 ? -2.421 83.440 10.758 1.00 15.09 140 ASP B N 1
ATOM 2446 C CA . ASP B 1 143 ? -3.154 82.692 11.764 1.00 16.36 140 ASP B CA 1
ATOM 2447 C C . ASP B 1 143 ? -3.313 81.231 11.347 1.00 16.09 140 ASP B C 1
ATOM 2448 O O . ASP B 1 143 ? -3.630 80.935 10.204 1.00 16.64 140 ASP B O 1
ATOM 2453 N N . ASP B 1 144 ? -3.072 80.331 12.293 1.00 15.70 141 ASP B N 1
ATOM 2454 C CA . ASP B 1 144 ? -3.153 78.900 12.071 1.00 15.83 141 ASP B CA 1
ATOM 2455 C C . ASP B 1 144 ? -2.198 78.456 10.972 1.00 15.93 141 ASP B C 1
ATOM 2456 O O . ASP B 1 144 ? -2.371 77.390 10.401 1.00 15.76 141 ASP B O 1
ATOM 2461 N N . ALA B 1 145 ? -1.209 79.259 10.631 1.00 15.60 142 ALA B N 1
ATOM 2462 C CA . ALA B 1 145 ? -0.281 78.797 9.599 1.00 16.40 142 ALA B CA 1
ATOM 2463 C C . ALA B 1 145 ? 0.706 77.876 10.304 1.00 15.27 142 ALA B C 1
ATOM 2464 O O . ALA B 1 145 ? 0.886 77.979 11.514 1.00 17.12 142 ALA B O 1
ATOM 2466 N N . ASP B 1 146 ? 1.321 76.965 9.563 1.00 15.17 143 ASP B N 1
ATOM 2467 C CA . ASP B 1 146 ? 2.316 76.051 10.140 1.00 15.55 143 ASP B CA 1
ATOM 2468 C C . ASP B 1 146 ? 3.702 76.619 9.747 1.00 14.72 143 ASP B C 1
ATOM 2469 O O . ASP B 1 146 ? 4.125 76.503 8.604 1.00 15.75 143 ASP B O 1
ATOM 2474 N N . LEU B 1 147 ? 4.411 77.236 10.672 1.00 13.46 144 LEU B N 1
ATOM 2475 C CA . LEU B 1 147 ? 5.694 77.824 10.293 1.00 15.96 144 LEU B CA 1
ATOM 2476 C C . LEU B 1 147 ? 6.881 76.974 10.700 1.00 15.21 144 LEU B C 1
ATOM 2477 O O . LEU B 1 147 ? 8.038 77.364 10.508 1.00 16.65 144 LEU B O 1
ATOM 2482 N N . ARG B 1 148 ? 6.595 75.807 11.251 1.00 13.59 145 ARG B N 1
ATOM 2483 C CA . ARG B 1 148 ? 7.651 74.934 11.716 1.00 11.59 145 ARG B CA 1
ATOM 2484 C C . ARG B 1 148 ? 8.822 74.786 10.783 1.00 10.73 145 ARG B C 1
ATOM 2485 O O . ARG B 1 148 ? 8.675 74.378 9.633 1.00 9.80 145 ARG B O 1
ATOM 2493 N N . GLY B 1 149 ? 9.989 75.149 11.297 1.00 9.32 146 GLY B N 1
ATOM 2494 C CA . GLY B 1 149 ? 11.206 75.022 10.530 1.00 11.57 146 GLY B CA 1
ATOM 2495 C C . GLY B 1 149 ? 11.411 76.056 9.461 1.00 13.97 146 GLY B C 1
ATOM 2496 O O . GLY B 1 149 ? 12.464 76.087 8.819 1.00 15.03 146 GLY B O 1
ATOM 2497 N N . ALA B 1 150 ? 10.425 76.928 9.267 1.00 16.74 147 ALA B N 1
ATOM 2498 C CA . ALA B 1 150 ? 10.555 77.955 8.228 1.00 16.58 147 ALA B CA 1
ATOM 2499 C C . ALA B 1 150 ? 11.578 78.966 8.703 1.00 14.79 147 ALA B C 1
ATOM 2500 O O . ALA B 1 150 ? 11.803 79.104 9.905 1.00 15.02 147 ALA B O 1
ATOM 2502 N N . THR B 1 151 ? 12.203 79.655 7.765 1.00 11.69 148 THR B N 1
ATOM 2503 C CA . THR B 1 151 ? 13.186 80.658 8.112 1.00 13.69 148 THR B CA 1
ATOM 2504 C C . THR B 1 151 ? 12.493 82.043 8.181 1.00 13.45 148 THR B C 1
ATOM 2505 O O . THR B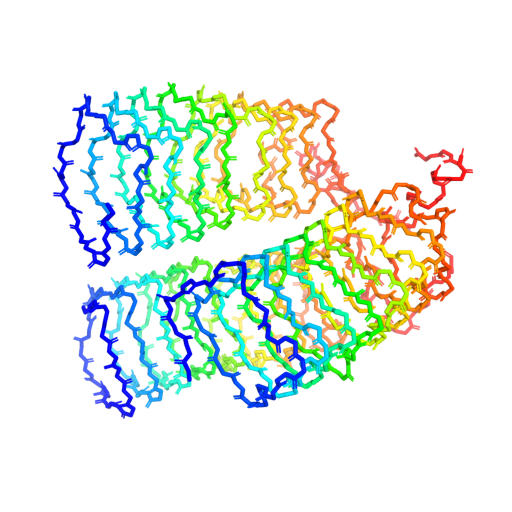 1 151 ? 12.027 82.576 7.168 1.00 13.73 148 THR B O 1
ATOM 2509 N N . VAL B 1 152 ? 12.417 82.628 9.377 1.00 12.32 149 VAL B N 1
ATOM 2510 C CA . VAL B 1 152 ? 11.742 83.918 9.522 1.00 12.28 149 VAL B CA 1
ATOM 2511 C C . VAL B 1 152 ? 12.602 84.964 10.260 1.00 12.18 149 VAL B C 1
ATOM 2512 O O . VAL B 1 152 ? 13.370 84.611 11.170 1.00 11.87 149 VAL B O 1
ATOM 2516 N N . ASP B 1 153 ? 12.485 86.242 9.877 1.00 11.11 150 ASP B N 1
ATOM 2517 C CA . ASP B 1 153 ? 13.248 87.300 10.566 1.00 8.45 150 ASP B CA 1
ATOM 2518 C C . ASP B 1 153 ? 12.459 87.779 11.761 1.00 7.96 150 ASP B C 1
ATOM 2519 O O . ASP B 1 153 ? 11.250 87.594 11.822 1.00 8.44 150 ASP B O 1
ATOM 2524 N N . PRO B 1 154 ? 13.125 88.435 12.719 1.00 8.09 151 PRO B N 1
ATOM 2525 C CA . PRO B 1 154 ? 12.428 88.936 13.909 1.00 8.04 151 PRO B CA 1
ATOM 2526 C C . PRO B 1 154 ? 11.273 89.949 13.643 1.00 8.63 151 PRO B C 1
ATOM 2527 O O . PRO B 1 154 ? 10.418 90.145 14.504 1.00 11.38 151 PRO B O 1
ATOM 2531 N N . VAL B 1 155 ? 11.253 90.598 12.479 1.00 6.60 152 VAL B N 1
ATOM 2532 C CA . VAL B 1 155 ? 10.211 91.559 12.207 1.00 7.12 152 VAL B CA 1
ATOM 2533 C C . VAL B 1 155 ? 8.859 90.854 12.036 1.00 10.06 152 VAL B C 1
ATOM 2534 O O . VAL B 1 155 ? 7.824 91.400 12.434 1.00 9.34 152 VAL B O 1
ATOM 2538 N N . LEU B 1 156 ? 8.868 89.641 11.474 1.00 10.28 153 LEU B N 1
ATOM 2539 C CA . LEU B 1 156 ? 7.621 88.893 11.286 1.00 10.17 153 LEU B CA 1
ATOM 2540 C C . LEU B 1 156 ? 7.016 88.517 12.616 1.00 11.44 153 LEU B C 1
ATOM 2541 O O . LEU B 1 156 ? 5.802 88.635 12.793 1.00 13.48 153 LEU B O 1
ATOM 2546 N N . TRP B 1 157 ? 7.873 88.083 13.539 1.00 11.83 154 TRP B N 1
ATOM 2547 C CA . TRP B 1 157 ? 7.476 87.659 14.885 1.00 15.19 154 TRP B CA 1
ATOM 2548 C C . TRP B 1 157 ? 6.931 88.813 15.684 1.00 18.01 154 TRP B C 1
ATOM 2549 O O . TRP B 1 157 ? 6.775 88.706 16.901 1.00 18.44 154 TRP B O 1
ATOM 2560 N N . ARG B 1 158 ? 6.670 89.934 15.035 1.00 21.12 155 ARG B N 1
ATOM 2561 C CA . ARG B 1 158 ? 6.194 91.068 15.803 1.00 23.85 155 ARG B CA 1
ATOM 2562 C C . ARG B 1 158 ? 5.132 91.864 15.082 1.00 24.75 155 ARG B C 1
ATOM 2563 O O . ARG B 1 158 ? 4.471 92.687 15.685 1.00 28.11 155 ARG B O 1
ATOM 2571 N N . THR B 1 159 ? 4.952 91.614 13.797 1.00 25.56 156 THR B N 1
ATOM 2572 C CA . THR B 1 159 ? 3.980 92.373 13.037 1.00 25.56 156 THR B CA 1
ATOM 2573 C C . THR B 1 159 ? 2.956 91.511 12.312 1.00 27.12 156 THR B C 1
ATOM 2574 O O . THR B 1 159 ? 2.132 92.021 11.530 1.00 27.94 156 THR B O 1
ATOM 2578 N N . ALA B 1 160 ? 3.017 90.207 12.547 1.00 27.56 157 ALA B N 1
ATOM 2579 C CA . ALA B 1 160 ? 2.080 89.294 11.898 1.00 27.28 157 ALA B CA 1
ATOM 2580 C C . ALA B 1 160 ? 1.118 88.717 12.926 1.00 26.12 157 ALA B C 1
ATOM 2581 O O . ALA B 1 160 ? 1.515 88.392 14.047 1.00 25.89 157 ALA B O 1
ATOM 2583 N N . SER B 1 161 ? -0.158 88.618 12.565 1.00 24.63 158 SER B N 1
ATOM 2584 C CA . SER B 1 161 ? -1.105 88.011 13.495 1.00 21.42 158 SER B CA 1
ATOM 2585 C C . SER B 1 161 ? -0.686 86.539 13.383 1.00 17.95 158 SER B C 1
ATOM 2586 O O . SER B 1 161 ? -0.583 85.990 12.284 1.00 12.93 158 SER B O 1
ATOM 2589 N N . LEU B 1 162 ? -0.395 85.932 14.522 1.00 16.66 159 LEU B N 1
ATOM 2590 C CA . LEU B 1 162 ? 0.059 84.550 14.544 1.00 17.28 159 LEU B CA 1
ATOM 2591 C C . LEU B 1 162 ? -0.768 83.682 15.456 1.00 17.15 159 LEU B C 1
ATOM 2592 O O . LEU B 1 162 ? -0.296 82.659 15.905 1.00 16.95 159 LEU B O 1
ATOM 2597 N N . VAL B 1 163 ? -2.001 84.099 15.736 1.00 19.05 160 VAL B N 1
ATOM 2598 C CA . VAL B 1 163 ? -2.895 83.344 16.616 1.00 17.72 160 VAL B CA 1
ATOM 2599 C C . VAL B 1 163 ? -3.115 81.914 16.146 1.00 15.86 160 VAL B C 1
ATOM 2600 O O . VAL B 1 163 ? -3.573 81.680 15.037 1.00 13.29 160 VAL B O 1
ATOM 2604 N N . GLY B 1 164 ? -2.772 80.963 17.003 1.00 15.60 161 GLY B N 1
ATOM 2605 C CA . GLY B 1 164 ? -2.937 79.571 16.653 1.00 15.98 161 GLY B CA 1
ATOM 2606 C C . GLY B 1 164 ? -1.959 79.117 15.585 1.00 18.41 161 GLY B C 1
ATOM 2607 O O . GLY B 1 164 ? -2.153 78.060 14.963 1.00 19.03 161 GLY B O 1
ATOM 2608 N N . ALA B 1 165 ? -0.905 79.897 15.353 1.00 17.38 162 ALA B N 1
ATOM 2609 C CA . ALA B 1 165 ? 0.071 79.526 14.336 1.00 18.23 162 ALA B CA 1
ATOM 2610 C C . ALA B 1 165 ? 1.042 78.519 14.931 1.00 18.95 162 ALA B C 1
ATOM 2611 O O . ALA B 1 165 ? 1.516 78.692 16.054 1.00 22.07 162 ALA B O 1
ATOM 2613 N N . ARG B 1 166 ? 1.357 77.477 14.178 1.00 18.47 163 ARG B N 1
ATOM 2614 C CA . ARG B 1 166 ? 2.230 76.429 14.679 1.00 19.38 163 ARG B CA 1
ATOM 2615 C C . ARG B 1 166 ? 3.716 76.664 14.447 1.00 17.39 163 ARG B C 1
ATOM 2616 O O . ARG B 1 166 ? 4.171 76.775 13.307 1.00 16.80 163 ARG B O 1
ATOM 2624 N N . VAL B 1 167 ? 4.463 76.723 15.546 1.00 14.72 164 VAL B N 1
ATOM 2625 C CA . VAL B 1 167 ? 5.900 76.942 15.505 1.00 12.85 164 VAL B CA 1
ATOM 2626 C C . VAL B 1 167 ? 6.626 75.911 16.382 1.00 13.66 164 VAL B C 1
ATOM 2627 O O . VAL B 1 167 ? 6.008 75.288 17.249 1.00 11.93 164 VAL B O 1
ATOM 2631 N N . ASP B 1 168 ? 7.942 75.749 16.180 1.00 13.12 165 ASP B N 1
ATOM 2632 C CA . ASP B 1 168 ? 8.696 74.793 16.984 1.00 10.92 165 ASP B CA 1
ATOM 2633 C C . ASP B 1 168 ? 9.395 75.461 18.181 1.00 10.43 165 ASP B C 1
ATOM 2634 O O . ASP B 1 168 ? 9.346 76.679 18.324 1.00 11.58 165 ASP B O 1
ATOM 2639 N N . VAL B 1 169 ? 9.984 74.666 19.071 1.00 11.36 166 VAL B N 1
ATOM 2640 C CA . VAL B 1 169 ? 10.663 75.192 20.256 1.00 11.82 166 VAL B CA 1
ATOM 2641 C C . VAL B 1 169 ? 11.738 76.200 19.852 1.00 12.63 166 VAL B C 1
ATOM 2642 O O . VAL B 1 169 ? 11.840 77.279 20.423 1.00 13.49 166 VAL B O 1
ATOM 2646 N N . ASP B 1 170 ? 12.540 75.865 18.853 1.00 11.73 167 ASP B N 1
ATOM 2647 C CA . ASP B 1 170 ? 13.593 76.789 18.470 1.00 11.92 167 ASP B CA 1
ATOM 2648 C C . ASP B 1 170 ? 12.971 78.100 18.066 1.00 11.31 167 ASP B C 1
ATOM 2649 O O . ASP B 1 170 ? 13.468 79.173 18.399 1.00 13.47 167 ASP B O 1
ATOM 2654 N N . GLN B 1 171 ? 11.869 78.019 17.349 1.00 11.50 168 GLN B N 1
ATOM 2655 C CA . GLN B 1 171 ? 11.176 79.237 16.932 1.00 12.55 168 GLN B CA 1
ATOM 2656 C C . GLN B 1 171 ? 10.486 79.864 18.143 1.00 12.10 168 GLN B C 1
ATOM 2657 O O . GLN B 1 171 ? 10.261 81.076 18.177 1.00 14.03 168 GLN B O 1
ATOM 2663 N N . ALA B 1 172 ? 10.152 79.068 19.152 1.00 9.83 169 ALA B N 1
ATOM 2664 C CA . ALA B 1 172 ? 9.517 79.678 20.311 1.00 9.95 169 ALA B CA 1
ATOM 2665 C C . ALA B 1 172 ? 10.510 80.651 20.961 1.00 10.18 169 ALA B C 1
ATOM 2666 O O . ALA B 1 172 ? 10.130 81.706 21.462 1.00 11.18 169 ALA B O 1
ATOM 2668 N N . VAL B 1 173 ?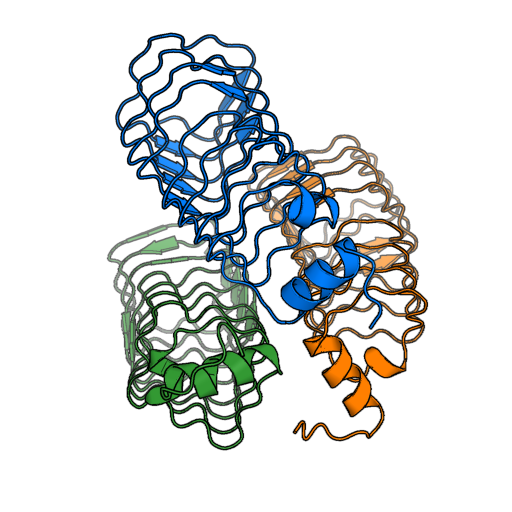 11.791 80.296 20.913 1.00 10.48 170 VAL B N 1
ATOM 2669 C CA . VAL B 1 173 ? 12.857 81.097 21.514 1.00 7.72 170 VAL B CA 1
ATOM 2670 C C . VAL B 1 173 ? 13.147 82.356 20.696 1.00 6.74 170 VAL B C 1
ATOM 2671 O O . VAL B 1 173 ? 13.262 83.458 21.244 1.00 6.46 170 VAL B O 1
ATOM 2675 N N . ALA B 1 174 ? 13.233 82.190 19.385 1.00 5.40 171 ALA B N 1
ATOM 2676 C CA . ALA B 1 174 ? 13.460 83.313 18.483 1.00 5.40 171 ALA B CA 1
ATOM 2677 C C . ALA B 1 174 ? 12.313 84.366 18.616 1.00 7.34 171 ALA B C 1
ATOM 2678 O O . ALA B 1 174 ? 12.561 85.583 18.602 1.00 8.27 171 ALA B O 1
ATOM 2680 N N . PHE B 1 175 ? 11.070 83.888 18.758 1.00 7.97 172 PHE B N 1
ATOM 2681 C CA . PHE B 1 175 ? 9.902 84.759 18.912 1.00 8.92 172 PHE B CA 1
ATOM 2682 C C . PHE B 1 175 ? 9.978 85.511 20.239 1.00 9.48 172 PHE B C 1
ATOM 2683 O O . PHE B 1 175 ? 9.522 86.653 20.340 1.00 10.33 172 PHE B O 1
ATOM 2691 N N . ALA B 1 176 ? 10.545 84.866 21.257 1.00 10.52 173 ALA B N 1
ATOM 2692 C CA . ALA B 1 176 ? 10.678 85.495 22.564 1.00 10.22 173 ALA B CA 1
ATOM 2693 C C . ALA B 1 176 ? 11.779 86.525 22.524 1.00 10.80 173 ALA B C 1
ATOM 2694 O O . ALA B 1 176 ? 11.718 87.522 23.227 1.00 12.58 173 ALA B O 1
ATOM 2696 N N . ALA B 1 177 ? 12.804 86.311 21.712 1.00 11.15 174 ALA B N 1
ATOM 2697 C CA . ALA B 1 177 ? 13.869 87.301 21.717 1.00 11.14 174 ALA B CA 1
ATOM 2698 C C . ALA B 1 177 ? 13.486 88.468 20.840 1.00 10.30 174 ALA B C 1
ATOM 2699 O O . ALA B 1 177 ? 13.996 89.565 20.997 1.00 10.41 174 ALA B O 1
ATOM 2701 N N . ALA B 1 178 ? 12.563 88.239 19.922 1.00 11.45 175 ALA B N 1
ATOM 2702 C CA . ALA B 1 178 ? 12.105 89.327 19.063 1.00 12.74 175 ALA B CA 1
ATOM 2703 C C . ALA B 1 178 ? 11.289 90.312 19.928 1.00 13.62 175 ALA B C 1
ATOM 2704 O O . ALA B 1 178 ? 11.011 91.434 19.513 1.00 14.83 175 ALA B O 1
ATOM 2706 N N . HIS B 1 179 ? 10.929 89.876 21.136 1.00 13.98 176 HIS B N 1
ATOM 2707 C CA . HIS B 1 179 ? 10.164 90.689 22.074 1.00 13.94 176 HIS B CA 1
ATOM 2708 C C . HIS B 1 179 ? 11.019 91.133 23.275 1.00 14.51 176 HIS B C 1
ATOM 2709 O O . HIS B 1 179 ? 10.500 91.630 24.271 1.00 14.32 176 HIS B O 1
ATOM 2716 N N . GLY B 1 180 ? 12.332 90.953 23.200 1.00 14.77 177 GLY B N 1
ATOM 2717 C CA . GLY B 1 180 ? 13.158 91.410 24.300 1.00 15.25 177 GLY B CA 1
ATOM 2718 C C . GLY B 1 180 ? 13.688 90.407 25.307 1.00 17.17 177 GLY B C 1
ATOM 2719 O O . GLY B 1 180 ? 14.677 90.691 25.997 1.00 15.10 177 GLY B O 1
ATOM 2720 N N . LEU B 1 181 ? 13.041 89.250 25.431 1.00 18.37 178 LEU B N 1
ATOM 2721 C CA . LEU B 1 181 ? 13.542 88.247 26.368 1.00 20.93 178 LEU B CA 1
ATOM 2722 C C . LEU B 1 181 ? 14.858 87.678 25.846 1.00 21.89 178 LEU B C 1
ATOM 2723 O O . LEU B 1 181 ? 15.084 87.618 24.637 1.00 22.13 178 LEU B O 1
ATOM 2728 N N . CYS B 1 182 ? 15.734 87.296 26.765 1.00 23.13 179 CYS B N 1
ATOM 2729 C CA . CYS B 1 182 ? 17.027 86.692 26.429 1.00 25.72 179 CYS B CA 1
ATOM 2730 C C . CYS B 1 182 ? 17.107 85.291 27.084 1.00 26.52 179 CYS B C 1
ATOM 2731 O O . CYS B 1 182 ? 16.961 85.163 28.298 1.00 27.10 179 CYS B O 1
ATOM 2734 N N . LEU B 1 183 ? 17.287 84.260 26.241 1.00 29.32 180 LEU B N 1
ATOM 2735 C CA . LEU B 1 183 ? 17.381 82.836 26.634 1.00 30.66 180 LEU B CA 1
ATOM 2736 C C . LEU B 1 183 ? 18.718 82.461 27.287 1.00 31.46 180 LEU B C 1
ATOM 2737 O O . LEU B 1 183 ? 19.790 82.755 26.743 1.00 31.67 180 LEU B O 1
ATOM 2742 N N . ALA B 1 184 ? 18.622 81.751 28.416 1.00 32.63 181 ALA B N 1
ATOM 2743 C CA . ALA B 1 184 ? 19.766 81.425 29.258 1.00 33.73 181 ALA B CA 1
ATOM 2744 C C . ALA B 1 184 ? 19.798 79.986 29.753 1.00 34.42 181 ALA B C 1
ATOM 2745 O O . ALA B 1 184 ? 20.824 79.482 30.232 1.00 33.73 181 ALA B O 1
ATOM 2747 N N . GLY B 1 185 ? 18.621 79.375 29.689 1.00 36.28 182 GLY B N 1
ATOM 2748 C CA . GLY B 1 185 ? 18.410 77.994 30.060 1.00 39.07 182 GLY B CA 1
ATOM 2749 C C . GLY B 1 185 ? 18.427 77.575 31.509 1.00 41.59 182 GLY B C 1
ATOM 2750 O O . GLY B 1 185 ? 17.637 78.025 32.352 1.00 42.95 182 GLY B O 1
ATOM 2751 N N . GLY B 1 186 ? 19.338 76.653 31.785 1.00 43.37 183 GLY B N 1
ATOM 2752 C CA . GLY B 1 186 ? 19.464 76.098 33.114 1.00 44.92 183 GLY B CA 1
ATOM 2753 C C . GLY B 1 186 ? 20.704 76.533 33.853 1.00 45.18 183 GLY B C 1
ATOM 2754 O O . GLY B 1 186 ? 21.543 75.673 34.173 1.00 45.47 183 GLY B O 1
ATOM 2756 N N . TRP C 1 7 ? 24.626 82.726 -23.453 1.00 73.77 4 TRP C N 1
ATOM 2757 C CA . TRP C 1 7 ? 24.485 81.312 -23.895 1.00 73.98 4 TRP C CA 1
ATOM 2758 C C . TRP C 1 7 ? 23.276 80.690 -23.244 1.00 73.13 4 TRP C C 1
ATOM 2759 O O . TRP C 1 7 ? 23.061 80.832 -22.042 1.00 72.81 4 TRP C O 1
ATOM 2770 N N . VAL C 1 8 ? 22.499 79.985 -24.052 1.00 72.39 5 VAL C N 1
ATOM 2771 C CA . VAL C 1 8 ? 21.292 79.338 -23.584 1.00 71.48 5 VAL C CA 1
ATOM 2772 C C . VAL C 1 8 ? 21.247 77.907 -24.111 1.00 71.12 5 VAL C C 1
ATOM 2773 O O . VAL C 1 8 ? 21.659 77.645 -25.232 1.00 71.92 5 VAL C O 1
ATOM 2777 N N . ASP C 1 9 ? 20.769 76.985 -23.282 1.00 71.05 6 ASP C N 1
ATOM 2778 C CA . ASP C 1 9 ? 20.643 75.568 -23.637 1.00 70.92 6 ASP C CA 1
ATOM 2779 C C . ASP C 1 9 ? 21.861 74.891 -24.295 1.00 70.51 6 ASP C C 1
ATOM 2780 O O . ASP C 1 9 ? 21.704 73.898 -25.006 1.00 70.64 6 ASP C O 1
ATOM 2785 N N . CYS C 1 10 ? 23.065 75.399 -24.040 1.00 69.57 7 CYS C N 1
ATOM 2786 C CA . CYS C 1 10 ? 24.280 74.833 -24.636 1.00 69.50 7 CYS C CA 1
ATOM 2787 C C . CYS C 1 10 ? 25.132 74.026 -23.647 1.00 69.06 7 CYS C C 1
ATOM 2788 O O . CYS C 1 10 ? 24.925 74.108 -22.436 1.00 69.42 7 CYS C O 1
ATOM 2791 N N . GLU C 1 11 ? 26.093 73.255 -24.168 1.00 68.17 8 GLU C N 1
ATOM 2792 C CA . GLU C 1 11 ? 26.999 72.435 -23.338 1.00 66.45 8 GLU C CA 1
ATOM 2793 C C . GLU C 1 11 ? 28.471 72.741 -23.602 1.00 64.83 8 GLU C C 1
ATOM 2794 O O . GLU C 1 11 ? 28.839 73.160 -24.695 1.00 64.83 8 GLU C O 1
ATOM 2800 N N . PHE C 1 12 ? 29.314 72.524 -22.598 1.00 63.50 9 PHE C N 1
ATOM 2801 C CA . PHE C 1 12 ? 30.750 72.771 -22.742 1.00 63.12 9 PHE C CA 1
ATOM 2802 C C . PHE C 1 12 ? 31.569 71.825 -21.874 1.00 62.33 9 PHE C C 1
ATOM 2803 O O . PHE C 1 12 ? 31.629 71.978 -20.654 1.00 61.65 9 PHE C O 1
ATOM 2811 N N . THR C 1 13 ? 32.199 70.844 -22.513 1.00 62.03 10 THR C N 1
ATOM 2812 C CA . THR C 1 13 ? 33.025 69.871 -21.806 1.00 60.70 10 THR C CA 1
ATOM 2813 C C . THR C 1 13 ? 34.479 70.196 -22.083 1.00 61.04 10 THR C C 1
ATOM 2814 O O . THR C 1 13 ? 34.813 70.717 -23.146 1.00 61.41 10 THR C O 1
ATOM 2818 N N . GLY C 1 14 ? 35.336 69.896 -21.118 1.00 61.09 11 GLY C N 1
ATOM 2819 C CA . GLY C 1 14 ? 36.752 70.151 -21.282 1.00 62.84 11 GLY C CA 1
ATOM 2820 C C . GLY C 1 14 ? 37.171 71.544 -21.722 1.00 64.04 11 GLY C C 1
ATOM 2821 O O . GLY C 1 14 ? 38.331 71.913 -21.525 1.00 64.60 11 GLY C O 1
ATOM 2822 N N . ARG C 1 15 ? 36.254 72.313 -22.311 1.00 64.58 12 ARG C N 1
ATOM 2823 C CA . ARG C 1 15 ? 36.556 73.669 -22.781 1.00 65.64 12 ARG C CA 1
ATOM 2824 C C . ARG C 1 15 ? 37.493 74.422 -21.844 1.00 65.01 12 ARG C C 1
ATOM 2825 O O . ARG C 1 15 ? 37.400 74.274 -20.628 1.00 66.40 12 ARG C O 1
ATOM 2833 N N . ASP C 1 16 ? 38.398 75.222 -22.399 1.00 63.56 13 ASP C N 1
ATOM 2834 C CA . ASP C 1 16 ? 39.324 75.976 -21.563 1.00 62.61 13 ASP C CA 1
ATOM 2835 C C . ASP C 1 16 ? 39.132 77.482 -21.748 1.00 62.11 13 ASP C C 1
ATOM 2836 O O . ASP C 1 16 ? 39.534 78.055 -22.757 1.00 62.87 13 ASP C O 1
ATOM 2841 N N . PHE C 1 17 ? 38.509 78.111 -20.756 1.00 61.22 14 PHE C N 1
ATOM 2842 C CA . PHE C 1 17 ? 38.221 79.544 -20.784 1.00 60.05 14 PHE C CA 1
ATOM 2843 C C . PHE C 1 17 ? 39.276 80.403 -20.083 1.00 60.18 14 PHE C C 1
ATOM 2844 O O . PHE C 1 17 ? 39.083 81.608 -19.903 1.00 59.92 14 PHE C O 1
ATOM 2852 N N . ARG C 1 18 ? 40.389 79.793 -19.695 1.00 60.44 15 ARG C N 1
ATOM 2853 C CA . ARG C 1 18 ? 41.439 80.519 -18.997 1.00 61.67 15 ARG C CA 1
ATOM 2854 C C . ARG C 1 18 ? 41.677 81.964 -19.420 1.00 61.12 15 ARG C C 1
ATOM 2855 O O . ARG C 1 18 ? 41.832 82.269 -20.599 1.00 60.91 15 ARG C O 1
ATOM 2863 N N . ASP C 1 19 ? 41.705 82.843 -18.430 1.00 60.75 16 ASP C N 1
ATOM 2864 C CA . ASP C 1 19 ? 41.986 84.258 -18.625 1.00 61.51 16 ASP C CA 1
ATOM 2865 C C . ASP C 1 19 ? 41.159 85.066 -19.629 1.00 61.15 16 ASP C C 1
ATOM 2866 O O . ASP C 1 19 ? 41.619 86.091 -20.144 1.00 60.20 16 ASP C O 1
ATOM 2871 N N . GLU C 1 20 ? 39.934 84.622 -19.890 1.00 60.47 17 GLU C N 1
ATOM 2872 C CA . GLU C 1 20 ? 39.064 85.342 -20.804 1.00 60.58 17 GLU C CA 1
ATOM 2873 C C . GLU C 1 20 ? 38.322 86.401 -20.008 1.00 60.13 17 GLU C C 1
ATOM 2874 O O . GLU C 1 20 ? 38.511 86.502 -18.797 1.00 60.75 17 GLU C O 1
ATOM 2880 N N . ASP C 1 21 ? 37.489 87.193 -20.676 1.00 58.77 18 ASP C N 1
ATOM 2881 C CA . ASP C 1 21 ? 36.739 88.247 -19.990 1.00 57.15 18 ASP C CA 1
ATOM 2882 C C . ASP C 1 21 ? 35.261 88.071 -20.236 1.00 56.18 18 ASP C C 1
ATOM 2883 O O . ASP C 1 21 ? 34.773 88.421 -21.313 1.00 56.80 18 ASP C O 1
ATOM 2888 N N . LEU C 1 22 ? 34.536 87.556 -19.246 1.00 54.61 19 LEU C N 1
ATOM 2889 C CA . LEU C 1 22 ? 33.109 87.322 -19.439 1.00 51.94 19 LEU C CA 1
ATOM 2890 C C . LEU C 1 22 ? 32.201 88.216 -18.611 1.00 51.23 19 LEU C C 1
ATOM 2891 O O . LEU C 1 22 ? 31.164 87.766 -18.140 1.00 52.88 19 LEU C O 1
ATOM 2896 N N . SER C 1 23 ? 32.577 89.480 -18.443 1.00 50.28 20 SER C N 1
ATOM 2897 C CA . SER C 1 23 ? 31.770 90.419 -17.677 1.00 48.78 20 SER C CA 1
ATOM 2898 C C . SER C 1 23 ? 30.314 90.395 -18.110 1.00 48.68 20 SER C C 1
ATOM 2899 O O . SER C 1 23 ? 29.999 90.064 -19.249 1.00 47.80 20 SER C O 1
ATOM 2902 N N . ARG C 1 24 ? 29.438 90.762 -17.179 1.00 49.21 21 ARG C N 1
ATOM 2903 C CA . ARG C 1 24 ? 27.996 90.811 -17.392 1.00 48.98 21 ARG C CA 1
ATOM 2904 C C . ARG C 1 24 ? 27.428 89.658 -18.217 1.00 48.30 21 ARG C C 1
ATOM 2905 O O . ARG C 1 24 ? 26.326 89.744 -18.760 1.00 48.15 21 ARG C O 1
ATOM 2913 N N . LEU C 1 25 ? 28.182 88.572 -18.291 1.00 47.33 22 LEU C N 1
ATOM 2914 C CA . LEU C 1 25 ? 27.762 87.399 -19.032 1.00 46.93 22 LEU C CA 1
ATOM 2915 C C . LEU C 1 25 ? 26.461 86.869 -18.446 1.00 47.38 22 LEU C C 1
ATOM 2916 O O . LEU C 1 25 ? 26.228 87.000 -17.240 1.00 47.72 22 LEU C O 1
ATOM 2921 N N . HIS C 1 26 ? 25.616 86.284 -19.295 1.00 47.14 23 HIS C N 1
ATOM 2922 C CA . HIS C 1 26 ? 24.345 85.707 -18.858 1.00 47.04 23 HIS C CA 1
ATOM 2923 C C . HIS C 1 26 ? 24.282 84.282 -19.356 1.00 48.83 23 HIS C C 1
ATOM 2924 O O . HIS C 1 26 ? 24.686 84.000 -20.483 1.00 49.72 23 HIS C O 1
ATOM 2931 N N . THR C 1 27 ? 23.775 83.379 -18.529 1.00 49.81 24 THR C N 1
ATOM 2932 C CA . THR C 1 27 ? 23.632 82.000 -18.958 1.00 50.57 24 THR C CA 1
ATOM 2933 C C . THR C 1 27 ? 22.300 81.484 -18.456 1.00 50.74 24 THR C C 1
ATOM 2934 O O . THR C 1 27 ? 21.834 81.874 -17.392 1.00 50.16 24 THR C O 1
ATOM 2938 N N . GLU C 1 28 ? 21.666 80.644 -19.261 1.00 52.24 25 GLU C N 1
ATOM 2939 C CA . GLU C 1 28 ? 20.398 80.025 -18.894 1.00 53.21 25 GLU C CA 1
ATOM 2940 C C . GLU C 1 28 ? 20.549 78.569 -19.282 1.00 52.16 25 GLU C C 1
ATOM 2941 O O . GLU C 1 28 ? 20.701 78.261 -20.446 1.00 52.19 25 GLU C O 1
ATOM 2947 N N . ARG C 1 29 ? 20.543 77.682 -18.302 1.00 52.41 26 ARG C N 1
ATOM 2948 C CA . ARG C 1 29 ? 20.686 76.254 -18.563 1.00 54.20 26 ARG C CA 1
ATOM 2949 C C . ARG C 1 29 ? 21.980 75.856 -19.297 1.00 54.70 26 ARG C C 1
ATOM 2950 O O . ARG C 1 29 ? 21.998 74.870 -20.052 1.00 54.80 26 ARG C O 1
ATOM 2958 N N . ALA C 1 30 ? 23.057 76.606 -19.054 1.00 54.41 27 ALA C N 1
ATOM 2959 C CA . ALA C 1 30 ? 24.364 76.340 -19.668 1.00 54.18 27 ALA C CA 1
ATOM 2960 C C . ALA C 1 30 ? 25.126 75.339 -18.799 1.00 54.55 27 ALA C C 1
ATOM 2961 O O . ALA C 1 30 ? 25.477 75.666 -17.673 1.00 54.63 27 ALA C O 1
ATOM 2963 N N . MET C 1 31 ? 25.409 74.143 -19.321 1.00 54.95 28 MET C N 1
ATOM 2964 C CA . MET C 1 31 ? 26.084 73.101 -18.532 1.00 55.81 28 MET C CA 1
ATOM 2965 C C . MET C 1 31 ? 27.590 72.881 -18.735 1.00 55.14 28 MET C C 1
ATOM 2966 O O . MET C 1 31 ? 28.001 72.003 -19.482 1.00 55.76 28 MET C O 1
ATOM 2971 N N . PHE C 1 32 ? 28.399 73.655 -18.021 1.00 54.42 29 PHE C N 1
ATOM 2972 C CA . PHE C 1 32 ? 29.855 73.595 -18.100 1.00 53.78 29 PHE C CA 1
ATOM 2973 C C . PHE C 1 32 ? 30.454 72.460 -17.274 1.00 54.35 29 PHE C C 1
ATOM 2974 O O . PHE C 1 32 ? 30.538 72.554 -16.048 1.00 53.93 29 PHE C O 1
ATOM 2982 N N . SER C 1 33 ? 30.906 71.402 -17.942 1.00 54.72 30 SER C N 1
ATOM 2983 C CA . SER C 1 33 ? 31.493 70.256 -17.246 1.00 54.84 30 SER C CA 1
ATOM 2984 C C . SER C 1 33 ? 33.008 70.194 -17.452 1.00 54.89 30 SER C C 1
ATOM 2985 O O . SER C 1 33 ? 33.480 70.181 -18.585 1.00 57.01 30 SER C O 1
ATOM 2988 N N . GLU C 1 34 ? 33.768 70.152 -16.366 1.00 53.82 31 GLU C N 1
ATOM 2989 C CA . GLU C 1 34 ? 35.233 70.086 -16.445 1.00 54.22 31 GLU C CA 1
ATOM 2990 C C . GLU C 1 34 ? 35.893 71.183 -17.285 1.00 53.14 31 GLU C C 1
ATOM 2991 O O . GLU C 1 34 ? 36.777 70.903 -18.090 1.00 53.45 31 GLU C O 1
ATOM 2997 N N . CYS C 1 35 ? 35.473 72.428 -17.099 1.00 52.88 32 CYS C N 1
ATOM 2998 C CA . CYS C 1 35 ? 36.042 73.547 -17.849 1.00 51.97 32 CYS C CA 1
ATOM 2999 C C . CYS C 1 35 ? 36.778 74.441 -16.873 1.00 51.67 32 CYS C C 1
ATOM 3000 O O . CYS C 1 35 ? 36.350 74.612 -15.731 1.00 53.01 32 CYS C O 1
ATOM 3003 N N . ASP C 1 36 ? 37.893 75.007 -17.310 1.00 50.60 33 ASP C N 1
ATOM 3004 C CA . ASP C 1 36 ? 38.670 75.872 -16.440 1.00 49.87 33 ASP C CA 1
ATOM 3005 C C . ASP C 1 36 ? 38.186 77.303 -16.634 1.00 48.96 33 ASP C C 1
ATOM 3006 O O . ASP C 1 36 ? 37.770 77.657 -17.735 1.00 49.95 33 ASP C O 1
ATOM 3011 N N . PHE C 1 37 ? 38.233 78.114 -15.573 1.00 47.34 34 PHE C N 1
ATOM 3012 C CA . PHE C 1 37 ? 37.798 79.523 -15.609 1.00 45.23 34 PHE C CA 1
ATOM 3013 C C . PHE C 1 37 ? 38.804 80.362 -14.823 1.00 45.90 34 PHE C C 1
ATOM 3014 O O . PHE C 1 37 ? 38.531 81.509 -14.466 1.00 46.23 34 PHE C O 1
ATOM 3022 N N . SER C 1 38 ? 39.968 79.794 -14.540 1.00 46.32 35 SER C N 1
ATOM 3023 C CA . SER C 1 38 ? 40.979 80.521 -13.775 1.00 46.54 35 SER C CA 1
ATOM 3024 C C . SER C 1 38 ? 41.232 81.933 -14.297 1.00 45.95 35 SER C C 1
ATOM 3025 O O . SER C 1 38 ? 41.122 82.198 -15.488 1.00 46.11 35 SER C O 1
ATOM 3028 N N . GLY C 1 39 ? 41.561 82.848 -13.399 1.00 46.18 36 GLY C N 1
ATOM 3029 C CA . GLY C 1 39 ? 41.848 84.209 -13.820 1.00 46.48 36 GLY C CA 1
ATOM 3030 C C . GLY C 1 39 ? 40.732 84.922 -14.562 1.00 46.46 36 GLY C C 1
ATOM 3031 O O . GLY C 1 39 ? 40.752 86.154 -14.682 1.00 46.16 36 GLY C O 1
ATOM 3032 N N . VAL C 1 40 ? 39.764 84.152 -15.061 1.00 45.83 37 VAL C N 1
ATOM 3033 C CA . VAL C 1 40 ? 38.606 84.696 -15.785 1.00 44.11 37 VAL C CA 1
ATOM 3034 C C . VAL C 1 40 ? 37.925 85.802 -14.973 1.00 43.64 37 VAL C C 1
ATOM 3035 O O . VAL C 1 40 ? 37.999 85.810 -13.743 1.00 45.03 37 VAL C O 1
ATOM 3039 N N . ASN C 1 41 ? 37.291 86.755 -15.645 1.00 42.12 38 ASN C N 1
ATOM 3040 C CA . ASN C 1 41 ? 36.548 87.782 -14.918 1.00 41.44 38 ASN C CA 1
ATOM 3041 C C . ASN C 1 41 ? 35.048 87.634 -15.192 1.00 41.18 38 ASN C C 1
ATOM 3042 O O . ASN C 1 41 ? 34.564 87.992 -16.276 1.00 42.23 38 ASN C O 1
ATOM 3047 N N . LEU C 1 42 ? 34.314 87.128 -14.209 1.00 39.36 39 LEU C N 1
ATOM 3048 C CA . LEU C 1 42 ? 32.876 86.937 -14.354 1.00 37.79 39 LEU C CA 1
ATOM 3049 C C . LEU C 1 42 ? 32.034 87.937 -13.552 1.00 37.85 39 LEU C C 1
ATOM 3050 O O . LEU C 1 42 ? 30.867 87.668 -13.287 1.00 37.93 39 LEU C O 1
ATOM 3055 N N . ALA C 1 43 ? 32.624 89.078 -13.175 1.00 38.08 40 ALA C N 1
ATOM 3056 C CA . ALA C 1 43 ? 31.925 90.113 -12.40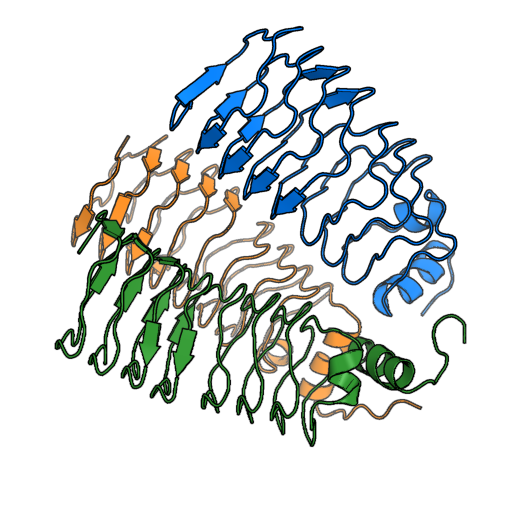7 1.00 38.38 40 ALA C CA 1
ATOM 3057 C C . ALA C 1 43 ? 30.600 90.487 -13.050 1.00 39.80 40 ALA C C 1
ATOM 3058 O O . ALA C 1 43 ? 30.487 90.530 -14.271 1.00 40.99 40 ALA C O 1
ATOM 3060 N N . GLU C 1 44 ? 29.595 90.745 -12.220 1.00 41.30 41 GLU C N 1
ATOM 3061 C CA . GLU C 1 44 ? 28.274 91.138 -12.694 1.00 41.33 41 GLU C CA 1
ATOM 3062 C C . GLU C 1 44 ? 27.592 90.086 -13.546 1.00 40.12 41 GLU C C 1
ATOM 3063 O O . GLU C 1 44 ? 26.625 90.387 -14.229 1.00 40.78 41 GLU C O 1
ATOM 3069 N N . SER C 1 45 ? 28.071 88.855 -13.533 1.00 39.06 42 SER C N 1
ATOM 3070 C CA . SER C 1 45 ? 27.409 87.861 -14.364 1.00 39.65 42 SER C CA 1
ATOM 3071 C C . SER C 1 45 ? 26.159 87.282 -13.699 1.00 40.01 42 SER C C 1
ATOM 3072 O O . SER C 1 45 ? 26.065 87.214 -12.471 1.00 38.14 42 SER C O 1
ATOM 3075 N N . GLN C 1 46 ? 25.201 86.881 -14.532 1.00 41.36 43 GLN C N 1
ATOM 3076 C CA . GLN C 1 46 ? 23.945 86.282 -14.076 1.00 42.71 43 GLN C CA 1
ATOM 3077 C C . GLN C 1 46 ? 23.806 84.875 -14.645 1.00 42.27 43 GLN C C 1
ATOM 3078 O O . GLN C 1 46 ? 24.057 84.649 -15.831 1.00 42.49 43 GLN C O 1
ATOM 3084 N N . HIS C 1 47 ? 23.389 83.936 -13.803 1.00 41.41 44 HIS C N 1
ATOM 3085 C CA . HIS C 1 47 ? 23.252 82.551 -14.220 1.00 41.31 44 HIS C CA 1
ATOM 3086 C C . HIS C 1 47 ? 21.955 81.967 -13.714 1.00 42.23 44 HIS C C 1
ATOM 3087 O O . HIS C 1 47 ? 21.616 82.122 -12.543 1.00 44.72 44 HIS C O 1
ATOM 3094 N N . ARG C 1 48 ? 21.216 81.299 -14.589 1.00 42.43 45 ARG C N 1
ATOM 3095 C CA . ARG C 1 48 ? 19.963 80.704 -14.164 1.00 43.00 45 ARG C CA 1
ATOM 3096 C C . ARG C 1 48 ? 19.924 79.257 -14.604 1.00 42.01 45 ARG C C 1
ATOM 3097 O O . ARG C 1 48 ? 20.162 78.940 -15.766 1.00 40.72 45 ARG C O 1
ATOM 3105 N N . GLY C 1 49 ? 19.633 78.381 -13.652 1.00 42.16 46 GLY C N 1
ATOM 3106 C CA . GLY C 1 49 ? 19.545 76.960 -13.933 1.00 42.56 46 GLY C CA 1
ATOM 3107 C C . GLY C 1 49 ? 20.761 76.329 -14.585 1.00 41.83 46 GLY C C 1
ATOM 3108 O O . GLY C 1 49 ? 20.645 75.321 -15.282 1.00 40.84 46 GLY C O 1
ATOM 3109 N N . SER C 1 50 ? 21.933 76.900 -14.351 1.00 41.60 47 SER C N 1
ATOM 3110 C CA . SER C 1 50 ? 23.131 76.359 -14.952 1.00 42.27 47 SER C CA 1
ATOM 3111 C C . SER C 1 50 ? 23.890 75.460 -13.999 1.00 42.65 47 SER C C 1
ATOM 3112 O O . SER C 1 50 ? 23.687 75.490 -12.785 1.00 43.28 47 SER C O 1
ATOM 3115 N N . ALA C 1 51 ? 24.757 74.640 -14.571 1.00 42.91 48 ALA C N 1
ATOM 3116 C CA . ALA C 1 51 ? 25.570 73.719 -13.801 1.00 42.51 48 ALA C CA 1
ATOM 3117 C C . ALA C 1 51 ? 27.027 74.031 -14.097 1.00 41.52 48 ALA C C 1
ATOM 3118 O O . ALA C 1 51 ? 27.359 74.498 -15.177 1.00 41.33 48 ALA C O 1
ATOM 3120 N N . PHE C 1 52 ? 27.887 73.815 -13.117 1.00 41.24 49 PHE C N 1
ATOM 3121 C CA . PHE C 1 52 ? 29.311 74.035 -13.290 1.00 41.40 49 PHE C CA 1
ATOM 3122 C C . PHE C 1 52 ? 29.941 72.803 -12.691 1.00 41.99 49 PHE C C 1
ATOM 3123 O O . PHE C 1 52 ? 30.582 72.868 -11.650 1.00 40.65 49 PHE C O 1
ATOM 3131 N N . ARG C 1 53 ? 29.725 71.673 -13.360 1.00 43.75 50 ARG C N 1
ATOM 3132 C CA . ARG C 1 53 ? 30.231 70.383 -12.911 1.00 46.26 50 ARG C CA 1
ATOM 3133 C C . ARG C 1 53 ? 31.769 70.296 -12.937 1.00 46.95 50 ARG C C 1
ATOM 3134 O O . ARG C 1 53 ? 32.415 70.670 -13.915 1.00 47.78 50 ARG C O 1
ATOM 3142 N N . ASN C 1 54 ? 32.338 69.811 -11.836 1.00 47.09 51 ASN C N 1
ATOM 3143 C CA . ASN C 1 54 ? 33.782 69.669 -11.671 1.00 47.02 51 ASN C CA 1
ATOM 3144 C C . ASN C 1 54 ? 34.583 70.673 -12.473 1.00 46.69 51 ASN C C 1
ATOM 3145 O O . ASN C 1 54 ? 35.331 70.278 -13.357 1.00 47.68 51 ASN C O 1
ATOM 3150 N N . CYS C 1 55 ? 34.440 71.962 -12.184 1.00 46.26 52 CYS C N 1
ATOM 3151 C CA . CYS C 1 55 ? 35.201 72.971 -12.922 1.00 45.58 52 CYS C CA 1
ATOM 3152 C C . CYS C 1 55 ? 36.264 73.604 -12.065 1.00 44.87 52 CYS C C 1
ATOM 3153 O O . CYS C 1 55 ? 36.270 73.450 -10.850 1.00 44.17 52 CYS C O 1
ATOM 3156 N N . THR C 1 56 ? 37.175 74.319 -12.701 1.00 45.38 53 THR C N 1
ATOM 3157 C CA . THR C 1 56 ? 38.210 74.985 -11.940 1.00 47.37 53 THR C CA 1
ATOM 3158 C C . THR C 1 56 ? 37.949 76.485 -11.922 1.00 48.79 53 THR C C 1
ATOM 3159 O O . THR C 1 56 ? 37.522 77.075 -12.917 1.00 49.14 53 THR C O 1
ATOM 3163 N N . PHE C 1 57 ? 38.189 77.087 -10.767 1.00 49.43 54 PHE C N 1
ATOM 3164 C CA . PHE C 1 57 ? 38.003 78.515 -10.575 1.00 49.68 54 PHE C CA 1
ATOM 3165 C C . PHE C 1 57 ? 39.180 78.945 -9.725 1.00 50.72 54 PHE C C 1
ATOM 3166 O O . PHE C 1 57 ? 39.062 79.064 -8.509 1.00 51.14 54 PHE C O 1
ATOM 3174 N N . GLU C 1 58 ? 40.319 79.149 -10.378 1.00 51.54 55 GLU C N 1
ATOM 3175 C CA . GLU C 1 58 ? 41.544 79.553 -9.709 1.00 52.35 55 GLU C CA 1
ATOM 3176 C C . GLU C 1 58 ? 41.768 81.040 -9.997 1.00 52.08 55 GLU C C 1
ATOM 3177 O O . GLU C 1 58 ? 42.064 81.422 -11.129 1.00 51.86 55 GLU C O 1
ATOM 3183 N N . ARG C 1 59 ? 41.624 81.871 -8.963 1.00 52.43 56 ARG C N 1
ATOM 3184 C CA . ARG C 1 59 ? 41.772 83.329 -9.071 1.00 51.46 56 ARG C CA 1
ATOM 3185 C C . ARG C 1 59 ? 40.726 83.900 -9.992 1.00 49.79 56 ARG C C 1
ATOM 3186 O O . ARG C 1 59 ? 40.948 84.909 -10.648 1.00 50.34 56 ARG C O 1
ATOM 3194 N N . THR C 1 60 ? 39.571 83.245 -10.019 1.00 48.35 57 THR C N 1
ATOM 3195 C CA . THR C 1 60 ? 38.440 83.688 -10.828 1.00 46.82 57 THR C CA 1
ATOM 3196 C C . THR C 1 60 ? 37.673 84.778 -10.095 1.00 46.11 57 THR C C 1
ATOM 3197 O O . THR C 1 60 ? 37.393 84.653 -8.903 1.00 45.93 57 THR C O 1
ATOM 3201 N N . THR C 1 61 ? 37.348 85.855 -10.796 1.00 45.17 58 THR C N 1
ATOM 3202 C CA . THR C 1 61 ? 36.593 86.920 -10.163 1.00 44.83 58 THR C CA 1
ATOM 3203 C C . THR C 1 61 ? 35.127 86.639 -10.394 1.00 44.87 58 THR C C 1
ATOM 3204 O O . THR C 1 61 ? 34.687 86.463 -11.531 1.00 45.02 58 THR C O 1
ATOM 3208 N N . LEU C 1 62 ? 34.378 86.595 -9.302 1.00 44.00 59 LEU C N 1
ATOM 3209 C CA . LEU C 1 62 ? 32.966 86.316 -9.377 1.00 43.12 59 LEU C CA 1
ATOM 3210 C C . LEU C 1 62 ? 32.094 87.263 -8.561 1.00 42.93 59 LEU C C 1
ATOM 3211 O O . LEU C 1 62 ? 30.915 86.991 -8.374 1.00 43.09 59 LEU C O 1
ATOM 3216 N N . TRP C 1 63 ? 32.649 88.376 -8.085 1.00 43.06 60 TRP C N 1
ATOM 3217 C CA . TRP C 1 63 ? 31.859 89.293 -7.272 1.00 43.24 60 TRP C CA 1
ATOM 3218 C C . TRP C 1 63 ? 30.742 90.024 -7.997 1.00 41.97 60 TRP C C 1
ATOM 3219 O O . TRP C 1 63 ? 30.808 90.248 -9.201 1.00 41.93 60 TRP C O 1
ATOM 3230 N N . HIS C 1 64 ? 29.714 90.393 -7.238 1.00 40.79 61 HIS C N 1
ATOM 3231 C CA . HIS C 1 64 ? 28.538 91.073 -7.766 1.00 40.25 61 HIS C CA 1
ATOM 3232 C C . HIS C 1 64 ? 27.799 90.196 -8.744 1.00 39.51 61 HIS C C 1
ATOM 3233 O O . HIS C 1 64 ? 27.061 90.687 -9.586 1.00 39.84 61 HIS C O 1
ATOM 3240 N N . SER C 1 65 ? 27.992 88.891 -8.638 1.00 38.46 62 SER C N 1
ATOM 3241 C CA . SER C 1 65 ? 27.327 87.978 -9.547 1.00 37.90 62 SER C CA 1
ATOM 3242 C C . SER C 1 65 ? 25.966 87.538 -9.015 1.00 36.12 62 SER C C 1
ATOM 3243 O O . SER C 1 65 ? 25.524 88.012 -7.978 1.00 35.36 62 SER C O 1
ATOM 3246 N N . THR C 1 66 ? 25.318 86.631 -9.741 1.00 34.92 63 THR C N 1
ATOM 3247 C CA . THR C 1 66 ? 24.011 86.106 -9.365 1.00 33.54 63 THR C CA 1
ATOM 3248 C C . THR C 1 66 ? 23.779 84.691 -9.913 1.00 33.51 63 THR C C 1
ATOM 3249 O O . THR C 1 66 ? 23.771 84.483 -11.125 1.00 32.88 63 THR C O 1
ATOM 3253 N N . PHE C 1 67 ? 23.578 83.723 -9.025 1.00 33.08 64 PHE C N 1
ATOM 3254 C CA . PHE C 1 67 ? 23.328 82.345 -9.452 1.00 32.66 64 PHE C CA 1
ATOM 3255 C C . PHE C 1 67 ? 21.972 81.905 -8.911 1.00 32.57 64 PHE C C 1
ATOM 3256 O O . PHE C 1 67 ? 21.740 81.957 -7.704 1.00 33.18 64 PHE C O 1
ATOM 3264 N N . ALA C 1 68 ? 21.079 81.467 -9.792 1.00 30.99 65 ALA C N 1
ATOM 3265 C CA . ALA C 1 68 ? 19.763 81.018 -9.351 1.00 29.65 65 ALA C CA 1
ATOM 3266 C C . ALA C 1 68 ? 19.471 79.618 -9.877 1.00 29.37 65 ALA C C 1
ATOM 3267 O O . ALA C 1 68 ? 19.485 79.401 -11.086 1.00 27.70 65 ALA C O 1
ATOM 3269 N N . GLN C 1 69 ? 19.198 78.687 -8.957 1.00 30.23 66 GLN C N 1
ATOM 3270 C CA . GLN C 1 69 ? 18.909 77.282 -9.282 1.00 31.02 66 GLN C CA 1
ATOM 3271 C C . GLN C 1 69 ? 20.093 76.749 -10.126 1.00 32.64 66 GLN C C 1
ATOM 3272 O O . GLN C 1 69 ? 19.931 76.231 -11.230 1.00 31.92 66 GLN C O 1
ATOM 3278 N N . CYS C 1 70 ? 21.291 76.895 -9.563 1.00 34.05 67 CYS C N 1
ATOM 3279 C CA . CYS C 1 70 ? 22.544 76.518 -10.205 1.00 34.93 67 CYS C CA 1
ATOM 3280 C C . CYS C 1 70 ? 23.262 75.413 -9.475 1.00 36.23 67 CYS C C 1
ATOM 3281 O O . CYS C 1 70 ? 23.086 75.242 -8.267 1.00 38.69 67 CYS C O 1
ATOM 3284 N N . SER C 1 71 ? 24.115 74.696 -10.200 1.00 36.68 68 SER C N 1
ATOM 3285 C CA . SER C 1 71 ? 24.883 73.611 -9.612 1.00 37.15 68 SER C CA 1
ATOM 3286 C C . SER C 1 71 ? 26.373 73.923 -9.680 1.00 36.04 68 SER C C 1
ATOM 3287 O O . SER C 1 71 ? 26.840 74.528 -10.634 1.00 35.57 68 SER C O 1
ATOM 3290 N N . MET C 1 72 ? 27.109 73.528 -8.651 1.00 36.15 69 MET C N 1
ATOM 3291 C CA . MET C 1 72 ? 28.554 73.748 -8.595 1.00 36.19 69 MET C CA 1
ATOM 3292 C C . MET C 1 72 ? 29.164 72.421 -8.204 1.00 35.91 69 MET C C 1
ATOM 3293 O O . MET C 1 72 ? 30.287 72.350 -7.683 1.00 35.30 69 MET C O 1
ATOM 3298 N N . LEU C 1 73 ? 28.394 71.371 -8.472 1.00 35.36 70 LEU C N 1
ATOM 3299 C CA . LEU C 1 73 ? 28.791 70.006 -8.162 1.00 37.08 70 LEU C CA 1
ATOM 3300 C C . LEU C 1 73 ? 30.240 69.671 -8.503 1.00 36.95 70 LEU C C 1
ATOM 3301 O O . LEU C 1 73 ? 30.570 69.385 -9.654 1.00 37.83 70 LEU C O 1
ATOM 3306 N N . GLY C 1 74 ? 31.101 69.705 -7.498 1.00 36.40 71 GLY C N 1
ATOM 3307 C CA . GLY C 1 74 ? 32.495 69.383 -7.723 1.00 36.05 71 GLY C CA 1
ATOM 3308 C C . GLY C 1 74 ? 33.425 70.561 -7.943 1.00 35.53 71 GLY C C 1
ATOM 3309 O O . GLY C 1 74 ? 34.528 70.575 -7.409 1.00 36.10 71 GLY C O 1
ATOM 3310 N N . SER C 1 75 ? 33.001 71.555 -8.712 1.00 34.45 72 SER C N 1
ATOM 3311 C CA . SER C 1 75 ? 33.885 72.688 -8.969 1.00 34.24 72 SER C CA 1
ATOM 3312 C C . SER C 1 75 ? 34.757 73.065 -7.782 1.00 34.05 72 SER C C 1
ATOM 3313 O O . SER C 1 75 ? 34.334 73.007 -6.627 1.00 33.88 72 SER C O 1
ATOM 3316 N N . VAL C 1 76 ? 35.996 73.417 -8.099 1.00 34.83 73 VAL C N 1
ATOM 3317 C CA . VAL C 1 76 ? 36.989 73.811 -7.116 1.00 36.27 73 VAL C CA 1
ATOM 3318 C C . VAL C 1 76 ? 37.156 75.315 -7.218 1.00 37.84 73 VAL C C 1
ATOM 3319 O O . VAL C 1 76 ? 37.172 75.878 -8.316 1.00 38.98 73 VAL C O 1
ATOM 3323 N N . PHE C 1 77 ? 37.286 75.962 -6.071 1.00 38.80 74 PHE C N 1
ATOM 3324 C CA . PHE C 1 77 ? 37.462 77.403 -6.032 1.00 40.02 74 PHE C CA 1
ATOM 3325 C C . PHE C 1 77 ? 38.739 77.669 -5.280 1.00 40.08 74 PHE C C 1
ATOM 3326 O O . PHE C 1 77 ? 38.983 77.048 -4.245 1.00 41.44 74 PHE C O 1
ATOM 3334 N N . VAL C 1 78 ? 39.551 78.581 -5.806 1.00 39.91 75 VAL C N 1
ATOM 3335 C CA . VAL C 1 78 ? 40.821 78.941 -5.190 1.00 40.22 75 VAL C CA 1
ATOM 3336 C C . VAL C 1 78 ? 41.071 80.441 -5.247 1.00 40.34 75 VAL C C 1
ATOM 3337 O O . VAL C 1 78 ? 41.003 81.052 -6.307 1.00 41.15 75 VAL C O 1
ATOM 3341 N N . ALA C 1 79 ? 41.376 81.032 -4.105 1.00 40.49 76 ALA C N 1
ATOM 3342 C CA . ALA C 1 79 ? 41.662 82.456 -4.044 1.00 40.67 76 ALA C CA 1
ATOM 3343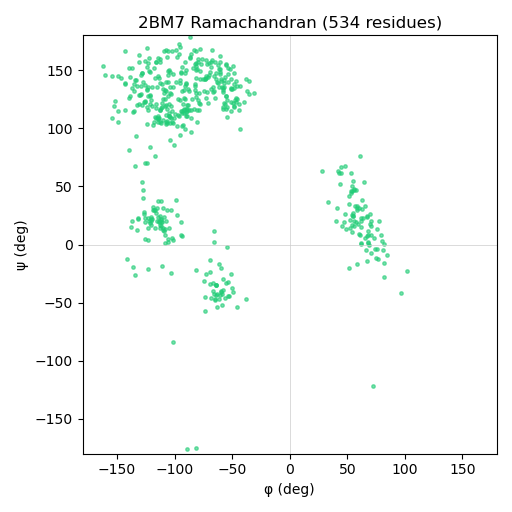 C C . ALA C 1 79 ? 40.748 83.334 -4.901 1.00 40.91 76 ALA C C 1
ATOM 3344 O O . ALA C 1 79 ? 41.187 84.373 -5.395 1.00 41.23 76 ALA C O 1
ATOM 3346 N N . CYS C 1 80 ? 39.488 82.926 -5.072 1.00 41.37 77 CYS C N 1
ATOM 3347 C CA . CYS C 1 80 ? 38.509 83.699 -5.855 1.00 41.35 77 CYS C CA 1
ATOM 3348 C C . CYS C 1 80 ? 37.894 84.852 -5.055 1.00 42.78 77 CYS C C 1
ATOM 3349 O O . CYS C 1 80 ? 37.745 84.791 -3.827 1.00 43.28 77 CYS C O 1
ATOM 3352 N N . ARG C 1 81 ? 37.504 85.894 -5.771 1.00 43.85 78 ARG C N 1
ATOM 3353 C CA . ARG C 1 81 ? 36.851 87.028 -5.145 1.00 45.14 78 ARG C CA 1
ATOM 3354 C C . ARG C 1 81 ? 35.350 86.687 -5.286 1.00 45.46 78 ARG C C 1
ATOM 3355 O O . ARG C 1 81 ? 34.788 86.799 -6.390 1.00 45.37 78 ARG C O 1
ATOM 3363 N N . LEU C 1 82 ? 34.726 86.225 -4.188 1.00 43.59 79 LEU C N 1
ATOM 3364 C CA . LEU C 1 82 ? 33.306 85.842 -4.207 1.00 41.72 79 LEU C CA 1
ATOM 3365 C C . LEU C 1 82 ? 32.350 86.808 -3.528 1.00 41.28 79 LEU C C 1
ATOM 3366 O O . LEU C 1 82 ? 31.145 86.539 -3.479 1.00 40.42 79 LEU C O 1
ATOM 3371 N N . ARG C 1 83 ? 32.853 87.925 -3.016 1.00 39.82 80 ARG C N 1
ATOM 3372 C CA . ARG C 1 83 ? 31.974 88.843 -2.303 1.00 37.82 80 ARG C CA 1
ATOM 3373 C C . ARG C 1 83 ? 31.936 90.297 -2.741 1.00 37.05 80 ARG C C 1
ATOM 3374 O O . ARG C 1 83 ? 32.970 90.911 -3.000 1.00 37.40 80 ARG C O 1
ATOM 3382 N N . PRO C 1 84 ? 30.728 90.878 -2.816 1.00 36.64 81 PRO C N 1
ATOM 3383 C CA . PRO C 1 84 ? 29.426 90.266 -2.532 1.00 36.14 81 PRO C CA 1
ATOM 3384 C C . PRO C 1 84 ? 28.977 89.284 -3.613 1.00 36.36 81 PRO C C 1
ATOM 3385 O O . PRO C 1 84 ? 29.424 89.339 -4.748 1.00 38.00 81 PRO C O 1
ATOM 3389 N N . LEU C 1 85 ? 28.075 88.385 -3.265 1.00 36.02 82 LEU C N 1
ATOM 3390 C CA . LEU C 1 85 ? 27.606 87.395 -4.220 1.00 35.11 82 LEU C CA 1
ATOM 3391 C C . LEU C 1 85 ? 26.172 87.089 -3.831 1.00 34.91 82 LEU C C 1
ATOM 3392 O O . LEU C 1 85 ? 25.835 87.102 -2.651 1.00 37.07 82 LEU C O 1
ATOM 3397 N N . THR C 1 86 ? 25.319 86.839 -4.813 1.00 33.92 83 THR C N 1
ATOM 3398 C CA . THR C 1 86 ? 23.921 86.535 -4.540 1.00 31.11 83 THR C CA 1
ATOM 3399 C C . THR C 1 86 ? 23.603 85.123 -4.983 1.00 31.75 83 THR C C 1
ATOM 3400 O O . THR C 1 86 ? 23.543 84.820 -6.179 1.00 31.32 83 THR C O 1
ATOM 3404 N N . LEU C 1 87 ? 23.400 84.261 -3.995 1.00 31.77 84 LEU C N 1
ATOM 3405 C CA . LEU C 1 87 ? 23.118 82.854 -4.238 1.00 31.31 84 LEU C CA 1
ATOM 3406 C C . LEU C 1 87 ? 21.680 82.445 -3.975 1.00 31.54 84 LEU C C 1
ATOM 3407 O O . LEU C 1 87 ? 21.178 82.582 -2.860 1.00 32.95 84 LEU C O 1
ATOM 3412 N N . ASP C 1 88 ? 21.021 81.943 -5.011 1.00 32.08 85 ASP C N 1
ATOM 3413 C CA . ASP C 1 88 ? 19.650 81.488 -4.895 1.00 33.10 85 ASP C CA 1
ATOM 3414 C C . ASP C 1 88 ? 19.593 80.042 -5.357 1.00 33.44 85 ASP C C 1
ATOM 3415 O O . ASP C 1 88 ? 19.883 79.742 -6.519 1.00 32.91 85 ASP C O 1
ATOM 3420 N N . ASP C 1 89 ? 19.195 79.170 -4.429 1.00 33.71 86 ASP C N 1
ATOM 3421 C CA . ASP C 1 89 ? 19.093 77.718 -4.622 1.00 34.43 86 ASP C CA 1
ATOM 3422 C C . ASP C 1 89 ? 20.325 77.215 -5.392 1.00 33.02 86 ASP C C 1
ATOM 3423 O O . ASP C 1 89 ? 20.226 76.695 -6.491 1.00 32.59 86 ASP C O 1
ATOM 3428 N N . VAL C 1 90 ? 21.494 77.400 -4.786 1.00 32.54 87 VAL C N 1
ATOM 3429 C CA . VAL C 1 90 ? 22.766 77.002 -5.379 1.00 32.31 87 VAL C CA 1
ATOM 3430 C C . VAL C 1 90 ? 23.372 75.811 -4.645 1.00 32.47 87 VAL C C 1
ATOM 3431 O O . VAL C 1 90 ? 23.452 75.790 -3.415 1.00 32.10 87 VAL C O 1
ATOM 3435 N N . ASP C 1 91 ? 23.771 74.811 -5.424 1.00 33.01 88 ASP C N 1
ATOM 3436 C CA . ASP C 1 91 ? 24.322 73.566 -4.894 1.00 33.85 88 ASP C CA 1
ATOM 3437 C C . ASP C 1 91 ? 25.838 73.570 -4.846 1.00 34.54 88 ASP C C 1
ATOM 3438 O O . ASP C 1 91 ? 26.503 74.042 -5.769 1.00 36.46 88 ASP C O 1
ATOM 3443 N N . PHE C 1 92 ? 26.388 73.038 -3.766 1.00 34.50 89 PHE C N 1
ATOM 3444 C CA . PHE C 1 92 ? 27.832 72.966 -3.618 1.00 34.04 89 PHE C CA 1
ATOM 3445 C C . PHE C 1 92 ? 28.299 71.584 -3.188 1.00 33.98 89 PHE C C 1
ATOM 3446 O O . PHE C 1 92 ? 29.379 71.431 -2.626 1.00 32.94 89 PHE C O 1
ATOM 3454 N N . THR C 1 93 ? 27.468 70.580 -3.447 1.00 34.33 90 THR C N 1
ATOM 3455 C CA . THR C 1 93 ? 27.807 69.207 -3.118 1.00 36.06 90 THR C CA 1
ATOM 3456 C C . THR C 1 93 ? 29.228 68.921 -3.625 1.00 36.39 90 THR C C 1
ATOM 3457 O O . THR C 1 93 ? 29.485 69.016 -4.817 1.00 37.11 90 THR C O 1
ATOM 3461 N N . LEU C 1 94 ? 30.142 68.593 -2.717 1.00 36.44 91 LEU C N 1
ATOM 3462 C CA . LEU C 1 94 ? 31.536 68.272 -3.056 1.00 37.15 91 LEU C CA 1
ATOM 3463 C C . LEU C 1 94 ? 32.417 69.432 -3.531 1.00 39.24 91 LEU C C 1
ATOM 3464 O O . LEU C 1 94 ? 33.625 69.253 -3.716 1.00 41.75 91 LEU C O 1
ATOM 3469 N N . ALA C 1 95 ? 31.847 70.612 -3.746 1.00 38.82 92 ALA C N 1
ATOM 3470 C CA . ALA C 1 95 ? 32.678 71.731 -4.176 1.00 38.33 92 ALA C CA 1
ATOM 3471 C C . ALA C 1 95 ? 33.823 71.924 -3.173 1.00 37.70 92 ALA C C 1
ATOM 3472 O O . ALA C 1 95 ? 33.714 71.535 -2.006 1.00 35.70 92 ALA C O 1
ATOM 3474 N N . VAL C 1 96 ? 34.918 72.524 -3.630 1.00 38.15 93 VAL C N 1
ATOM 3475 C CA . VAL C 1 96 ? 36.079 72.744 -2.768 1.00 38.57 93 VAL C CA 1
ATOM 3476 C C . VAL C 1 96 ? 36.277 74.227 -2.566 1.00 37.16 93 VAL C C 1
ATOM 3477 O O . VAL C 1 96 ? 36.696 74.923 -3.479 1.00 37.76 93 VAL C O 1
ATOM 3481 N N . LEU C 1 97 ? 35.995 74.707 -1.363 1.00 36.12 94 LEU C N 1
ATOM 3482 C CA . LEU C 1 97 ? 36.105 76.128 -1.093 1.00 36.33 94 LEU C CA 1
ATOM 3483 C C . LEU C 1 97 ? 37.226 76.493 -0.152 1.00 36.89 94 LEU C C 1
ATOM 3484 O O . LEU C 1 97 ? 37.272 77.611 0.373 1.00 37.59 94 LEU C O 1
ATOM 3489 N N . GLY C 1 98 ? 38.144 75.561 0.047 1.00 36.65 95 GLY C N 1
ATOM 3490 C CA . GLY C 1 98 ? 39.256 75.814 0.943 1.00 35.98 95 GLY C CA 1
ATOM 3491 C C . GLY C 1 98 ? 39.953 77.158 0.798 1.00 35.25 95 GLY C C 1
ATOM 3492 O O . GLY C 1 98 ? 40.214 77.627 -0.309 1.00 36.52 95 GLY C O 1
ATOM 3493 N N . GLY C 1 99 ? 40.247 77.781 1.931 1.00 34.75 96 GLY C N 1
ATOM 3494 C CA . GLY C 1 99 ? 40.946 79.049 1.926 1.00 34.54 96 GLY C CA 1
ATOM 3495 C C . GLY C 1 99 ? 40.191 80.220 1.352 1.00 34.54 96 GLY C C 1
ATOM 3496 O O . GLY C 1 99 ? 40.595 81.365 1.534 1.00 34.26 96 GLY C O 1
ATOM 3497 N N . ASN C 1 100 ? 39.098 79.952 0.653 1.00 35.53 97 ASN C N 1
ATOM 3498 C CA . ASN C 1 100 ? 38.298 81.036 0.085 1.00 35.82 97 ASN C CA 1
ATOM 3499 C C . ASN C 1 100 ? 37.747 81.970 1.159 1.00 34.94 97 ASN C C 1
ATOM 3500 O O . ASN C 1 100 ? 37.706 81.626 2.332 1.00 36.57 97 ASN C O 1
ATOM 3505 N N . ASP C 1 101 ? 37.332 83.159 0.766 1.00 34.84 98 ASP C N 1
ATOM 3506 C CA . ASP C 1 101 ? 36.768 84.094 1.731 1.00 35.00 98 ASP C CA 1
ATOM 3507 C C . ASP C 1 101 ? 35.294 84.321 1.386 1.00 35.56 98 ASP C C 1
ATOM 3508 O O . ASP C 1 101 ? 34.988 84.932 0.357 1.00 37.36 98 ASP C O 1
ATOM 3513 N N . LEU C 1 102 ? 34.383 83.823 2.224 1.00 33.54 99 LEU C N 1
ATOM 3514 C CA . LEU C 1 102 ? 32.960 83.999 1.974 1.00 31.33 99 LEU C CA 1
ATOM 3515 C C . LEU C 1 102 ? 32.279 84.899 2.992 1.00 31.01 99 LEU C C 1
ATOM 3516 O O . LEU C 1 102 ? 31.044 84.957 3.065 1.00 30.91 99 LEU C O 1
ATOM 3521 N N . ARG C 1 103 ? 33.080 85.616 3.770 1.00 30.26 100 ARG C N 1
ATOM 3522 C CA . ARG C 1 103 ? 32.524 86.493 4.780 1.00 31.71 100 ARG C CA 1
ATOM 3523 C C . ARG C 1 103 ? 31.334 87.312 4.305 1.00 31.00 100 ARG C C 1
ATOM 3524 O O . ARG C 1 103 ? 31.317 87.852 3.202 1.00 31.25 100 ARG C O 1
ATOM 3532 N N . GLY C 1 104 ? 30.323 87.375 5.155 1.00 30.29 101 GLY C N 1
ATOM 3533 C CA . GLY C 1 104 ? 29.144 88.137 4.828 1.00 28.96 101 GLY C CA 1
ATOM 3534 C C . GLY C 1 104 ? 28.212 87.479 3.835 1.00 27.83 101 GLY C C 1
ATOM 3535 O O . GLY C 1 104 ? 27.085 87.934 3.665 1.00 26.91 101 GLY C O 1
ATOM 3536 N N . LEU C 1 105 ? 28.647 86.417 3.172 1.00 25.74 102 LEU C N 1
ATOM 3537 C CA . LEU C 1 105 ? 27.742 85.810 2.219 1.00 24.61 102 LEU C CA 1
ATOM 3538 C C . LEU C 1 105 ? 26.539 85.206 2.898 1.00 23.53 102 LEU C C 1
ATOM 3539 O O . LEU C 1 105 ? 26.627 84.695 4.007 1.00 24.88 102 LEU C O 1
ATOM 3544 N N . ASN C 1 106 ? 25.403 85.290 2.229 1.00 21.73 103 ASN C N 1
ATOM 3545 C CA . ASN C 1 106 ? 24.189 84.721 2.758 1.00 19.48 103 ASN C CA 1
ATOM 3546 C C . ASN C 1 106 ? 24.000 83.348 2.117 1.00 17.52 103 ASN C C 1
ATOM 3547 O O . ASN C 1 106 ? 23.729 83.239 0.932 1.00 15.70 103 ASN C O 1
ATOM 3552 N N . LEU C 1 107 ? 24.131 82.295 2.900 1.00 17.24 104 LEU C N 1
ATOM 3553 C CA . LEU C 1 107 ? 23.998 80.967 2.331 1.00 19.06 104 LEU C CA 1
ATOM 3554 C C . LEU C 1 107 ? 22.808 80.171 2.826 1.00 19.66 104 LEU C C 1
ATOM 3555 O O . LEU C 1 107 ? 22.918 78.963 2.982 1.00 21.04 104 LEU C O 1
ATOM 3560 N N . THR C 1 108 ? 21.671 80.824 3.056 1.00 20.12 105 THR C N 1
ATOM 3561 C CA . THR C 1 108 ? 20.505 80.110 3.556 1.00 20.30 105 THR C CA 1
ATOM 3562 C C . THR C 1 108 ? 20.123 78.934 2.654 1.00 19.85 105 THR C C 1
ATOM 3563 O O . THR C 1 108 ? 20.004 79.074 1.441 1.00 19.57 105 THR C O 1
ATOM 3567 N N . GLY C 1 109 ? 19.980 77.766 3.267 1.00 18.83 106 GLY C N 1
ATOM 3568 C CA . GLY C 1 109 ? 19.625 76.581 2.527 1.00 22.77 106 GLY C CA 1
ATOM 3569 C C . GLY C 1 109 ? 20.555 76.242 1.378 1.00 26.00 106 GLY C C 1
ATOM 3570 O O . GLY C 1 109 ? 20.107 75.973 0.253 1.00 27.45 106 GLY C O 1
ATOM 3571 N N . CYS C 1 110 ? 21.854 76.273 1.624 1.00 27.11 107 CYS C N 1
ATOM 3572 C CA . CYS C 1 110 ? 22.754 75.902 0.564 1.00 30.65 107 CYS C CA 1
ATOM 3573 C C . CYS C 1 110 ? 23.212 74.494 0.813 1.00 29.64 107 CYS C C 1
ATOM 3574 O O . CYS C 1 110 ? 23.532 74.131 1.948 1.00 29.51 107 CYS C O 1
ATOM 3577 N N . ARG C 1 111 ? 23.218 73.686 -0.233 1.00 27.63 108 ARG C N 1
ATOM 3578 C CA . ARG C 1 111 ? 23.687 72.340 -0.066 1.00 28.43 108 ARG C CA 1
ATOM 3579 C C . ARG C 1 111 ? 25.208 72.393 -0.052 1.00 28.09 108 ARG C C 1
ATOM 3580 O O . ARG C 1 111 ? 25.838 72.791 -1.032 1.00 26.33 108 ARG C O 1
ATOM 3588 N N . LEU C 1 112 ? 25.790 72.025 1.082 1.00 27.63 109 LEU C N 1
ATOM 3589 C CA . LEU C 1 112 ? 27.229 71.999 1.221 1.00 28.44 109 LEU C CA 1
ATOM 3590 C C . LEU C 1 112 ? 27.614 70.636 1.739 1.00 31.96 109 LEU C C 1
ATOM 3591 O O . LEU C 1 112 ? 28.484 70.507 2.597 1.00 33.32 109 LEU C O 1
ATOM 3596 N N . ARG C 1 113 ? 26.947 69.613 1.217 1.00 35.41 110 ARG C N 1
ATOM 3597 C CA . ARG C 1 113 ? 27.217 68.249 1.633 1.00 39.37 110 ARG C CA 1
ATOM 3598 C C . ARG C 1 113 ? 28.547 67.867 1.025 1.00 41.53 110 ARG C C 1
ATOM 3599 O O . ARG C 1 113 ? 28.876 68.309 -0.078 1.00 42.60 110 ARG C O 1
ATOM 3607 N N . GLU C 1 114 ? 29.324 67.074 1.755 1.00 43.33 111 GLU C N 1
ATOM 3608 C CA . GLU C 1 114 ? 30.625 66.636 1.272 1.00 44.19 111 GLU C CA 1
ATOM 3609 C C . GLU C 1 114 ? 31.425 67.839 0.758 1.00 44.19 111 GLU C C 1
ATOM 3610 O O . GLU C 1 114 ? 32.436 67.672 0.081 1.00 45.04 111 GLU C O 1
ATOM 3616 N N . THR C 1 115 ? 30.975 69.049 1.067 1.00 42.87 112 THR C N 1
ATOM 3617 C CA . THR C 1 115 ? 31.686 70.229 0.606 1.00 43.25 112 THR C CA 1
ATOM 3618 C C . THR C 1 115 ? 32.990 70.294 1.365 1.00 43.98 112 THR C C 1
ATOM 3619 O O . THR C 1 115 ? 33.093 69.716 2.438 1.00 44.22 112 THR C O 1
ATOM 3623 N N . SER C 1 116 ? 33.996 70.959 0.803 1.00 45.39 113 SER C N 1
ATOM 3624 C CA . SER C 1 116 ? 35.270 71.111 1.502 1.00 46.91 113 SER C CA 1
ATOM 3625 C C . SER C 1 116 ? 35.312 72.527 2.025 1.00 47.44 113 SER C C 1
ATOM 3626 O O . SER C 1 116 ? 34.976 73.456 1.296 1.00 48.23 113 SER C O 1
ATOM 3629 N N . LEU C 1 117 ? 35.733 72.701 3.275 1.00 48.22 114 LEU C N 1
ATOM 3630 C CA . LEU C 1 117 ? 35.777 74.039 3.865 1.00 48.05 114 LEU C CA 1
ATOM 3631 C C . LEU C 1 117 ? 37.014 74.397 4.698 1.00 47.23 114 LEU C C 1
ATOM 3632 O O . LEU C 1 117 ? 36.977 75.350 5.499 1.00 45.69 114 LEU C O 1
ATOM 3637 N N . VAL C 1 118 ? 38.104 73.654 4.478 1.00 46.96 115 VAL C N 1
ATOM 3638 C CA . VAL C 1 118 ? 39.371 73.861 5.192 1.00 46.46 115 VAL C CA 1
ATOM 3639 C C . VAL C 1 118 ? 39.890 75.309 5.086 1.00 45.23 115 VAL C C 1
ATOM 3640 O O . VAL C 1 118 ? 40.066 75.856 4.003 1.00 43.92 115 VAL C O 1
ATOM 3644 N N . ASP C 1 119 ? 40.114 75.929 6.233 1.00 45.15 116 ASP C N 1
ATOM 3645 C CA . ASP C 1 119 ? 40.584 77.301 6.274 1.00 46.20 116 ASP C CA 1
ATOM 3646 C C . ASP C 1 119 ? 39.596 78.274 5.650 1.00 45.85 116 ASP C C 1
ATOM 3647 O O . ASP C 1 119 ? 39.870 79.479 5.580 1.00 45.69 116 ASP C O 1
ATOM 3652 N N . THR C 1 120 ? 38.453 77.754 5.197 1.00 44.58 117 THR C N 1
ATOM 3653 C CA . THR C 1 120 ? 37.420 78.597 4.606 1.00 43.19 117 THR C CA 1
ATOM 3654 C C . THR C 1 120 ? 37.019 79.656 5.641 1.00 42.93 117 THR C C 1
ATOM 3655 O O . THR C 1 120 ? 36.770 79.326 6.804 1.00 42.92 117 THR C O 1
ATOM 3659 N N . ASP C 1 121 ? 36.969 80.920 5.235 1.00 41.16 118 ASP C N 1
ATOM 3660 C CA . ASP C 1 121 ? 36.603 81.991 6.165 1.00 41.58 118 ASP C CA 1
ATOM 3661 C C . ASP C 1 121 ? 35.130 82.375 5.966 1.00 41.91 118 ASP C C 1
ATOM 3662 O O . ASP C 1 121 ? 34.763 82.927 4.927 1.00 43.23 118 ASP C O 1
ATOM 3667 N N . LEU C 1 122 ? 34.287 82.086 6.957 1.00 40.03 119 LEU C N 1
ATOM 3668 C CA . LEU C 1 122 ? 32.872 82.379 6.815 1.00 38.24 119 LEU C CA 1
ATOM 3669 C C . LEU C 1 122 ? 32.264 83.212 7.940 1.00 37.96 119 LEU C C 1
ATOM 3670 O O . LEU C 1 122 ? 31.072 83.124 8.210 1.00 37.04 119 LEU C O 1
ATOM 3675 N N . ARG C 1 123 ? 33.068 84.038 8.589 1.00 37.71 120 ARG C N 1
ATOM 3676 C CA . ARG C 1 123 ? 32.521 84.863 9.659 1.00 36.62 120 ARG C CA 1
ATOM 3677 C C . ARG C 1 123 ? 31.366 85.756 9.202 1.00 33.36 120 ARG C C 1
ATOM 3678 O O . ARG C 1 123 ? 31.370 86.285 8.094 1.00 32.48 120 ARG C O 1
ATOM 3686 N N . LYS C 1 124 ? 30.376 85.885 10.081 1.00 30.29 121 LYS C N 1
ATOM 3687 C CA . LYS C 1 124 ? 29.154 86.652 9.861 1.00 27.85 121 LYS C CA 1
ATOM 3688 C C . LYS C 1 124 ? 28.241 86.114 8.765 1.00 26.33 121 LYS C C 1
ATOM 3689 O O . LYS C 1 124 ? 27.226 86.722 8.432 1.00 25.74 121 LYS C O 1
ATOM 3695 N N . CYS C 1 125 ? 28.588 84.962 8.215 1.00 24.61 122 CYS C N 1
ATOM 3696 C CA . CYS C 1 125 ? 27.756 84.361 7.197 1.00 24.48 122 CYS C CA 1
ATOM 3697 C C . CYS C 1 125 ? 26.406 83.977 7.776 1.00 23.39 122 CYS C C 1
ATOM 3698 O O . CYS C 1 125 ? 26.255 83.794 8.990 1.00 22.55 122 CYS C O 1
ATOM 3701 N N . VAL C 1 126 ? 25.419 83.860 6.900 1.00 20.50 123 VAL C N 1
ATOM 3702 C CA . VAL C 1 126 ? 24.114 83.437 7.346 1.00 19.11 123 VAL C CA 1
ATOM 3703 C C . VAL C 1 126 ? 23.918 82.073 6.704 1.00 18.21 123 VAL C C 1
ATOM 3704 O O . VAL C 1 126 ? 23.745 81.968 5.493 1.00 17.64 123 VAL C O 1
ATOM 3708 N N . LEU C 1 127 ? 23.960 81.038 7.537 1.00 17.92 124 LEU C N 1
ATOM 3709 C CA . LEU C 1 127 ? 23.821 79.656 7.094 1.00 18.40 124 LEU C CA 1
ATOM 3710 C C . LEU C 1 127 ? 22.559 78.963 7.559 1.00 18.92 124 LEU C C 1
ATOM 3711 O O . LEU C 1 127 ? 22.535 77.721 7.634 1.00 16.46 124 LEU C O 1
ATOM 3716 N N . ARG C 1 128 ? 21.525 79.766 7.852 1.00 20.39 125 ARG C N 1
ATOM 3717 C CA . ARG C 1 128 ? 20.224 79.280 8.335 1.00 20.82 125 ARG C CA 1
ATOM 3718 C C . ARG C 1 128 ? 19.666 78.173 7.450 1.00 20.18 125 ARG C C 1
ATOM 3719 O O . ARG C 1 128 ? 19.369 78.384 6.280 1.00 20.78 125 ARG C O 1
ATOM 3727 N N . GLY C 1 129 ? 19.552 76.976 8.003 1.00 19.51 126 GLY C N 1
ATOM 3728 C CA . GLY C 1 129 ? 19.022 75.876 7.219 1.00 19.01 126 GLY C CA 1
ATOM 3729 C C . GLY C 1 129 ? 19.925 75.382 6.100 1.00 18.81 126 GLY C C 1
ATOM 3730 O O . GLY C 1 129 ? 19.448 74.810 5.123 1.00 17.32 126 GLY C O 1
ATOM 3731 N N . ALA C 1 130 ? 21.232 75.567 6.256 1.00 19.22 127 ALA C N 1
ATOM 3732 C CA . ALA C 1 130 ? 22.200 75.140 5.247 1.00 20.32 127 ALA C CA 1
ATOM 3733 C C . ALA C 1 130 ? 22.722 73.739 5.564 1.00 21.25 127 ALA C C 1
ATOM 3734 O O . ALA C 1 130 ? 23.106 73.461 6.701 1.00 24.02 127 ALA C O 1
ATOM 3736 N N . ASP C 1 131 ? 22.752 72.852 4.577 1.00 20.03 128 ASP C N 1
ATOM 3737 C CA . ASP C 1 131 ? 23.219 71.491 4.835 1.00 21.65 128 ASP C CA 1
ATOM 3738 C C . ASP C 1 131 ? 24.737 71.252 4.750 1.00 21.92 128 ASP C C 1
ATOM 3739 O O . ASP C 1 131 ? 25.279 71.046 3.662 1.00 21.63 128 ASP C O 1
ATOM 3744 N N . LEU C 1 132 ? 25.413 71.274 5.895 1.00 21.85 129 LEU C N 1
ATOM 3745 C CA . LEU C 1 132 ? 26.852 71.026 5.930 1.00 24.32 129 LEU C CA 1
ATOM 3746 C C . LEU C 1 132 ? 27.161 69.564 6.227 1.00 27.29 129 LEU C C 1
ATOM 3747 O O . LEU C 1 132 ? 28.282 69.246 6.648 1.00 27.58 129 LEU C O 1
ATOM 3752 N N . SER C 1 133 ? 26.168 68.688 6.017 1.00 28.65 130 SER C N 1
ATOM 3753 C CA . SER C 1 133 ? 26.331 67.262 6.275 1.00 30.51 130 SER C CA 1
ATOM 3754 C C . SER C 1 133 ? 27.599 66.721 5.633 1.00 32.12 130 SER C C 1
ATOM 3755 O O . SER C 1 133 ? 27.795 66.818 4.426 1.00 31.79 130 SER C O 1
ATOM 3758 N N . GLY C 1 134 ? 28.470 66.162 6.460 1.00 34.60 131 GLY C N 1
ATOM 3759 C CA . GLY C 1 134 ? 29.712 65.601 5.957 1.00 37.06 131 GLY C CA 1
ATOM 3760 C C . GLY C 1 134 ? 30.603 66.535 5.156 1.00 37.96 131 GLY C C 1
ATOM 3761 O O . GLY C 1 134 ? 31.073 66.183 4.075 1.00 38.92 131 GLY C O 1
ATOM 3762 N N . ALA C 1 135 ? 30.838 67.727 5.678 1.00 38.47 132 ALA C N 1
ATOM 3763 C CA . ALA C 1 135 ? 31.698 68.682 5.010 1.00 39.44 132 ALA C CA 1
ATOM 3764 C C . ALA C 1 135 ? 32.974 68.652 5.806 1.00 40.83 132 ALA C C 1
ATOM 3765 O O . ALA C 1 135 ? 32.940 68.370 6.996 1.00 42.41 132 ALA C O 1
ATOM 3767 N N . ARG C 1 136 ? 34.109 68.907 5.176 1.00 42.68 133 ARG C N 1
ATOM 3768 C CA . ARG C 1 136 ? 35.347 68.927 5.940 1.00 44.58 133 ARG C CA 1
ATOM 3769 C C . ARG C 1 136 ? 35.443 70.389 6.378 1.00 44.40 133 ARG C C 1
ATOM 3770 O O . ARG C 1 136 ? 35.533 71.289 5.530 1.00 43.67 133 ARG C O 1
ATOM 3778 N N . THR C 1 137 ? 35.385 70.618 7.695 1.00 43.99 134 THR C N 1
ATOM 3779 C CA . THR C 1 137 ? 35.420 71.974 8.272 1.00 43.47 134 THR C CA 1
ATOM 3780 C C . THR C 1 137 ? 36.624 72.281 9.157 1.00 43.08 134 THR C C 1
ATOM 3781 O O . THR C 1 137 ? 36.546 73.118 10.069 1.00 42.10 134 THR C O 1
ATOM 3785 N N . THR C 1 138 ? 37.726 71.592 8.897 1.00 43.46 135 THR C N 1
ATOM 3786 C CA . THR C 1 138 ? 38.951 71.806 9.657 1.00 43.25 135 THR C CA 1
ATOM 3787 C C . THR C 1 138 ? 39.402 73.270 9.561 1.00 42.54 135 THR C C 1
ATOM 3788 O O . THR C 1 138 ? 39.417 73.854 8.479 1.00 41.12 135 THR C O 1
ATOM 3792 N N . GLY C 1 139 ? 39.747 73.855 10.703 1.00 42.15 136 GLY C N 1
ATOM 3793 C CA . GLY C 1 139 ? 40.204 75.233 10.720 1.00 42.65 136 GLY C CA 1
ATOM 3794 C C . GLY C 1 139 ? 39.257 76.219 10.074 1.00 42.96 136 GLY C C 1
ATOM 3795 O O . GLY C 1 139 ? 39.607 77.370 9.836 1.00 44.49 136 GLY C O 1
ATOM 3796 N N . ALA C 1 140 ? 38.052 75.765 9.775 1.00 43.02 137 ALA C N 1
ATOM 3797 C CA . ALA C 1 140 ? 37.057 76.627 9.177 1.00 42.05 137 ALA C CA 1
ATOM 3798 C C . ALA C 1 140 ? 36.747 77.745 10.170 1.00 42.18 137 ALA C C 1
ATOM 3799 O O . ALA C 1 140 ? 36.662 77.509 11.376 1.00 42.33 137 ALA C O 1
ATOM 3801 N N . ARG C 1 141 ? 36.581 78.961 9.662 1.00 42.03 138 ARG C N 1
ATOM 3802 C CA . ARG C 1 141 ? 36.267 80.110 10.506 1.00 41.63 138 ARG C CA 1
ATOM 3803 C C . ARG C 1 141 ? 34.758 80.432 10.438 1.00 40.57 138 ARG C C 1
ATOM 3804 O O . ARG C 1 141 ? 34.249 80.927 9.415 1.00 40.71 138 ARG C O 1
ATOM 3812 N N . LEU C 1 142 ? 34.049 80.159 11.531 1.00 37.17 139 LEU C N 1
ATOM 3813 C CA . LEU C 1 142 ? 32.621 80.406 11.583 1.00 34.35 139 LEU C CA 1
ATOM 3814 C C . LEU C 1 142 ? 32.247 81.375 12.671 1.00 34.65 139 LEU C C 1
ATOM 3815 O O . LEU C 1 142 ? 31.105 81.407 13.111 1.00 35.55 139 LEU C O 1
ATOM 3820 N N . ASP C 1 143 ? 33.207 82.175 13.100 1.00 33.81 140 ASP C N 1
ATOM 3821 C CA . ASP C 1 143 ? 32.948 83.134 14.151 1.00 33.23 140 ASP C CA 1
ATOM 3822 C C . ASP C 1 143 ? 31.796 84.044 13.740 1.00 33.06 140 ASP C C 1
ATOM 3823 O O . ASP C 1 143 ? 31.699 84.431 12.581 1.00 33.40 140 ASP C O 1
ATOM 3828 N N . ASP C 1 144 ? 30.905 84.338 14.689 1.00 31.77 141 ASP C N 1
ATOM 3829 C CA . ASP C 1 144 ? 29.737 85.191 14.465 1.00 29.36 141 ASP C CA 1
ATOM 3830 C C . ASP C 1 144 ? 28.756 84.790 13.375 1.00 27.59 141 ASP C C 1
ATOM 3831 O O . ASP C 1 144 ? 27.957 85.611 12.927 1.00 27.54 141 ASP C O 1
ATOM 3836 N N . ALA C 1 145 ? 28.787 83.536 12.961 1.00 24.86 142 ALA C N 1
ATOM 3837 C CA . ALA C 1 145 ? 27.897 83.102 11.910 1.00 22.48 142 ALA C CA 1
ATOM 3838 C C . ALA C 1 145 ? 26.562 82.584 12.458 1.00 22.12 142 ALA C C 1
ATOM 3839 O O . ALA C 1 145 ? 26.482 82.070 13.574 1.00 23.11 142 ALA C O 1
ATOM 3841 N N . ASP C 1 146 ? 25.511 82.745 11.664 1.00 21.42 143 ASP C N 1
ATOM 3842 C CA . ASP C 1 146 ? 24.184 82.288 12.024 1.00 20.57 143 ASP C CA 1
ATOM 3843 C C . ASP C 1 146 ? 24.064 80.863 11.502 1.00 20.54 143 ASP C C 1
ATOM 3844 O O . ASP C 1 146 ? 23.985 80.651 10.285 1.00 19.83 143 ASP C O 1
ATOM 3849 N N . LEU C 1 147 ? 24.020 79.895 12.420 1.00 20.29 144 LEU C N 1
ATOM 3850 C CA . LEU C 1 147 ? 23.933 78.479 12.058 1.00 19.33 144 LEU C CA 1
ATOM 3851 C C . LEU C 1 147 ? 22.598 77.809 12.337 1.00 18.74 144 LEU C C 1
ATOM 3852 O O . LEU C 1 147 ? 22.430 76.603 12.073 1.00 18.47 144 LEU C O 1
ATOM 3857 N N . ARG C 1 148 ? 21.652 78.590 12.856 1.00 17.93 145 ARG C N 1
ATOM 3858 C CA . ARG C 1 148 ? 20.339 78.078 13.245 1.00 16.64 145 ARG C CA 1
ATOM 3859 C C . ARG C 1 148 ? 19.635 77.158 12.283 1.00 16.24 145 ARG C C 1
ATOM 3860 O O . ARG C 1 148 ? 19.432 77.462 11.106 1.00 15.95 145 ARG C O 1
ATOM 3868 N N . GLY C 1 149 ? 19.281 76.000 12.806 1.00 16.00 146 GLY C N 1
ATOM 3869 C CA . GLY C 1 149 ? 18.581 75.043 11.994 1.00 16.84 146 GLY C CA 1
ATOM 3870 C C . GLY C 1 149 ? 19.395 74.605 10.813 1.00 18.05 146 GLY C C 1
ATOM 3871 O O . GLY C 1 149 ? 18.848 74.163 9.803 1.00 18.25 146 GLY C O 1
ATOM 3872 N N . ALA C 1 150 ? 20.710 74.743 10.909 1.00 19.64 147 ALA C N 1
ATOM 3873 C CA . ALA C 1 150 ? 21.553 74.283 9.814 1.00 18.97 147 ALA C CA 1
ATOM 3874 C C . ALA C 1 150 ? 21.997 72.871 10.215 1.00 17.93 147 ALA C C 1
ATOM 3875 O O . ALA C 1 150 ? 22.250 72.607 11.392 1.00 15.94 147 ALA C O 1
ATOM 3877 N N . THR C 1 151 ? 22.062 71.963 9.249 1.00 18.13 148 THR C N 1
ATOM 3878 C CA . THR C 1 151 ? 22.474 70.596 9.539 1.00 20.39 148 THR C CA 1
ATOM 3879 C C . THR C 1 151 ? 23.997 70.418 9.535 1.00 21.90 148 THR C C 1
ATOM 3880 O O . THR C 1 151 ? 24.663 70.770 8.572 1.00 23.25 148 THR C O 1
ATOM 3884 N N . VAL C 1 152 ? 24.545 69.892 10.625 1.00 22.26 149 VAL C N 1
ATOM 3885 C CA . VAL C 1 152 ? 25.975 69.680 10.708 1.00 24.27 149 VAL C CA 1
ATOM 3886 C C . VAL C 1 152 ? 26.333 68.403 11.453 1.00 24.68 149 VAL C C 1
ATOM 3887 O O . VAL C 1 152 ? 25.489 67.802 12.121 1.00 25.50 149 VAL C O 1
ATOM 3891 N N . ASP C 1 153 ? 27.596 67.997 11.321 1.00 24.49 150 ASP C N 1
ATOM 3892 C CA . ASP C 1 153 ? 28.101 66.802 11.981 1.00 22.39 150 ASP C CA 1
ATOM 3893 C C . ASP C 1 153 ? 28.749 67.196 13.296 1.00 20.76 150 ASP C C 1
ATOM 3894 O O . ASP C 1 153 ? 29.301 68.285 13.443 1.00 18.23 150 ASP C O 1
ATOM 3899 N N . PRO C 1 154 ? 28.677 66.301 14.280 1.00 20.48 151 PRO C N 1
ATOM 3900 C CA . PRO C 1 154 ? 29.266 66.566 15.587 1.00 19.95 151 PRO C CA 1
ATOM 3901 C C . PRO C 1 154 ? 30.720 67.043 15.501 1.00 20.78 151 PRO C C 1
ATOM 3902 O O . PRO C 1 154 ? 31.131 67.931 16.261 1.00 23.07 151 PRO C O 1
ATOM 3906 N N . VAL C 1 155 ? 31.491 66.486 14.563 1.00 20.86 152 VAL C N 1
ATOM 3907 C CA . VAL C 1 155 ? 32.896 66.867 14.412 1.00 19.52 152 VAL C CA 1
ATOM 3908 C C . VAL C 1 155 ? 33.102 68.371 14.218 1.00 19.62 152 VAL C C 1
ATOM 3909 O O . VAL C 1 155 ? 34.103 68.930 14.686 1.00 21.86 152 VAL C O 1
ATOM 3913 N N . LEU C 1 156 ? 32.162 69.038 13.560 1.00 17.88 153 LEU C N 1
ATOM 3914 C CA . LEU C 1 156 ? 32.287 70.484 13.378 1.00 17.77 153 LEU C CA 1
ATOM 3915 C C . LEU C 1 156 ? 32.181 71.165 14.735 1.00 20.65 153 LEU C C 1
ATOM 3916 O O . LEU C 1 156 ? 32.915 72.112 15.020 1.00 21.13 153 LEU C O 1
ATOM 3921 N N . TRP C 1 157 ? 31.274 70.678 15.581 1.00 22.50 154 TRP C N 1
ATOM 3922 C CA . TRP C 1 157 ? 31.084 71.300 16.885 1.00 26.19 154 TRP C CA 1
ATOM 3923 C C . TRP C 1 157 ? 32.357 71.232 17.696 1.00 28.69 154 TRP C C 1
ATOM 3924 O O . TRP C 1 157 ? 32.529 71.959 18.678 1.00 29.10 154 TRP C O 1
ATOM 3935 N N . ARG C 1 158 ? 33.265 70.364 17.269 1.00 31.00 155 ARG C N 1
ATOM 3936 C CA . ARG C 1 158 ? 34.534 70.213 17.981 1.00 31.66 155 ARG C CA 1
ATOM 3937 C C . ARG C 1 158 ? 35.746 70.873 17.328 1.00 32.16 155 ARG C C 1
ATOM 3938 O O . ARG C 1 158 ? 36.703 71.192 18.011 1.00 33.18 155 ARG C O 1
ATOM 3946 N N . THR C 1 159 ? 35.719 71.090 16.024 1.00 33.37 156 THR C N 1
ATOM 3947 C CA . THR C 1 159 ? 36.890 71.677 15.378 1.00 35.17 156 THR C CA 1
ATOM 3948 C C . THR C 1 159 ? 36.721 73.095 14.866 1.00 35.30 156 THR C C 1
ATOM 3949 O O . THR C 1 159 ? 37.699 73.794 14.613 1.00 38.27 156 THR C O 1
ATOM 3953 N N . ALA C 1 160 ? 35.486 73.526 14.696 1.00 34.50 157 ALA C N 1
ATOM 3954 C CA . ALA C 1 160 ? 35.247 74.862 14.192 1.00 32.88 157 ALA C CA 1
ATOM 3955 C C . ALA C 1 160 ? 35.336 75.910 15.274 1.00 31.21 157 ALA C C 1
ATOM 3956 O O . ALA C 1 160 ? 34.877 75.699 16.383 1.00 30.36 157 ALA C O 1
ATOM 3958 N N . SER C 1 161 ? 35.963 77.037 14.982 1.00 31.11 158 SER C N 1
ATOM 3959 C CA . SER C 1 161 ? 35.959 78.080 15.994 1.00 31.16 158 SER C CA 1
ATOM 3960 C C . SER C 1 161 ? 34.551 78.691 15.781 1.00 30.25 158 SER C C 1
ATOM 3961 O O . SER C 1 161 ? 34.170 79.077 14.659 1.00 29.44 158 SER C O 1
ATOM 3964 N N . LEU C 1 162 ? 33.763 78.719 16.852 1.00 28.10 159 LEU C N 1
ATOM 3965 C CA . LEU C 1 162 ? 32.407 79.229 16.770 1.00 25.57 159 LEU C CA 1
ATOM 3966 C C . LEU C 1 162 ? 32.181 80.257 17.819 1.00 23.62 159 LEU C C 1
ATOM 3967 O O . LEU C 1 162 ? 31.245 80.122 18.590 1.00 26.29 159 LEU C O 1
ATOM 3972 N N . VAL C 1 163 ? 33.031 81.275 17.865 1.00 21.92 160 VAL C N 1
ATOM 3973 C CA . VAL C 1 163 ? 32.888 82.335 18.859 1.00 19.43 160 VAL C CA 1
ATOM 3974 C C . VAL C 1 163 ? 31.816 83.292 18.366 1.00 17.88 160 VAL C C 1
ATOM 3975 O O . VAL C 1 163 ? 31.985 83.921 17.323 1.00 17.09 160 VAL C O 1
ATOM 3979 N N . GLY C 1 164 ? 30.714 83.380 19.107 1.00 16.14 161 GLY C N 1
ATOM 3980 C CA . GLY C 1 164 ? 29.633 84.267 18.740 1.00 16.14 161 GLY C CA 1
ATOM 3981 C C . GLY C 1 164 ? 28.721 83.734 17.638 1.00 17.50 161 GLY C C 1
ATOM 3982 O O . GLY C 1 164 ? 27.856 84.476 17.120 1.00 16.67 161 GLY C O 1
ATOM 3983 N N . ALA C 1 165 ? 28.897 82.465 17.259 1.00 15.93 162 ALA C N 1
ATOM 3984 C CA . ALA C 1 165 ? 28.049 81.900 16.212 1.00 16.57 162 ALA C CA 1
ATOM 3985 C C . ALA C 1 165 ? 26.662 81.698 16.829 1.00 16.89 162 ALA C C 1
ATOM 3986 O O . ALA C 1 165 ? 26.565 81.366 18.023 1.00 16.14 162 ALA C O 1
ATOM 3988 N N . ARG C 1 166 ? 25.591 81.922 16.058 1.00 16.24 163 ARG C N 1
ATOM 3989 C CA . ARG C 1 166 ? 24.244 81.729 16.631 1.00 16.34 163 ARG C CA 1
ATOM 3990 C C . ARG C 1 166 ? 23.733 80.334 16.391 1.00 13.74 163 ARG C C 1
ATOM 3991 O O . ARG C 1 166 ? 23.774 79.841 15.256 1.00 12.49 163 ARG C O 1
ATOM 3999 N N . VAL C 1 167 ? 23.205 79.745 17.459 1.00 10.12 164 VAL C N 1
ATOM 4000 C CA . VAL C 1 167 ? 22.636 78.423 17.419 1.00 9.56 164 VAL C CA 1
ATOM 4001 C C . VAL C 1 167 ? 21.335 78.341 18.253 1.00 10.60 164 VAL C C 1
ATOM 4002 O O . VAL C 1 167 ? 21.140 79.061 19.249 1.00 9.74 164 VAL C O 1
ATOM 4006 N N . ASP C 1 168 ? 20.452 77.430 17.857 1.00 10.40 165 ASP C N 1
ATOM 4007 C CA . ASP C 1 168 ? 19.187 77.273 18.535 1.00 9.89 165 ASP C CA 1
ATOM 4008 C C . ASP C 1 168 ? 19.282 76.158 19.595 1.00 11.59 165 ASP C C 1
ATOM 4009 O O . ASP C 1 168 ? 20.280 75.431 19.631 1.00 11.58 165 ASP C O 1
ATOM 4014 N N . VAL C 1 169 ? 18.263 76.031 20.454 1.00 12.46 166 VAL C N 1
ATOM 4015 C CA . VAL C 1 169 ? 18.236 75.004 21.514 1.00 13.86 166 VAL C CA 1
ATOM 4016 C C . VAL C 1 169 ? 18.641 73.576 21.050 1.00 15.49 166 VAL C C 1
ATOM 4017 O O . VAL C 1 169 ? 19.522 72.940 21.642 1.00 15.16 166 VAL C O 1
ATOM 4021 N N . ASP C 1 170 ? 18.001 73.054 20.013 1.00 15.41 167 ASP C N 1
ATOM 4022 C CA . ASP C 1 170 ? 18.361 71.722 19.542 1.00 16.57 167 ASP C CA 1
ATOM 4023 C C . ASP C 1 170 ? 19.858 71.603 19.246 1.00 15.85 167 ASP C C 1
ATOM 4024 O O . ASP C 1 170 ? 20.507 70.621 19.593 1.00 14.20 167 ASP C O 1
ATOM 4029 N N . GLN C 1 171 ? 20.391 72.614 18.590 1.00 16.00 168 GLN C N 1
ATOM 4030 C CA . GLN C 1 171 ? 21.800 72.636 18.251 1.00 16.87 168 GLN C CA 1
ATOM 4031 C C . GLN C 1 171 ? 22.670 72.669 19.503 1.00 17.60 168 GLN C C 1
ATOM 4032 O O . GLN C 1 171 ? 23.762 72.088 19.528 1.00 18.40 168 GLN C O 1
ATOM 4038 N N . ALA C 1 172 ? 22.191 73.352 20.545 1.00 17.62 169 ALA C N 1
ATOM 4039 C CA . ALA C 1 172 ? 22.935 73.424 21.800 1.00 16.26 169 ALA C CA 1
ATOM 4040 C C . ALA C 1 172 ? 23.050 72.004 22.361 1.00 16.16 169 ALA C C 1
ATOM 4041 O O . ALA C 1 172 ? 24.116 71.601 22.869 1.00 16.77 169 ALA C O 1
ATOM 4043 N N . VAL C 1 173 ? 21.949 71.259 22.280 1.00 11.79 170 VAL C N 1
ATOM 4044 C CA . VAL C 1 173 ? 21.951 69.903 22.765 1.00 10.26 170 VAL C CA 1
ATOM 4045 C C . VAL C 1 173 ? 23.029 69.123 22.001 1.00 10.93 170 VAL C C 1
ATOM 4046 O O . VAL C 1 173 ? 23.783 68.354 22.610 1.00 10.77 170 VAL C O 1
ATOM 4050 N N . ALA C 1 174 ? 23.111 69.342 20.683 1.00 9.05 171 ALA C N 1
ATOM 4051 C CA . ALA C 1 174 ? 24.085 68.655 19.812 1.00 10.03 171 ALA C CA 1
ATOM 4052 C C . ALA C 1 174 ? 25.561 68.900 20.169 1.00 11.01 171 ALA C C 1
ATOM 4053 O O . ALA C 1 174 ? 26.401 67.983 20.153 1.00 6.82 171 ALA C O 1
ATOM 4055 N N . PHE C 1 175 ? 25.844 70.160 20.460 1.00 12.69 172 PHE C N 1
ATOM 4056 C CA . PHE C 1 175 ? 27.169 70.633 20.827 1.00 16.23 172 PHE C CA 1
ATOM 4057 C C . PHE C 1 175 ? 27.708 70.007 22.143 1.00 18.52 172 PHE C C 1
ATOM 4058 O O . PHE C 1 175 ? 28.820 69.437 22.172 1.00 18.37 172 PHE C O 1
ATOM 4066 N N . ALA C 1 176 ? 26.914 70.115 23.221 1.00 19.93 173 ALA C N 1
ATOM 4067 C CA . ALA C 1 176 ? 27.271 69.565 24.531 1.00 19.01 173 ALA C CA 1
ATOM 4068 C C . ALA C 1 176 ? 27.505 68.053 24.419 1.00 19.45 173 ALA C C 1
ATOM 4069 O O . ALA C 1 176 ? 28.284 67.474 25.188 1.00 20.28 173 ALA C O 1
ATOM 4071 N N . ALA C 1 177 ? 26.815 67.411 23.478 1.00 18.96 174 ALA C N 1
ATOM 4072 C CA . ALA C 1 177 ? 26.990 65.973 23.255 1.00 19.28 174 ALA C CA 1
ATOM 4073 C C . ALA C 1 177 ? 28.330 65.733 22.572 1.00 18.65 174 ALA C C 1
ATOM 4074 O O . ALA C 1 177 ? 29.184 65.004 23.065 1.00 20.93 174 ALA C O 1
ATOM 4076 N N . ALA C 1 178 ? 28.501 66.363 21.425 1.00 18.45 175 ALA C N 1
ATOM 4077 C CA . ALA C 1 178 ? 29.717 66.232 20.651 1.00 18.77 175 ALA C CA 1
ATOM 4078 C C . ALA C 1 178 ? 30.953 66.569 21.487 1.00 19.18 175 ALA C C 1
ATOM 4079 O O . ALA C 1 178 ? 32.075 66.497 20.988 1.00 20.00 175 ALA C O 1
ATOM 4081 N N . HIS C 1 179 ? 30.741 66.965 22.739 1.00 17.41 176 HIS C N 1
ATOM 4082 C CA . HIS C 1 179 ? 31.825 67.291 23.647 1.00 15.55 176 HIS C CA 1
ATOM 4083 C C . HIS C 1 179 ? 31.804 66.322 24.827 1.00 15.57 176 HIS C C 1
ATOM 4084 O O . HIS C 1 179 ? 32.187 66.657 25.941 1.00 13.51 176 HIS C O 1
ATOM 4091 N N . GLY C 1 180 ? 31.328 65.112 24.573 1.00 18.01 177 GLY C N 1
ATOM 4092 C CA . GLY C 1 180 ? 31.314 64.085 25.599 1.00 21.31 177 GLY C CA 1
ATOM 4093 C C . GLY C 1 180 ? 30.210 64.026 26.643 1.00 25.01 177 GLY C C 1
ATOM 4094 O O . GLY C 1 180 ? 30.079 62.986 27.317 1.00 25.77 177 GLY C O 1
ATOM 4095 N N . LEU C 1 181 ? 29.431 65.098 26.813 1.00 26.16 178 LEU C N 1
ATOM 4096 C CA . LEU C 1 181 ? 28.341 65.062 27.789 1.00 26.45 178 LEU C CA 1
ATOM 4097 C C . LEU C 1 181 ? 27.251 64.119 27.329 1.00 26.18 178 LEU C C 1
ATOM 4098 O O . LEU C 1 181 ? 27.157 63.826 26.132 1.00 25.94 178 LEU C O 1
ATOM 4103 N N . CYS C 1 182 ? 26.441 63.616 28.256 1.00 27.19 179 CYS C N 1
ATOM 4104 C CA . CYS C 1 182 ? 25.346 62.705 27.866 1.00 28.96 179 CYS C CA 1
ATOM 4105 C C . CYS C 1 182 ? 23.958 63.375 28.054 1.00 27.72 179 CYS C C 1
ATOM 4106 O O . CYS C 1 182 ? 23.572 63.756 29.148 1.00 26.22 179 CYS C O 1
ATOM 4109 N N . LEU C 1 183 ? 23.230 63.530 26.961 1.00 27.29 180 LEU C N 1
ATOM 4110 C CA . LEU C 1 183 ? 21.948 64.175 26.984 1.00 27.38 180 LEU C CA 1
ATOM 4111 C C . LEU C 1 183 ? 20.903 63.224 26.423 1.00 26.08 180 LEU C C 1
ATOM 4112 O O . LEU C 1 183 ? 19.740 63.400 26.793 1.00 26.08 180 LEU C O 1
ATOM 4117 N N . ALA C 1 184 ? 21.305 62.200 25.626 1.00 25.33 181 ALA C N 1
ATOM 4118 C CA . ALA C 1 184 ? 20.394 61.205 25.041 1.00 26.74 181 ALA C CA 1
ATOM 4119 C C . ALA C 1 184 ? 19.234 60.742 25.948 1.00 25.92 181 ALA C C 1
ATOM 4120 O O . ALA C 1 184 ? 18.123 60.605 25.460 1.00 25.33 181 ALA C O 1
ATOM 4122 N N . GLY C 1 185 ? 19.504 60.413 27.214 1.00 24.48 182 GLY C N 1
ATOM 4123 C CA . GLY C 1 185 ? 18.460 60.021 28.171 1.00 26.42 182 GLY C CA 1
ATOM 4124 C C . GLY C 1 185 ? 18.182 61.240 29.049 1.00 28.13 182 GLY C C 1
ATOM 4125 O O . GLY C 1 185 ? 17.300 62.040 28.737 1.00 28.02 182 GLY C O 1
ATOM 4126 N N . GLY C 1 186 ? 18.990 61.441 30.095 1.00 30.48 183 GLY C N 1
ATOM 4127 C CA . GLY C 1 186 ? 18.869 62.619 30.960 1.00 31.09 183 GLY C CA 1
ATOM 4128 C C . GLY C 1 186 ? 17.489 63.245 31.133 1.00 31.59 183 GLY C C 1
ATOM 4129 O O . GLY C 1 186 ? 17.197 64.359 30.623 1.00 32.65 183 GLY C O 1
#

Nearest PDB structures (foldseek):
  2bm6-assembly1_A  TM=9.991E-01  e=2.230E-28  Mycobacterium tuberculosis H37Rv
  6zt4-assembly1_A  TM=9.981E-01  e=4.940E-22  Mycolicibacterium smegmatis MC2 155
  5dn0-assembly1_A-2  TM=5.616E-01  e=7.009E-15  synthetic construct
  4yei-assembly3_C  TM=4.743E-01  e=4.713E-14  synthetic construct
  2j8k-assembly1_A  TM=4.965E-01  e=4.523E-07  Nostoc punctiforme

CATH classification: 2.160.20.80

Sequence (539 aa):
QWVDCEFTGRDFRDEDLSRLHTERAMFSECDFSGVNLAESQHRGSAFRNCTFERTTLWHSTFAQCSMLGSVFVACRLRPLTLDDVDFTLAVLGGNDLRGLNLTGCRLRETSLVDTDLRKCVLRGADLSGARTTGARLDDADLRGATVDPVLWRTASLVGARVDVDQAVAFAAAHGLCLQWVDCEFTGRDFRDEDLSRLHTERAMFSECDFSGVNLAESQHRGSAFRNCTFERTTLWHSTFAQCSMLGSVFVACRLRPLTLDDVDFTLAVLGGNDLRGLNLTGCRLRETSLVDTDLRKCVLRGADLSGARTTGARLDDADLRGATVDPVLWRTASLVGARVDVDQAVAFAAAHGLCLAGGWVDCEFTGRDFRDEDLSRLHTERAMFSECDFSGVNLAESQHRGSAFRNCTFERTTLWHSTFAQCSMLGSVFVACRLRPLTLDDVDFTLAVLGGNDLRGLNLTGCRLRETSLVDTDLRKCVLRGADLSGARTTGARLDDADLRGATVDPVLWRTASLVGARVDVDQAVAFAAAHGLCLAGG

Radius of gyration: 23.42 Å; Cα contacts (8 Å, |Δi|>4): 1760; chains: 3; bounding box: 50×54×59 Å

InterPro domains:
  IPR001646 Pentapeptide repeat [PF00805] (88-126)
  IPR001646 Pentapeptide repeat [PF13576] (29-69)
  IPR051082 Pentapeptide repeat and BTB/POZ domain-containing protein [PTHR14136] (8-164)